Protein AF-D8INR0-F1 (afdb_monomer)

Structure (mmCIF, N/CA/C/O backbone):
data_AF-D8INR0-F1
#
_entry.id   AF-D8INR0-F1
#
loop_
_atom_site.group_PDB
_atom_site.id
_atom_site.type_symbol
_atom_site.label_atom_id
_atom_site.label_alt_id
_atom_site.label_comp_id
_atom_site.label_asym_id
_atom_site.label_entity_id
_atom_site.label_seq_id
_a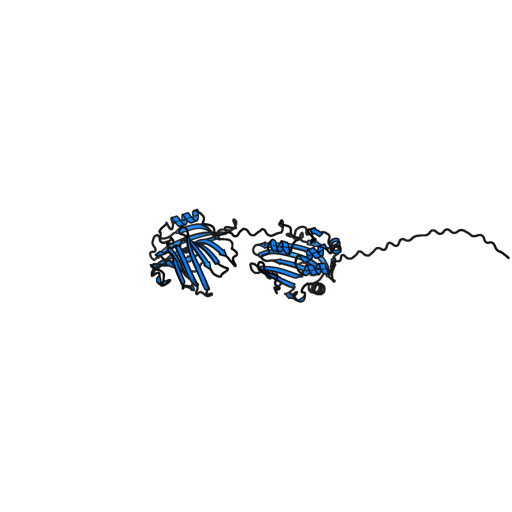tom_site.pdbx_PDB_ins_code
_atom_site.Cartn_x
_atom_site.Cartn_y
_atom_site.Cartn_z
_atom_site.occupancy
_atom_site.B_iso_or_equiv
_atom_site.auth_seq_id
_atom_site.auth_comp_id
_atom_site.auth_asym_id
_atom_site.auth_atom_id
_atom_site.pdbx_PDB_model_num
ATOM 1 N N . MET A 1 1 ? -66.735 1.491 103.241 1.00 38.34 1 MET A N 1
ATOM 2 C CA . MET A 1 1 ? -66.911 0.542 102.119 1.00 38.34 1 MET A CA 1
ATOM 3 C C . MET A 1 1 ? -67.417 1.318 100.907 1.00 38.34 1 MET A C 1
ATOM 5 O O . MET A 1 1 ? -68.399 2.022 101.068 1.00 38.34 1 MET A O 1
ATOM 9 N N . SER A 1 2 ? -66.702 1.207 99.776 1.00 37.31 2 SER A N 1
ATOM 10 C CA . SER A 1 2 ? -67.046 1.550 98.371 1.00 37.31 2 SER A CA 1
ATOM 11 C C . SER A 1 2 ? -67.683 2.926 98.082 1.00 37.31 2 SER A C 1
ATOM 13 O O . SER A 1 2 ? -68.823 3.165 98.444 1.00 37.31 2 SER A O 1
ATOM 15 N N . ALA A 1 3 ? -67.004 3.928 97.510 1.00 37.03 3 ALA A N 1
ATOM 16 C CA . ALA A 1 3 ? -66.439 4.053 96.152 1.00 37.03 3 ALA A CA 1
ATOM 17 C C . ALA A 1 3 ? -67.467 3.918 95.006 1.00 37.03 3 ALA A C 1
ATOM 19 O O . ALA A 1 3 ? -67.956 2.822 94.747 1.00 37.03 3 ALA A O 1
ATOM 20 N N . SER A 1 4 ? -67.701 5.014 94.268 1.00 37.53 4 SER A N 1
ATOM 21 C CA . SER A 1 4 ? -67.820 4.994 92.801 1.00 37.53 4 SER A CA 1
ATOM 22 C C . SER A 1 4 ? -67.552 6.389 92.220 1.00 37.53 4 SER A C 1
ATOM 24 O O . SER A 1 4 ? -68.183 7.376 92.595 1.00 37.53 4 SER A O 1
ATOM 26 N N . SER A 1 5 ? -66.548 6.453 91.346 1.00 37.75 5 SER A N 1
ATOM 27 C CA . SER A 1 5 ? -65.927 7.654 90.788 1.00 37.75 5 SER A CA 1
ATOM 28 C C . SER A 1 5 ? -66.367 7.845 89.333 1.00 37.75 5 SER A C 1
ATOM 30 O O . SER A 1 5 ? -66.367 6.890 88.555 1.00 37.75 5 SER A O 1
ATOM 32 N N . LYS A 1 6 ? -66.750 9.073 88.960 1.00 38.75 6 LYS A N 1
ATOM 33 C CA . LYS A 1 6 ? -67.149 9.454 87.594 1.00 38.75 6 LYS A CA 1
ATOM 34 C C . LYS A 1 6 ? -65.905 9.563 86.702 1.00 38.75 6 LYS A C 1
ATOM 36 O O . LYS A 1 6 ? -64.994 10.325 87.010 1.00 38.75 6 LYS A O 1
ATOM 41 N N . ARG A 1 7 ? -65.872 8.827 85.586 1.00 42.44 7 ARG A N 1
ATOM 42 C CA . ARG A 1 7 ? -64.819 8.933 84.562 1.00 42.44 7 ARG A CA 1
ATOM 43 C C . ARG A 1 7 ? -65.177 10.000 83.523 1.00 42.44 7 ARG A C 1
ATOM 45 O O . ARG A 1 7 ? -66.235 9.930 82.907 1.00 42.44 7 ARG A O 1
ATOM 52 N N . PHE A 1 8 ? -64.261 10.946 83.331 1.00 36.62 8 PHE A N 1
ATOM 53 C CA . PHE A 1 8 ? -64.172 11.823 82.164 1.00 36.62 8 PHE A CA 1
ATOM 54 C C . PHE A 1 8 ? -63.589 11.040 80.977 1.00 36.62 8 PHE A C 1
ATOM 56 O O . PHE A 1 8 ? -62.631 10.285 81.145 1.00 36.62 8 PHE A O 1
ATOM 63 N N . ILE A 1 9 ? -64.157 11.228 79.786 1.00 40.94 9 ILE A N 1
ATOM 64 C CA . ILE A 1 9 ? -63.624 10.721 78.516 1.00 40.94 9 ILE A CA 1
ATOM 65 C C . ILE A 1 9 ? -62.708 11.809 77.944 1.00 40.94 9 ILE A C 1
ATOM 67 O O . ILE A 1 9 ? -63.179 12.899 77.630 1.00 40.94 9 ILE A O 1
ATOM 71 N N . PHE A 1 10 ? -61.411 11.518 77.820 1.00 39.31 10 PHE A N 1
ATOM 72 C CA . PHE A 1 10 ? -60.462 12.313 77.036 1.00 39.31 10 PHE A CA 1
ATOM 73 C C . PHE A 1 10 ? -60.248 11.652 75.671 1.00 39.31 10 PHE A C 1
ATOM 75 O O . PHE A 1 10 ? -60.045 10.442 75.578 1.00 39.31 10 PHE A O 1
ATOM 82 N N . ALA A 1 11 ? -60.310 12.474 74.625 1.00 44.97 11 ALA A N 1
ATOM 83 C CA . ALA A 1 11 ? -60.013 12.130 73.244 1.00 44.97 11 ALA A CA 1
ATOM 84 C C . ALA A 1 11 ? -58.515 11.837 73.050 1.00 44.97 11 ALA A C 1
ATOM 86 O O . ALA A 1 11 ? -57.669 12.547 73.593 1.00 44.97 11 ALA A O 1
ATOM 87 N N . ALA A 1 12 ? -58.193 10.836 72.229 1.00 40.12 12 ALA A N 1
ATOM 88 C CA . ALA A 1 12 ? -56.840 10.581 71.749 1.00 40.12 12 ALA A CA 1
ATOM 89 C C . ALA A 1 12 ? -56.849 10.560 70.214 1.00 40.12 12 ALA A C 1
ATOM 91 O O . ALA A 1 12 ? -57.220 9.566 69.592 1.00 40.12 12 ALA A O 1
ATOM 92 N N . SER A 1 13 ? -56.458 11.683 69.611 1.00 42.78 13 SER A N 1
ATOM 93 C CA . SER A 1 13 ? -56.111 11.764 68.192 1.00 42.78 13 SER A CA 1
ATOM 94 C C . SER A 1 13 ? -54.725 11.152 67.994 1.00 42.78 13 SER A C 1
ATOM 96 O O . SER A 1 13 ? -53.737 11.661 68.522 1.00 42.78 13 SER A O 1
ATOM 98 N N . VAL A 1 14 ? -54.647 10.053 67.246 1.00 46.06 14 VAL A N 1
ATOM 99 C CA . VAL A 1 14 ? -53.385 9.415 66.850 1.00 46.06 14 VAL A CA 1
ATOM 100 C C . VAL A 1 14 ? -52.816 10.167 65.646 1.00 46.06 14 VAL A C 1
ATOM 102 O O . VAL A 1 14 ? -53.385 10.133 64.558 1.00 46.06 14 VAL A O 1
ATOM 105 N N . LEU A 1 15 ? -51.689 10.850 65.847 1.00 44.09 15 LEU A N 1
ATOM 106 C CA . LEU A 1 15 ? -50.890 11.472 64.793 1.00 44.09 15 LEU A CA 1
ATOM 107 C C . LEU A 1 15 ? -49.908 10.413 64.251 1.00 44.09 15 LEU A C 1
ATOM 109 O O . LEU A 1 15 ? -48.913 10.102 64.904 1.00 44.09 15 LEU A O 1
ATOM 113 N N . MET A 1 16 ? -50.187 9.817 63.087 1.00 45.72 16 MET A N 1
ATOM 114 C CA . MET A 1 16 ? -49.204 8.988 62.374 1.00 45.72 16 MET A CA 1
ATOM 115 C C . MET A 1 16 ? -48.213 9.898 61.644 1.00 45.72 16 MET A C 1
ATOM 117 O O . MET A 1 16 ? -48.541 10.488 60.618 1.00 45.72 16 MET A O 1
ATOM 121 N N . ALA A 1 17 ? -46.995 10.005 62.172 1.00 45.00 17 ALA A N 1
ATOM 122 C CA . ALA A 1 17 ? -45.872 10.611 61.469 1.00 45.00 17 ALA A CA 1
ATOM 123 C C . ALA A 1 17 ? -45.272 9.588 60.489 1.00 45.00 17 ALA A C 1
ATOM 125 O O . ALA A 1 17 ? -44.579 8.654 60.891 1.00 45.00 17 ALA A O 1
ATOM 126 N N . THR A 1 18 ? -45.541 9.752 59.196 1.00 48.69 18 THR A N 1
ATOM 127 C CA . THR A 1 18 ? -44.834 9.047 58.121 1.00 48.69 18 THR A CA 1
ATOM 128 C C . THR A 1 18 ? -43.430 9.632 57.974 1.00 48.69 18 THR A C 1
ATOM 130 O O . THR A 1 18 ? -43.255 10.702 57.392 1.00 48.69 18 THR A O 1
ATOM 133 N N . PHE A 1 19 ? -42.420 8.941 58.505 1.00 45.50 19 PHE A N 1
ATOM 134 C CA . PHE A 1 19 ? -41.020 9.197 58.168 1.00 45.50 19 PHE A CA 1
ATOM 135 C C . PHE A 1 19 ? -40.748 8.671 56.753 1.00 45.50 19 PHE A C 1
ATOM 137 O O . PHE A 1 19 ? -40.539 7.477 56.548 1.00 45.50 19 PHE A O 1
ATOM 144 N N . SER A 1 20 ? -40.753 9.566 55.767 1.00 45.94 20 SER A N 1
ATOM 145 C CA . SER A 1 20 ? -40.195 9.287 54.444 1.00 45.94 20 SER A CA 1
ATOM 146 C C . SER A 1 20 ? -38.675 9.170 54.577 1.00 45.94 20 SER A C 1
ATOM 148 O O . SER A 1 20 ? -37.975 10.177 54.674 1.00 45.94 20 SER A O 1
ATOM 150 N N . LEU A 1 21 ? -38.156 7.941 54.614 1.00 48.56 21 LEU A N 1
ATOM 151 C CA . LEU A 1 21 ? -36.731 7.666 54.429 1.00 48.56 21 LEU A CA 1
ATOM 152 C C . LEU A 1 21 ? -36.354 8.074 52.998 1.00 48.56 21 LEU A C 1
ATOM 154 O O . LEU A 1 21 ? -36.548 7.314 52.052 1.00 48.56 21 LEU A O 1
ATOM 158 N N . LEU A 1 22 ? -35.844 9.295 52.833 1.00 42.88 22 LEU A N 1
ATOM 159 C CA . LEU A 1 22 ? -35.125 9.697 51.628 1.00 42.88 22 LEU A CA 1
ATOM 160 C C . LEU A 1 22 ? -33.834 8.873 51.584 1.00 42.88 22 LEU A C 1
ATOM 162 O O . LEU A 1 22 ? -32.869 9.183 52.281 1.00 42.88 22 LEU A O 1
ATOM 166 N N . ALA A 1 23 ? -33.837 7.788 50.808 1.00 45.62 23 ALA A N 1
ATOM 167 C CA . ALA A 1 23 ? -32.606 7.100 50.452 1.00 45.62 23 ALA A CA 1
ATOM 168 C C . ALA A 1 23 ? -31.684 8.115 49.748 1.00 45.62 23 ALA A C 1
ATOM 170 O O . ALA A 1 23 ? -32.160 8.836 48.864 1.00 45.62 23 ALA A O 1
ATOM 171 N N . PRO A 1 24 ? -30.398 8.225 50.134 1.00 49.66 24 PRO A N 1
ATOM 172 C CA . PRO A 1 24 ? -29.462 9.058 49.393 1.00 49.66 24 PRO A CA 1
ATOM 173 C C . PRO A 1 24 ? -29.443 8.604 47.926 1.00 49.66 24 PRO A C 1
ATOM 175 O O . PRO A 1 24 ? -29.612 7.407 47.666 1.00 49.66 24 PRO A O 1
ATOM 178 N N . PRO A 1 25 ? -29.265 9.528 46.964 1.00 56.34 25 PRO A N 1
ATOM 179 C CA . PRO A 1 25 ? -29.154 9.154 45.563 1.00 56.34 25 PRO A CA 1
ATOM 180 C C . PRO A 1 25 ? -28.043 8.112 45.438 1.00 56.34 25 PRO A C 1
ATOM 182 O O . PRO A 1 25 ? -26.914 8.349 45.873 1.00 56.34 25 PRO A O 1
ATOM 185 N N . ALA A 1 26 ? -28.383 6.936 44.909 1.00 61.44 26 ALA A N 1
ATOM 186 C CA . ALA A 1 26 ? -27.391 5.919 44.612 1.00 61.44 26 ALA A CA 1
ATOM 187 C C . ALA A 1 26 ? -26.356 6.551 43.676 1.00 61.44 26 ALA A C 1
ATOM 189 O O . ALA A 1 26 ? -26.718 7.080 42.623 1.00 61.44 26 ALA A O 1
ATOM 190 N N . LEU A 1 27 ? -25.085 6.557 44.089 1.00 67.12 27 LEU A N 1
ATOM 191 C CA . LEU A 1 27 ? -24.006 7.004 43.218 1.00 67.12 27 LEU A CA 1
ATOM 192 C C . LEU A 1 27 ? -24.041 6.144 41.956 1.00 67.12 27 LEU A C 1
ATOM 194 O O . LEU A 1 27 ? -24.136 4.917 42.035 1.00 67.12 27 LEU A O 1
ATOM 198 N N . ALA A 1 28 ? -24.006 6.804 40.802 1.00 81.44 28 ALA A N 1
ATOM 199 C CA . ALA A 1 28 ? -23.927 6.137 39.518 1.00 81.44 28 ALA A CA 1
ATOM 200 C C . ALA A 1 28 ? -22.653 5.280 39.497 1.00 81.44 28 ALA A C 1
ATOM 202 O O . ALA A 1 28 ? -21.547 5.805 39.581 1.00 81.44 28 ALA A O 1
ATOM 203 N N . GLN A 1 29 ? -22.807 3.959 39.442 1.00 89.94 29 GLN A N 1
ATOM 204 C CA . GLN A 1 29 ? -21.713 3.014 39.640 1.00 89.94 29 GLN A CA 1
ATOM 205 C C . GLN A 1 29 ? -21.612 2.084 38.439 1.00 89.94 29 GLN A C 1
ATOM 207 O O . GLN A 1 29 ? -22.616 1.508 38.023 1.00 89.94 29 GLN A O 1
ATOM 212 N N . MET A 1 30 ? -20.389 1.897 37.942 1.00 92.88 30 MET A N 1
ATOM 213 C CA . MET A 1 30 ? -20.080 0.861 36.966 1.00 92.88 30 MET A CA 1
ATOM 214 C C . MET A 1 30 ? -19.553 -0.406 37.636 1.00 92.88 30 MET A C 1
ATOM 216 O O . MET A 1 30 ? -18.795 -0.340 38.612 1.00 92.88 30 MET A O 1
ATOM 220 N N . ALA A 1 31 ? -19.949 -1.573 37.119 1.00 94.81 31 ALA A N 1
ATOM 221 C CA . ALA A 1 31 ? -19.398 -2.836 37.585 1.00 94.81 31 ALA A CA 1
ATOM 222 C C . ALA A 1 31 ? -17.914 -2.945 37.202 1.00 94.81 31 ALA A C 1
ATOM 224 O O . ALA A 1 31 ? -17.526 -2.702 36.059 1.00 94.81 31 ALA A O 1
ATOM 225 N N . GLU A 1 32 ? -17.074 -3.392 38.137 1.00 95.56 32 GLU A N 1
ATOM 226 C CA . GLU A 1 32 ? -15.638 -3.580 37.883 1.00 95.56 32 GLU A CA 1
ATOM 227 C C . GLU A 1 32 ? -15.365 -4.538 36.720 1.00 95.56 32 GLU A C 1
ATOM 229 O O . GLU A 1 32 ? -14.404 -4.350 35.979 1.00 95.56 32 GLU A O 1
ATOM 234 N N . ASN A 1 33 ? -16.227 -5.541 36.522 1.00 96.06 33 ASN A N 1
ATOM 235 C CA . ASN A 1 33 ? -16.111 -6.458 35.393 1.00 96.06 33 ASN A CA 1
ATOM 236 C C . ASN A 1 33 ? -16.281 -5.742 34.043 1.00 96.06 33 ASN A C 1
ATOM 238 O O . ASN A 1 33 ? -15.554 -6.043 33.103 1.00 96.06 33 ASN A O 1
ATOM 242 N N . THR A 1 34 ? -17.187 -4.765 33.949 1.00 96.50 34 THR A N 1
ATOM 243 C CA . THR A 1 34 ? -17.391 -3.965 32.731 1.00 96.50 34 THR A CA 1
ATOM 244 C C . THR A 1 34 ? -16.128 -3.181 32.385 1.00 96.50 34 THR A C 1
ATOM 246 O O . THR A 1 34 ? -15.665 -3.232 31.244 1.00 96.50 34 THR A O 1
ATOM 249 N N . LEU A 1 35 ? -15.506 -2.532 33.378 1.00 96.81 35 LEU A N 1
ATOM 250 C CA . LEU A 1 35 ? -14.239 -1.829 33.167 1.00 96.81 35 LEU A CA 1
ATOM 251 C C . LEU A 1 35 ? -13.085 -2.799 32.864 1.00 96.81 35 LEU A C 1
ATOM 253 O O . LEU A 1 35 ? -12.244 -2.511 32.016 1.00 96.81 35 LEU A O 1
ATOM 257 N N . ARG A 1 36 ? -13.053 -3.974 33.501 1.00 97.31 36 ARG A N 1
ATOM 258 C CA . ARG A 1 36 ? -12.040 -5.002 33.227 1.00 97.31 36 ARG A CA 1
ATOM 259 C C . ARG A 1 36 ? -12.094 -5.484 31.783 1.00 97.31 36 ARG A C 1
ATOM 261 O O . ARG A 1 36 ? -11.053 -5.552 31.130 1.00 97.31 36 ARG A O 1
ATOM 268 N N . GLU A 1 37 ? -13.287 -5.777 31.276 1.00 97.88 37 GLU A N 1
ATOM 269 C CA . GLU A 1 37 ? -13.483 -6.180 29.883 1.00 97.88 37 GLU A CA 1
ATOM 270 C C . GLU A 1 37 ? -13.172 -5.035 28.905 1.00 97.88 37 GLU A C 1
ATOM 272 O O . GLU A 1 37 ? -12.552 -5.280 27.872 1.00 97.88 37 GLU A O 1
ATOM 277 N N . PHE A 1 38 ? -13.451 -3.777 29.271 1.00 97.75 38 PHE A N 1
ATOM 278 C CA . PHE A 1 38 ? -12.975 -2.607 28.522 1.00 97.75 38 PHE A CA 1
ATOM 279 C C . PHE A 1 38 ? -11.450 -2.605 28.327 1.00 97.75 38 PHE A C 1
ATOM 281 O O . PHE A 1 38 ? -10.986 -2.447 27.199 1.00 97.75 38 PHE A O 1
ATOM 288 N N . THR A 1 39 ? -10.654 -2.880 29.368 1.00 97.06 39 THR A N 1
ATOM 289 C CA . THR A 1 39 ? -9.174 -2.836 29.272 1.00 97.06 39 THR A CA 1
ATOM 290 C C . THR A 1 39 ? -8.556 -3.856 28.300 1.00 97.06 39 THR A C 1
ATOM 292 O O . THR A 1 39 ? -7.370 -3.771 27.953 1.00 97.06 39 THR A O 1
ATOM 295 N N . ARG A 1 40 ? -9.342 -4.836 27.830 1.00 96.62 40 ARG A N 1
ATOM 296 C CA . ARG A 1 40 ? -8.913 -5.797 26.804 1.00 96.62 40 ARG A CA 1
ATOM 297 C C . ARG A 1 40 ? -8.888 -5.195 25.399 1.00 96.62 40 ARG A C 1
ATOM 299 O O . ARG A 1 40 ? -8.197 -5.745 24.541 1.00 96.62 40 ARG A O 1
ATOM 306 N N . CYS A 1 41 ? -9.586 -4.080 25.182 1.00 96.56 41 CYS A N 1
ATOM 307 C CA . CYS A 1 41 ? -9.703 -3.375 23.904 1.00 96.56 41 CYS A CA 1
ATOM 308 C C . CYS A 1 41 ? -10.272 -4.212 22.757 1.00 96.56 41 CYS A C 1
ATOM 310 O O . CYS A 1 41 ? -9.877 -4.063 21.604 1.00 96.56 41 CYS A O 1
ATOM 312 N N . ASN A 1 42 ? -11.208 -5.100 23.073 1.00 96.12 42 ASN A N 1
ATOM 313 C CA . ASN A 1 42 ? -11.886 -5.942 22.099 1.00 96.12 42 ASN A CA 1
ATOM 314 C C . ASN A 1 42 ? -13.400 -5.942 22.347 1.00 96.12 42 ASN A C 1
ATOM 316 O O . ASN A 1 42 ? -13.915 -5.201 23.189 1.00 96.12 42 ASN A O 1
ATOM 320 N N . SER A 1 43 ? -14.116 -6.801 21.627 1.00 96.81 43 SER A N 1
ATOM 321 C CA . SER A 1 43 ? -15.574 -6.829 21.660 1.00 96.81 43 SER A CA 1
ATOM 322 C C . SER A 1 43 ? -16.200 -7.295 22.978 1.00 96.81 43 SER A C 1
ATOM 324 O O . SER A 1 43 ? -17.407 -7.117 23.166 1.00 96.81 43 SER A O 1
ATOM 326 N N . SER A 1 44 ? -15.420 -7.845 23.917 1.00 97.38 44 SER A N 1
ATOM 327 C CA . SER A 1 44 ? -15.959 -8.313 25.196 1.00 97.38 44 SER A CA 1
ATOM 328 C C . SER A 1 44 ? -16.551 -7.175 26.027 1.00 97.38 44 SER A C 1
ATOM 330 O O . SER A 1 44 ? -17.565 -7.388 26.695 1.00 97.38 44 SER A O 1
ATOM 332 N N . PHE A 1 45 ? -16.019 -5.953 25.902 1.00 97.56 45 PHE A N 1
ATOM 333 C CA . PHE A 1 45 ? -16.578 -4.751 26.524 1.00 97.56 45 PHE A CA 1
ATOM 334 C C . PHE A 1 45 ? -18.066 -4.569 26.216 1.00 97.56 45 PHE A C 1
ATOM 336 O O . PHE A 1 45 ? -18.861 -4.380 27.132 1.00 97.56 45 PHE A O 1
ATOM 343 N N . PHE A 1 46 ? -18.462 -4.682 24.946 1.00 97.62 46 PHE A N 1
ATOM 344 C CA . PHE A 1 46 ? -19.844 -4.427 24.538 1.00 97.62 46 PHE A CA 1
ATOM 345 C C . PHE A 1 46 ? -20.808 -5.485 25.083 1.00 97.62 46 PHE A C 1
ATOM 347 O O . PHE A 1 46 ? -21.946 -5.175 25.435 1.00 97.62 46 PHE A O 1
ATOM 354 N N . SER A 1 47 ? -20.350 -6.735 25.203 1.00 97.12 47 SER A N 1
ATOM 355 C CA . SER A 1 47 ? -21.129 -7.809 25.833 1.00 97.12 47 SER A CA 1
ATOM 356 C C . SER A 1 47 ? -21.224 -7.654 27.359 1.00 97.12 47 SER A C 1
ATOM 358 O O . SER A 1 47 ? -22.284 -7.882 27.951 1.00 97.12 47 SER A O 1
ATOM 360 N N . ALA A 1 48 ? -20.144 -7.194 28.002 1.00 97.19 48 ALA A N 1
ATOM 361 C CA . ALA A 1 48 ? -20.120 -6.906 29.431 1.00 97.19 48 ALA A CA 1
ATOM 362 C C . ALA A 1 48 ? -21.045 -5.728 29.764 1.00 97.19 48 ALA A C 1
ATOM 364 O O . ALA A 1 48 ? -21.900 -5.851 30.641 1.00 97.19 48 ALA A O 1
ATOM 365 N N . LEU A 1 49 ? -20.965 -4.640 28.990 1.00 96.75 49 LEU A N 1
ATOM 366 C CA . LEU A 1 49 ? -21.850 -3.487 29.125 1.00 96.75 49 LEU A CA 1
ATOM 367 C C . LEU A 1 49 ? -23.314 -3.885 28.923 1.00 96.75 49 LEU A C 1
ATOM 369 O O . LEU A 1 49 ? -24.161 -3.449 29.695 1.00 96.75 49 LEU A O 1
ATOM 373 N N . ALA A 1 50 ? -23.621 -4.759 27.955 1.00 96.06 50 ALA A N 1
ATOM 374 C CA . ALA A 1 50 ? -24.984 -5.243 27.722 1.00 96.06 50 ALA A CA 1
ATOM 375 C C . ALA A 1 50 ? -25.593 -5.971 28.927 1.00 96.06 50 ALA A C 1
ATOM 377 O O . ALA A 1 50 ? -26.820 -5.935 29.096 1.00 96.06 50 ALA A O 1
ATOM 378 N N . SER A 1 51 ? -24.749 -6.609 29.737 1.00 95.50 51 SER A N 1
ATOM 379 C CA . SER A 1 51 ? -25.134 -7.350 30.942 1.00 95.50 51 SER A CA 1
ATOM 380 C C . SER A 1 51 ? -25.192 -6.460 32.191 1.00 95.50 51 SER A C 1
ATOM 382 O O . SER A 1 51 ? -25.856 -6.806 33.164 1.00 95.50 51 SER A O 1
ATOM 384 N N . ASP A 1 52 ? -24.540 -5.297 32.162 1.00 93.62 52 ASP A N 1
ATOM 385 C CA . ASP A 1 52 ? -24.463 -4.351 33.274 1.00 93.62 52 ASP A CA 1
ATOM 386 C C . ASP A 1 52 ? -25.589 -3.307 33.208 1.00 93.62 52 ASP A C 1
ATOM 388 O O . ASP A 1 52 ? -25.414 -2.165 32.775 1.00 93.62 52 ASP A O 1
ATOM 392 N N . THR A 1 53 ? -26.798 -3.718 33.595 1.00 88.75 53 THR A N 1
ATOM 393 C CA . THR A 1 53 ? -27.997 -2.870 33.503 1.00 88.75 53 THR A CA 1
ATOM 394 C C . THR A 1 53 ? -27.921 -1.615 34.371 1.00 88.75 53 THR A C 1
ATOM 396 O O . THR A 1 53 ? -28.503 -0.597 34.003 1.00 88.75 53 THR A O 1
ATOM 399 N N . ALA A 1 54 ? -27.208 -1.670 35.501 1.00 87.25 54 ALA A N 1
ATOM 400 C CA . ALA A 1 54 ? -27.040 -0.528 36.397 1.00 87.25 54 ALA A CA 1
ATOM 401 C C . ALA A 1 54 ? -26.199 0.573 35.733 1.00 87.25 54 ALA A C 1
ATOM 403 O O . ALA A 1 54 ? -26.623 1.727 35.682 1.00 87.25 54 ALA A O 1
ATOM 404 N N . THR A 1 55 ? -25.069 0.200 35.124 1.00 88.56 55 THR A N 1
ATOM 405 C CA . THR A 1 55 ? -24.246 1.123 34.328 1.00 88.56 55 THR A CA 1
ATOM 406 C C . THR A 1 55 ? -25.032 1.747 33.185 1.00 88.56 55 THR A C 1
ATOM 408 O O . THR A 1 55 ? -24.945 2.949 32.944 1.00 88.56 55 THR A O 1
ATOM 411 N N . GLN A 1 56 ? -25.837 0.952 32.478 1.00 89.25 56 GLN A N 1
ATOM 412 C CA . GLN A 1 56 ? -26.611 1.463 31.346 1.00 89.25 56 GLN A CA 1
ATOM 413 C C . GLN A 1 56 ? -27.634 2.522 31.763 1.00 89.25 56 GLN A C 1
ATOM 415 O O . GLN A 1 56 ? -27.805 3.516 31.060 1.00 89.25 56 GLN A O 1
ATOM 420 N N . GLN A 1 57 ? -28.287 2.330 32.912 1.00 86.19 57 GLN A N 1
ATOM 421 C CA . GLN A 1 57 ? -29.219 3.313 33.469 1.00 86.19 57 GLN A CA 1
ATOM 422 C C . GLN A 1 57 ? -28.514 4.616 33.873 1.00 86.19 57 GLN A C 1
ATOM 424 O O . GLN A 1 57 ? -29.131 5.676 33.820 1.00 86.19 57 GLN A O 1
ATOM 429 N N . ALA A 1 58 ? -27.233 4.543 34.239 1.00 85.38 58 ALA A N 1
ATOM 430 C CA . ALA A 1 58 ? -26.435 5.692 34.648 1.00 85.38 58 ALA A CA 1
ATOM 431 C C . ALA A 1 58 ? -25.852 6.518 33.482 1.00 85.38 58 ALA A C 1
ATOM 433 O O . ALA A 1 58 ? -25.671 7.721 33.639 1.00 85.38 58 ALA A O 1
ATOM 434 N N . ILE A 1 59 ? -25.539 5.901 32.334 1.00 84.19 59 ILE A N 1
ATOM 435 C CA . ILE A 1 59 ? -24.753 6.545 31.259 1.00 84.19 59 ILE A CA 1
ATOM 436 C C . ILE A 1 59 ? -25.586 7.422 30.308 1.00 84.19 59 ILE A C 1
ATOM 438 O O . ILE A 1 59 ? -25.088 8.441 29.837 1.00 84.19 59 ILE A O 1
ATOM 442 N N . GLY A 1 60 ? -26.853 7.084 30.049 1.00 69.81 60 GLY A N 1
ATOM 443 C CA . GLY A 1 60 ? -27.814 8.001 29.411 1.00 69.81 60 GLY A CA 1
ATOM 444 C C . GLY A 1 60 ? -28.050 7.851 27.897 1.00 69.81 60 GLY A C 1
ATOM 445 O O . GLY A 1 60 ? -29.212 7.912 27.501 1.00 69.81 60 GLY A O 1
ATOM 446 N N . PRO A 1 61 ? -27.055 7.588 27.030 1.00 87.12 61 PRO A N 1
ATOM 447 C CA . PRO A 1 61 ? -27.339 7.119 25.673 1.00 87.12 61 PRO A CA 1
ATOM 448 C C . PRO A 1 61 ? -26.693 5.753 25.432 1.00 87.12 61 PRO A C 1
ATOM 450 O O . PRO A 1 61 ? -25.576 5.658 24.934 1.00 87.12 61 PRO A O 1
ATOM 453 N N . VAL A 1 62 ? -27.399 4.676 25.778 1.00 93.31 62 VAL A N 1
ATOM 454 C CA . VAL A 1 62 ? -26.967 3.309 25.453 1.00 93.31 62 VAL A CA 1
ATOM 455 C C . VAL A 1 62 ? -27.840 2.739 24.347 1.00 93.31 62 VAL A C 1
ATOM 457 O O . VAL A 1 62 ? -29.064 2.702 24.468 1.00 93.31 62 VAL A O 1
ATOM 460 N N . GLU A 1 63 ? -27.207 2.249 23.287 1.00 94.56 63 GLU A N 1
ATOM 461 C CA . GLU A 1 63 ? -27.862 1.450 22.254 1.00 94.56 63 GLU A CA 1
ATOM 462 C C . GLU A 1 63 ? -27.583 -0.037 22.450 1.00 94.56 63 GLU A C 1
ATOM 464 O O . GLU A 1 63 ? -26.622 -0.432 23.113 1.00 94.56 63 GLU A O 1
ATOM 469 N N . ARG A 1 64 ? -28.469 -0.874 21.900 1.00 93.94 64 ARG A N 1
ATOM 470 C CA . ARG A 1 64 ? -28.418 -2.330 22.037 1.00 93.94 64 ARG A CA 1
ATOM 471 C C . ARG A 1 64 ? -28.753 -3.000 20.719 1.00 93.94 64 ARG A C 1
ATOM 473 O O . ARG A 1 64 ? -29.703 -2.607 20.042 1.00 93.94 64 ARG A O 1
ATOM 480 N N . LYS A 1 65 ? -28.020 -4.063 20.406 1.00 93.44 65 LYS A N 1
ATOM 481 C CA . LYS A 1 65 ? -28.273 -4.926 19.250 1.00 93.44 65 LYS A CA 1
ATOM 482 C C . LYS A 1 65 ? -27.591 -6.273 19.460 1.00 93.44 65 LYS A C 1
ATOM 484 O O . LYS A 1 65 ? -26.505 -6.303 20.013 1.00 93.44 65 LYS A O 1
ATOM 489 N N . ASP A 1 66 ? -28.220 -7.376 19.059 1.00 91.25 66 ASP A N 1
ATOM 490 C CA . ASP A 1 66 ? -27.595 -8.709 18.968 1.00 91.25 66 ASP A CA 1
ATOM 491 C C . ASP A 1 66 ? -26.752 -9.139 20.194 1.00 91.25 66 ASP A C 1
ATOM 493 O O . ASP A 1 66 ? -25.674 -9.712 20.065 1.00 91.25 66 ASP A O 1
ATOM 497 N N . GLY A 1 67 ? -27.237 -8.854 21.410 1.00 92.81 67 GLY A N 1
ATOM 498 C CA . GLY A 1 67 ? -26.560 -9.235 22.659 1.00 92.81 67 GLY A CA 1
ATOM 499 C C . GLY A 1 67 ? -25.404 -8.322 23.092 1.00 92.81 67 GLY A C 1
ATOM 500 O O . GLY A 1 67 ? -24.774 -8.600 24.110 1.00 92.81 67 GLY A O 1
ATOM 501 N N . ILE A 1 68 ? -25.156 -7.224 22.377 1.00 96.62 68 ILE A N 1
ATOM 502 C CA . ILE A 1 68 ? -24.196 -6.181 22.750 1.00 96.62 68 ILE A CA 1
ATOM 503 C C . ILE A 1 68 ? -24.894 -4.862 23.107 1.00 96.62 68 ILE A C 1
ATOM 505 O O . ILE A 1 68 ? -26.051 -4.627 22.742 1.00 96.62 68 ILE A O 1
ATOM 509 N N . ALA A 1 69 ? -24.172 -3.995 23.817 1.00 96.81 69 ALA A N 1
ATOM 510 C CA . ALA A 1 69 ? -24.562 -2.622 24.093 1.00 96.81 69 ALA A CA 1
ATOM 511 C C . ALA A 1 69 ? -23.359 -1.686 23.953 1.00 96.81 69 ALA A C 1
ATOM 513 O O . ALA A 1 69 ? -22.229 -2.091 24.226 1.00 96.81 69 ALA A O 1
ATOM 514 N N . TRP A 1 70 ? -23.600 -0.441 23.551 1.00 97.25 70 TRP A N 1
ATOM 515 C CA . TRP A 1 70 ? -22.565 0.588 23.431 1.00 97.25 70 TRP A CA 1
ATOM 516 C C . TRP A 1 70 ? -23.098 1.954 23.842 1.00 97.25 70 TRP A C 1
ATOM 518 O O . TRP A 1 70 ? -24.299 2.220 23.778 1.00 97.25 70 TRP A O 1
ATOM 528 N N . ILE A 1 71 ? -22.184 2.819 24.270 1.00 96.44 71 ILE A N 1
ATOM 529 C CA . ILE A 1 71 ? -22.480 4.207 24.609 1.00 96.44 71 ILE A CA 1
ATOM 530 C C . ILE A 1 71 ? -22.502 4.990 23.298 1.00 96.44 71 ILE A C 1
ATOM 532 O O . ILE A 1 71 ? -21.495 5.074 22.596 1.00 96.44 71 ILE A O 1
ATOM 536 N N . LYS A 1 72 ? -23.664 5.524 22.933 1.00 95.38 72 LYS A N 1
ATOM 537 C CA . LYS A 1 72 ? -23.858 6.242 21.680 1.00 95.38 72 LYS A CA 1
ATOM 538 C C . LYS A 1 72 ? -23.346 7.673 21.802 1.00 95.38 72 LYS A C 1
ATOM 540 O O . LYS A 1 72 ? -23.865 8.459 22.591 1.00 95.38 72 LYS A O 1
ATOM 545 N N . VAL A 1 73 ? -22.402 8.023 20.935 1.00 95.75 73 VAL A N 1
ATOM 546 C CA . VAL A 1 73 ? -22.008 9.411 20.670 1.00 95.75 73 VAL A CA 1
ATOM 547 C C . VAL A 1 73 ? -22.795 9.955 19.474 1.00 95.75 73 VAL A C 1
ATOM 549 O O . VAL A 1 73 ? -23.317 9.191 18.660 1.00 95.75 73 VAL A O 1
ATOM 552 N N . LYS A 1 74 ? -22.920 11.279 19.363 1.00 94.62 74 LYS A N 1
ATOM 553 C CA . LYS A 1 74 ? -23.706 11.908 18.290 1.00 94.62 74 LYS A CA 1
ATOM 554 C C . LYS A 1 74 ? -23.031 11.754 16.925 1.00 94.62 74 LYS A C 1
ATOM 556 O O . LYS A 1 74 ? -23.728 11.546 15.936 1.00 94.62 74 LYS A O 1
ATOM 561 N N . ASP A 1 75 ? -21.709 11.885 16.882 1.00 93.50 75 ASP A N 1
ATOM 562 C CA . ASP A 1 75 ? -20.897 11.750 15.673 1.00 93.50 75 ASP A CA 1
ATOM 563 C C . ASP A 1 75 ? -19.459 11.382 16.053 1.00 93.50 75 ASP A C 1
ATOM 565 O O . ASP A 1 75 ? -18.780 12.166 16.707 1.00 93.50 75 ASP A O 1
ATOM 569 N N . ARG A 1 76 ? -18.980 10.208 15.628 1.00 95.25 76 ARG A N 1
ATOM 570 C CA . ARG A 1 76 ? -17.627 9.724 15.948 1.00 95.25 76 ARG A CA 1
ATOM 571 C C . ARG A 1 76 ? -16.517 10.470 15.204 1.00 95.25 76 ARG A C 1
ATOM 573 O O . ARG A 1 76 ? -15.361 10.378 15.599 1.00 95.25 76 ARG A O 1
ATOM 580 N N . LYS A 1 77 ? -16.827 11.182 14.117 1.00 90.19 77 LYS A N 1
ATOM 581 C CA . LYS A 1 77 ? -15.820 11.813 13.246 1.00 90.19 77 LYS A CA 1
ATOM 582 C C . LYS A 1 77 ? -15.485 13.245 13.657 1.00 90.19 77 LYS A C 1
ATOM 584 O O . LYS A 1 77 ? -14.469 13.774 13.222 1.00 90.19 77 LYS A O 1
ATOM 589 N N . ASN A 1 78 ? -16.330 13.882 14.472 1.00 87.56 78 ASN A N 1
ATOM 590 C CA . ASN A 1 78 ? -16.207 15.304 14.782 1.00 87.56 78 ASN A CA 1
ATOM 591 C C . ASN A 1 78 ? -16.310 15.574 16.286 1.00 87.56 78 ASN A C 1
ATOM 593 O O . ASN A 1 78 ? -17.343 15.334 16.911 1.00 87.56 78 ASN A O 1
ATOM 597 N N . ALA A 1 79 ? -15.267 16.167 16.865 1.00 85.06 79 ALA A N 1
ATOM 598 C CA . ALA A 1 79 ? -15.351 16.750 18.200 1.00 85.06 79 ALA A CA 1
ATOM 599 C C . ALA A 1 79 ? -16.187 18.051 18.178 1.00 85.06 79 ALA A C 1
ATOM 601 O O . ALA A 1 79 ? -16.125 18.801 17.201 1.00 85.06 79 ALA A O 1
ATOM 602 N N . PRO A 1 80 ? -16.974 18.355 19.229 1.00 91.25 80 PRO A N 1
ATOM 603 C CA . PRO A 1 80 ? -17.158 17.590 20.470 1.00 91.25 80 PRO A CA 1
ATOM 604 C C . PRO A 1 80 ? -18.288 16.541 20.397 1.00 91.25 80 PRO A C 1
ATOM 606 O O . PRO A 1 80 ? -18.680 15.981 21.416 1.00 91.25 80 PRO A O 1
ATOM 609 N N . ALA A 1 81 ? -18.867 16.289 19.219 1.00 95.12 81 ALA A N 1
ATOM 610 C CA . ALA A 1 81 ? -20.009 15.383 19.057 1.00 95.12 81 ALA A CA 1
ATOM 611 C C . ALA A 1 81 ? -19.655 13.892 19.255 1.00 95.12 81 ALA A C 1
ATOM 613 O O . ALA A 1 81 ? -20.558 13.062 19.395 1.00 95.12 81 ALA A O 1
ATOM 614 N N . ASN A 1 82 ? -18.363 13.579 19.329 1.00 94.81 82 ASN A N 1
ATOM 615 C CA . ASN A 1 82 ? -17.796 12.275 19.656 1.00 94.81 82 ASN A CA 1
ATOM 616 C C . ASN A 1 82 ? -17.695 12.007 21.173 1.00 94.81 82 ASN A C 1
ATOM 618 O O . ASN A 1 82 ? -17.058 11.032 21.568 1.00 94.81 82 ASN A O 1
ATOM 622 N N . HIS A 1 83 ? -18.289 12.859 22.019 1.00 94.88 83 HIS A N 1
ATOM 623 C CA . HIS A 1 83 ? -18.214 12.777 23.480 1.00 94.88 83 HIS A CA 1
ATOM 624 C C . HIS A 1 83 ? -19.599 12.729 24.146 1.00 94.88 83 HIS A C 1
ATOM 626 O O . HIS A 1 83 ? -20.568 13.308 23.650 1.00 94.88 83 HIS A O 1
ATOM 632 N N . VAL A 1 84 ? -19.673 12.069 25.304 1.00 95.44 84 VAL A N 1
ATOM 633 C CA . VAL A 1 84 ? -20.811 12.061 26.233 1.00 95.44 84 VAL A CA 1
ATOM 634 C C . VAL A 1 84 ? -20.293 12.371 27.635 1.00 95.44 84 VAL A C 1
ATOM 636 O O . VAL A 1 84 ? -19.489 11.616 28.178 1.00 95.44 84 VAL A O 1
ATOM 639 N N . ASP A 1 85 ? -20.775 13.457 28.236 1.00 94.19 85 ASP A N 1
ATOM 640 C CA . ASP A 1 85 ? -20.477 13.795 29.631 1.00 94.19 85 ASP A CA 1
ATOM 641 C C . ASP A 1 85 ? -21.335 12.961 30.591 1.00 94.19 85 ASP A C 1
ATOM 643 O O . ASP A 1 85 ? -22.530 12.760 30.363 1.00 94.19 85 ASP A O 1
ATOM 647 N N . PHE A 1 86 ? -20.749 12.520 31.704 1.00 93.94 86 PHE A N 1
ATOM 648 C CA . PHE A 1 86 ? -21.473 11.857 32.785 1.00 93.94 86 PHE A CA 1
ATOM 649 C C . PHE A 1 86 ? -21.802 12.861 33.887 1.00 93.94 86 PHE A C 1
ATOM 651 O O . PHE A 1 86 ? -20.913 13.428 34.523 1.00 93.94 86 PHE A O 1
ATOM 658 N N . ASN A 1 87 ? -23.096 13.074 34.133 1.00 89.56 87 ASN A N 1
ATOM 659 C CA . ASN A 1 87 ? -23.572 13.950 35.197 1.00 89.56 87 ASN A CA 1
ATOM 660 C C . ASN A 1 87 ? -24.755 13.304 35.952 1.00 89.56 87 ASN A C 1
ATOM 662 O O . ASN A 1 87 ? -25.873 13.311 35.431 1.00 89.56 87 ASN A O 1
ATOM 666 N N . PRO A 1 88 ? -24.538 12.763 37.170 1.00 89.31 88 PRO A N 1
ATOM 667 C CA . PRO A 1 88 ? -23.277 12.770 37.922 1.00 89.31 88 PRO A CA 1
ATOM 668 C C . PRO A 1 88 ? -22.207 11.842 37.316 1.00 89.31 88 PRO A C 1
ATOM 670 O O . PRO A 1 88 ? -22.520 10.940 36.542 1.00 89.31 88 PRO A O 1
ATOM 673 N N . ALA A 1 89 ? -20.943 12.056 37.696 1.00 93.62 89 ALA A N 1
ATOM 674 C CA . ALA A 1 89 ? -19.833 11.182 37.315 1.00 93.62 89 ALA A CA 1
ATOM 675 C C . ALA A 1 89 ? -20.069 9.735 37.780 1.00 93.62 89 ALA A C 1
ATOM 677 O O . ALA A 1 89 ? -20.645 9.501 38.846 1.00 93.62 89 ALA A O 1
ATOM 678 N N . ILE A 1 90 ? -19.575 8.774 37.000 1.00 94.88 90 ILE A N 1
ATOM 679 C CA . ILE A 1 90 ? -19.728 7.344 37.289 1.00 94.88 90 ILE A CA 1
ATOM 680 C C . ILE A 1 90 ? -18.521 6.842 38.066 1.00 94.88 90 ILE A C 1
ATOM 682 O O . ILE A 1 90 ? -17.387 7.088 37.670 1.00 94.88 90 ILE A O 1
ATOM 686 N N . THR A 1 91 ? -18.733 6.102 39.148 1.00 95.50 91 THR A N 1
ATOM 687 C CA . THR A 1 91 ? -17.644 5.529 39.946 1.00 95.50 91 THR A CA 1
ATOM 688 C C . THR A 1 91 ? -17.381 4.063 39.606 1.00 95.50 91 THR A C 1
ATOM 690 O O . THR A 1 91 ? -18.307 3.320 39.291 1.00 95.50 91 THR A O 1
ATOM 693 N N . VAL A 1 92 ? -16.116 3.623 39.658 1.00 95.75 92 VAL A N 1
ATOM 694 C CA . VAL A 1 92 ? -15.704 2.210 39.505 1.00 95.75 92 VAL A CA 1
ATOM 695 C C . VAL A 1 92 ? -14.311 1.975 40.082 1.00 95.75 92 VAL A C 1
ATOM 697 O O . VAL A 1 92 ? -13.366 2.647 39.690 1.00 95.75 92 VAL A O 1
ATOM 700 N N . GLY A 1 93 ? -14.172 1.047 41.037 1.00 92.81 93 GLY A N 1
ATOM 701 C CA . GLY A 1 93 ? -12.873 0.687 41.627 1.00 92.81 93 GLY A CA 1
ATOM 702 C C . GLY A 1 93 ? -12.031 1.882 42.102 1.00 92.81 93 GLY A C 1
ATOM 703 O O . GLY A 1 93 ? -10.835 1.941 41.839 1.00 92.81 93 GLY A O 1
ATOM 704 N N . GLY A 1 94 ? -12.663 2.881 42.729 1.00 93.69 94 GLY A N 1
ATOM 705 C CA . GLY A 1 94 ? -12.000 4.113 43.183 1.00 93.69 94 GLY A CA 1
ATOM 706 C C . GLY A 1 94 ? -11.767 5.180 42.103 1.00 93.69 94 GLY A C 1
ATOM 707 O O . GLY A 1 94 ? -11.358 6.291 42.432 1.00 93.69 94 GLY A O 1
ATOM 708 N N . LEU A 1 95 ? -12.064 4.889 40.835 1.00 97.31 95 LEU A N 1
ATOM 709 C CA . LEU A 1 95 ? -12.030 5.847 39.729 1.00 97.31 95 LEU A CA 1
ATOM 710 C C . LEU A 1 95 ? -13.355 6.609 39.627 1.00 97.31 95 LEU A C 1
ATOM 712 O O . LEU A 1 95 ? -14.419 6.058 39.919 1.00 97.31 95 LEU A O 1
ATOM 716 N N . LYS A 1 96 ? -13.289 7.852 39.141 1.00 97.19 96 LYS A N 1
ATOM 717 C CA . LYS A 1 96 ? -14.448 8.655 38.734 1.00 97.19 96 LYS A CA 1
ATOM 718 C C . LYS A 1 96 ? -14.364 8.952 37.242 1.00 97.19 96 LYS A C 1
ATOM 720 O O . LYS A 1 96 ? -13.476 9.674 36.795 1.00 97.19 96 LYS A O 1
ATOM 725 N N . LEU A 1 97 ? -15.290 8.387 36.485 1.00 97.12 97 LEU A N 1
ATOM 726 C CA . LEU A 1 97 ? -15.449 8.583 35.053 1.00 97.12 97 LEU A CA 1
ATOM 727 C C . LEU A 1 97 ? -16.294 9.843 34.834 1.00 97.12 97 LEU A C 1
ATOM 729 O O . LEU A 1 97 ? -17.444 9.912 35.269 1.00 97.12 97 LEU A O 1
ATOM 733 N N . LEU A 1 98 ? -15.702 10.838 34.184 1.00 95.94 98 LEU A N 1
ATOM 734 C CA . LEU A 1 98 ? -16.314 12.131 33.875 1.00 95.94 98 LEU A CA 1
ATOM 735 C C . LEU A 1 98 ? -17.099 12.099 32.560 1.00 95.94 98 LEU A C 1
ATOM 737 O O . LEU A 1 98 ? -17.992 12.913 32.355 1.00 95.94 98 LEU A O 1
ATOM 741 N N . GLY A 1 99 ? -16.770 11.164 31.674 1.00 95.75 99 GLY A N 1
ATOM 742 C CA . GLY A 1 99 ? -17.424 11.015 30.383 1.00 95.75 99 GLY A CA 1
ATOM 743 C C . GLY A 1 99 ? -16.836 9.878 29.562 1.00 95.75 99 GLY A C 1
ATOM 744 O O . GLY A 1 99 ? -15.897 9.196 29.989 1.00 95.75 99 GLY A O 1
ATOM 745 N N . TYR A 1 100 ? -17.395 9.693 28.374 1.00 97.50 100 TYR A N 1
ATOM 746 C CA . TYR A 1 100 ? -16.983 8.714 27.377 1.00 97.50 100 TYR A CA 1
ATOM 747 C C . TYR A 1 100 ? -16.763 9.393 26.027 1.00 97.50 100 TYR A C 1
ATOM 749 O O . TYR A 1 100 ? -17.539 10.263 25.636 1.00 97.50 100 TYR A O 1
ATOM 757 N N . PHE A 1 101 ? -15.737 8.967 25.297 1.00 96.62 101 PHE A N 1
ATOM 758 C CA . PHE A 1 101 ? -15.510 9.357 23.909 1.00 96.62 101 PHE A CA 1
ATOM 759 C C . PHE A 1 101 ? -15.463 8.139 23.001 1.00 96.62 101 PHE A C 1
ATOM 761 O O . PHE A 1 101 ? -15.044 7.049 23.401 1.00 96.62 101 PHE A O 1
ATOM 768 N N . ASP A 1 102 ? -15.823 8.366 21.745 1.00 97.12 102 ASP A N 1
ATOM 769 C CA . ASP A 1 102 ? -15.673 7.385 20.689 1.00 97.12 102 ASP A CA 1
ATOM 770 C C . ASP A 1 102 ? -15.412 8.063 19.352 1.00 97.12 102 ASP A C 1
ATOM 772 O O . ASP A 1 102 ? -16.244 8.812 18.847 1.00 97.12 102 ASP A O 1
ATOM 776 N N . GLU A 1 103 ? -14.232 7.826 18.805 1.00 93.50 103 GLU A N 1
ATOM 777 C CA . GLU A 1 103 ? -13.617 8.662 17.791 1.00 93.50 103 GLU A CA 1
ATOM 778 C C . GLU A 1 103 ? -13.110 7.824 16.619 1.00 93.50 103 GLU A C 1
ATOM 780 O O . GLU A 1 103 ? -12.452 6.797 16.800 1.00 93.50 103 GLU A O 1
ATOM 785 N N . ILE A 1 104 ? -13.398 8.297 15.410 1.00 90.94 104 ILE A N 1
ATOM 786 C CA . ILE A 1 104 ? -12.829 7.793 14.164 1.00 90.94 104 ILE A CA 1
ATOM 787 C C . ILE A 1 104 ? -12.052 8.939 13.530 1.00 90.94 104 ILE A C 1
ATOM 789 O O . ILE A 1 104 ? -12.648 9.925 13.097 1.00 90.94 104 ILE A O 1
ATOM 793 N N . SER A 1 105 ? -10.734 8.783 13.451 1.00 78.75 105 SER A N 1
ATOM 794 C CA . SER A 1 105 ? -9.842 9.723 12.777 1.00 78.75 105 SER A CA 1
ATOM 795 C C . SER A 1 105 ? -9.346 9.116 11.466 1.00 78.75 105 SER A C 1
ATOM 797 O O . SER A 1 105 ? -8.954 7.951 11.423 1.00 78.75 105 SER A O 1
ATOM 799 N N . ASP A 1 106 ? -9.403 9.882 10.381 1.00 69.56 106 ASP A N 1
ATOM 800 C CA . ASP A 1 106 ? -8.818 9.519 9.090 1.00 69.56 106 ASP A CA 1
ATOM 801 C C . ASP A 1 106 ? -7.472 10.231 8.951 1.00 69.56 106 ASP A C 1
ATOM 803 O O . ASP A 1 106 ? -7.425 11.457 8.868 1.00 69.56 106 ASP A O 1
ATOM 807 N N . MET A 1 107 ? -6.382 9.463 8.963 1.00 55.34 107 MET A N 1
ATOM 808 C CA . MET A 1 107 ? -5.023 9.982 8.801 1.00 55.34 107 MET A CA 1
ATOM 809 C C . MET A 1 107 ? -4.484 9.757 7.382 1.00 55.34 107 MET A C 1
ATOM 811 O O . MET A 1 107 ? -3.280 9.569 7.192 1.00 55.34 107 MET A O 1
ATOM 815 N N . GLU A 1 108 ? -5.376 9.768 6.387 1.00 57.25 108 GLU A N 1
ATOM 816 C CA . GLU A 1 108 ? -5.072 9.657 4.960 1.00 57.25 108 GLU A CA 1
ATOM 817 C C . GLU A 1 108 ? -4.197 8.425 4.657 1.00 57.25 108 GLU A C 1
ATOM 819 O O . GLU A 1 108 ? -4.651 7.283 4.742 1.00 57.25 108 GLU A O 1
ATOM 824 N N . GLU A 1 109 ? -2.918 8.632 4.326 1.00 48.09 109 GLU A N 1
ATOM 825 C CA . GLU A 1 109 ? -1.969 7.568 3.981 1.00 48.09 109 GLU A CA 1
ATOM 826 C C . GLU A 1 109 ? -1.674 6.607 5.148 1.00 48.09 109 GLU A C 1
ATOM 828 O O . GLU A 1 109 ? -1.256 5.471 4.913 1.00 48.09 109 GLU A O 1
ATOM 833 N N . LEU A 1 110 ? -1.910 7.030 6.398 1.00 47.72 110 LEU A N 1
ATOM 834 C CA . LEU A 1 110 ? -1.759 6.193 7.596 1.00 47.72 110 LEU A CA 1
ATOM 835 C C . LEU A 1 110 ? -3.020 5.371 7.917 1.00 47.72 110 LEU A C 1
ATOM 837 O O . LEU A 1 110 ? -2.975 4.483 8.771 1.00 47.72 110 LEU A O 1
ATOM 841 N N . GLY A 1 111 ? -4.120 5.624 7.204 1.00 61.69 111 GLY A N 1
ATOM 842 C CA . GLY A 1 111 ? -5.395 4.937 7.363 1.00 61.69 111 GLY A CA 1
ATOM 843 C C . GLY A 1 111 ? -6.250 5.468 8.514 1.00 61.69 111 GLY A C 1
ATOM 844 O O . GLY A 1 111 ? -5.986 6.522 9.094 1.00 61.69 111 GLY A O 1
ATOM 845 N N . HIS A 1 112 ? -7.308 4.722 8.833 1.00 72.81 112 HIS A N 1
ATOM 846 C CA . HIS A 1 112 ? -8.251 5.083 9.889 1.00 72.81 112 HIS A CA 1
ATOM 847 C C . HIS A 1 112 ? -7.798 4.594 11.265 1.00 72.81 112 HIS A C 1
ATOM 849 O O . HIS A 1 112 ? -7.349 3.456 11.431 1.00 72.81 112 HIS A O 1
ATOM 855 N N . TYR A 1 113 ? -7.995 5.453 12.257 1.00 81.88 113 TYR A N 1
ATOM 856 C CA . TYR A 1 113 ? -7.707 5.219 13.659 1.00 81.88 113 TYR A CA 1
ATOM 857 C C . TYR A 1 113 ? -9.016 5.251 14.435 1.00 81.88 113 TYR A C 1
ATOM 859 O O . TYR A 1 113 ? -9.801 6.192 14.317 1.00 81.88 113 TYR A O 1
ATOM 867 N N . TYR A 1 114 ? -9.249 4.210 15.226 1.00 93.38 114 TYR A N 1
ATOM 868 C CA . TYR A 1 114 ? -10.471 4.041 16.001 1.00 93.38 114 TYR A CA 1
ATOM 869 C C . TYR A 1 114 ? -10.123 4.102 17.476 1.00 93.38 114 TYR A C 1
ATOM 871 O O . TYR A 1 114 ? -9.402 3.228 17.955 1.00 93.38 114 TYR A O 1
ATOM 879 N N . TYR A 1 115 ? -10.665 5.080 18.194 1.00 94.00 115 TYR A N 1
ATOM 880 C CA . TYR A 1 115 ? -10.474 5.237 19.630 1.00 94.00 115 TYR A CA 1
ATOM 881 C C . TYR A 1 115 ? -11.801 5.169 20.366 1.00 94.00 115 TYR A C 1
ATOM 883 O O . TYR A 1 115 ? -12.811 5.672 19.891 1.00 94.00 115 TYR A O 1
ATOM 891 N N . TRP A 1 116 ? -11.800 4.572 21.549 1.00 98.00 116 TRP A N 1
ATOM 892 C CA . TRP A 1 116 ? -12.942 4.636 22.452 1.00 98.00 116 TRP A CA 1
ATOM 893 C C . TRP A 1 116 ? -12.481 4.520 23.893 1.00 98.00 116 TRP A C 1
ATOM 895 O O . TRP A 1 116 ? -11.493 3.842 24.183 1.00 98.00 116 TRP A O 1
ATOM 905 N N . GLY A 1 117 ? -13.174 5.181 24.810 1.00 97.88 117 GLY A N 1
ATOM 906 C CA . GLY A 1 117 ? -12.790 5.122 26.210 1.00 97.88 117 GLY A CA 1
ATOM 907 C C . GLY A 1 117 ? -13.356 6.235 27.061 1.00 97.88 117 GLY A C 1
ATOM 908 O O . GLY A 1 117 ? -14.335 6.881 26.705 1.00 97.88 117 GLY A O 1
ATOM 909 N N . PHE A 1 118 ? -12.741 6.429 28.221 1.00 98.00 118 PHE A N 1
ATOM 910 C CA . PHE A 1 118 ? -13.269 7.279 29.276 1.00 98.00 118 PHE A CA 1
ATOM 911 C C . PHE A 1 118 ? -12.347 8.453 29.570 1.00 98.00 118 PHE A C 1
ATOM 913 O O . PHE A 1 118 ? -11.118 8.336 29.539 1.00 98.00 118 PHE A O 1
ATOM 920 N N . VAL A 1 119 ? -12.964 9.576 29.921 1.00 97.62 119 VAL A N 1
ATOM 921 C CA . VAL A 1 119 ? -12.292 10.675 30.610 1.00 97.62 119 VAL A CA 1
ATOM 922 C C . VAL A 1 119 ? -12.403 10.409 32.106 1.00 97.62 119 VAL A C 1
ATOM 924 O O . VAL A 1 119 ? -13.504 10.225 32.621 1.00 97.62 119 VAL A O 1
ATOM 927 N N . VAL A 1 120 ? -11.275 10.368 32.809 1.00 98.25 120 VAL A N 1
ATOM 928 C CA . VAL A 1 120 ? -11.202 9.996 34.229 1.00 98.25 120 VAL A CA 1
ATOM 929 C C . VAL A 1 120 ? -10.645 11.156 35.048 1.00 98.25 120 VAL A C 1
ATOM 931 O O . VAL A 1 120 ? -9.666 11.778 34.646 1.00 98.25 120 VAL A O 1
ATOM 934 N N . GLU A 1 121 ? -11.257 11.450 36.196 1.00 97.94 121 GLU A N 1
ATOM 935 C CA . GLU A 1 121 ? -10.769 12.472 37.131 1.00 97.94 121 GLU A CA 1
ATOM 936 C C . GLU A 1 121 ? -9.403 12.076 37.720 1.00 97.94 121 GLU A C 1
ATOM 938 O O . GLU A 1 121 ? -9.233 10.966 38.228 1.00 97.94 121 GLU A O 1
ATOM 943 N N . GLY A 1 122 ? -8.449 13.011 37.708 1.00 96.75 122 GLY A N 1
ATOM 944 C CA . GLY A 1 122 ? -7.124 12.871 38.315 1.00 96.75 122 GLY A CA 1
ATOM 945 C C . GLY A 1 122 ? -5.963 12.872 37.316 1.00 96.75 122 GLY A C 1
ATOM 946 O O . GLY A 1 122 ? -6.155 12.839 36.100 1.00 96.75 122 GLY A O 1
ATOM 947 N N . SER A 1 123 ? -4.740 12.921 37.856 1.00 95.06 123 SER A N 1
ATOM 948 C CA . SER A 1 123 ? -3.503 12.760 37.081 1.00 95.06 123 SER A CA 1
ATOM 949 C C . SER A 1 123 ? -3.284 11.302 36.674 1.00 95.06 123 SER A C 1
ATOM 951 O O . SER A 1 123 ? -3.840 10.389 37.294 1.00 95.06 123 SER A O 1
ATOM 953 N N . VAL A 1 124 ? -2.418 11.081 35.682 1.00 94.44 124 VAL A N 1
A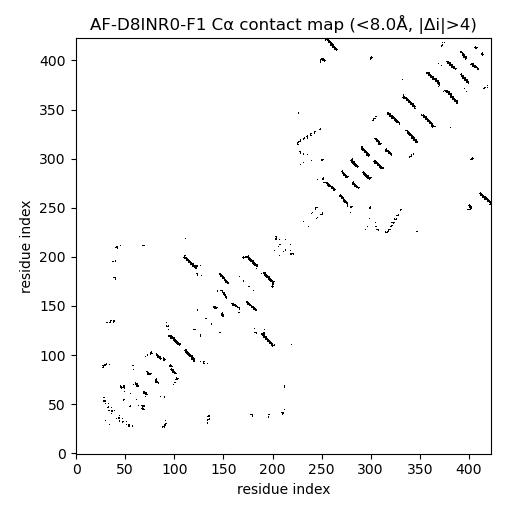TOM 954 C CA . VAL A 1 124 ? -2.067 9.744 35.179 1.00 94.44 124 VAL A CA 1
ATOM 955 C C . VAL A 1 124 ? -1.600 8.827 36.312 1.00 94.44 124 VAL A C 1
ATOM 957 O O . VAL A 1 124 ? -2.030 7.680 36.385 1.00 94.44 124 VAL A O 1
ATOM 960 N N . GLU A 1 125 ? -0.778 9.323 37.239 1.00 92.38 125 GLU A N 1
ATOM 961 C CA . GLU A 1 125 ? -0.255 8.541 38.365 1.00 92.38 125 GLU A CA 1
ATOM 962 C C . GLU A 1 125 ? -1.372 8.062 39.299 1.00 92.38 125 GLU A C 1
ATOM 964 O O . GLU A 1 125 ? -1.421 6.883 39.662 1.00 92.38 125 GLU A O 1
ATOM 969 N N . ASN A 1 126 ? -2.297 8.959 39.652 1.00 94.06 126 ASN A N 1
ATOM 970 C CA . ASN A 1 126 ? -3.428 8.638 40.522 1.00 94.06 126 ASN A CA 1
ATOM 971 C C . ASN A 1 126 ? -4.399 7.667 39.840 1.00 94.06 126 ASN A C 1
ATOM 973 O O . ASN A 1 126 ? -4.897 6.731 40.471 1.00 94.06 126 ASN A O 1
ATOM 977 N N . VAL A 1 127 ? -4.652 7.873 38.546 1.00 97.12 127 VAL A N 1
ATOM 978 C CA . VAL A 1 127 ? -5.526 7.004 37.756 1.00 97.12 127 VAL A CA 1
ATOM 979 C C . VAL A 1 127 ? -4.913 5.614 37.615 1.00 97.12 127 VAL A C 1
ATOM 981 O O . VAL A 1 127 ? -5.593 4.633 37.901 1.00 97.12 127 VAL A O 1
ATOM 984 N N . ILE A 1 128 ? -3.626 5.498 37.276 1.00 95.44 128 ILE A N 1
ATOM 985 C CA . ILE A 1 128 ? -2.932 4.206 37.162 1.00 95.44 128 ILE A CA 1
ATOM 986 C C . ILE A 1 128 ? -2.954 3.422 38.477 1.00 95.44 128 ILE A C 1
ATOM 988 O O . ILE A 1 128 ? -3.171 2.209 38.442 1.00 95.44 128 ILE A O 1
ATOM 992 N N . GLY A 1 129 ? -2.777 4.088 39.623 1.00 94.56 129 GLY A N 1
ATOM 993 C CA . GLY A 1 129 ? -2.811 3.436 40.936 1.00 94.56 129 GLY A CA 1
ATOM 994 C C . GLY A 1 129 ? -4.113 2.669 41.198 1.00 94.56 129 GLY A C 1
ATOM 995 O O . GLY A 1 129 ? -4.072 1.527 41.652 1.00 94.56 129 GLY A O 1
ATOM 996 N N . ASN A 1 130 ? -5.256 3.263 40.842 1.00 96.44 130 ASN A N 1
ATOM 997 C CA . ASN A 1 130 ? -6.579 2.652 41.019 1.00 96.44 130 ASN A CA 1
ATOM 998 C C . ASN A 1 130 ? -6.993 1.749 39.844 1.00 96.44 130 ASN A C 1
ATOM 1000 O O . ASN A 1 130 ? -7.709 0.770 40.030 1.00 96.44 130 ASN A O 1
ATOM 1004 N N . LEU A 1 131 ? -6.538 2.055 38.626 1.00 96.69 131 LEU A N 1
ATOM 1005 C CA . LEU A 1 131 ? -6.904 1.329 37.410 1.00 96.69 131 LEU A CA 1
ATOM 1006 C C . LEU A 1 131 ? -6.170 -0.009 37.284 1.00 96.69 131 LEU A C 1
ATOM 1008 O O . LEU A 1 131 ? -6.748 -0.978 36.800 1.00 96.69 131 LEU A O 1
ATOM 1012 N N . ARG A 1 132 ? -4.907 -0.097 37.717 1.00 95.69 132 ARG A N 1
ATOM 1013 C CA . ARG A 1 132 ? -4.052 -1.275 37.484 1.00 95.69 132 ARG A CA 1
ATOM 1014 C C . ARG A 1 132 ? -4.651 -2.615 37.966 1.00 95.69 132 ARG A C 1
ATOM 1016 O O . ARG A 1 132 ? -4.544 -3.574 37.205 1.00 95.69 132 ARG A O 1
ATOM 1023 N N . PRO A 1 133 ? -5.335 -2.724 39.124 1.00 95.38 133 PRO A N 1
ATOM 1024 C CA . PRO A 1 133 ? -6.032 -3.957 39.536 1.00 95.38 133 PRO A CA 1
ATOM 1025 C C . PRO A 1 133 ? -7.180 -4.396 38.603 1.00 95.38 133 PRO A C 1
ATOM 1027 O O . PRO A 1 133 ? -7.609 -5.558 38.605 1.00 95.38 133 PRO A O 1
ATOM 1030 N N . LEU A 1 134 ? -7.699 -3.467 37.803 1.00 95.62 134 LEU A N 1
ATOM 1031 C CA . LEU A 1 134 ? -8.813 -3.670 36.879 1.00 95.62 134 LEU A CA 1
ATOM 1032 C C . LEU A 1 134 ? -8.326 -3.980 35.456 1.00 95.62 134 LEU A C 1
ATOM 1034 O O . LEU A 1 134 ? -9.122 -4.405 34.627 1.00 95.62 134 LEU A O 1
ATOM 1038 N N . VAL A 1 135 ? -7.028 -3.840 35.173 1.00 95.19 135 VAL A N 1
ATOM 1039 C CA . VAL A 1 135 ? -6.450 -4.080 33.844 1.00 95.19 135 VAL A CA 1
ATOM 1040 C C . VAL A 1 135 ? -6.202 -5.569 33.607 1.00 95.19 135 VAL A C 1
ATOM 1042 O O . VAL A 1 135 ? -5.542 -6.243 34.399 1.00 95.19 135 VAL A O 1
ATOM 1045 N N . SER A 1 136 ? -6.689 -6.086 32.478 1.00 87.25 136 SER A N 1
ATOM 1046 C CA . SER A 1 136 ? -6.296 -7.406 31.976 1.00 87.25 136 SER A CA 1
ATOM 1047 C C . SER A 1 136 ? -4.826 -7.390 31.546 1.00 87.25 136 SER A C 1
ATOM 1049 O O . SER A 1 136 ? -4.408 -6.510 30.795 1.00 87.25 136 SER A O 1
ATOM 1051 N N . ASP A 1 137 ? -4.049 -8.378 31.990 1.00 89.38 137 ASP A N 1
ATOM 1052 C CA . ASP A 1 137 ? -2.590 -8.435 31.819 1.00 89.38 137 ASP A CA 1
ATOM 1053 C C . ASP A 1 137 ? -1.861 -7.175 32.332 1.00 89.38 137 ASP A C 1
ATOM 1055 O O . ASP A 1 137 ? -1.023 -6.597 31.633 1.00 89.38 137 ASP A O 1
ATOM 1059 N N . ALA A 1 138 ? -2.174 -6.732 33.553 1.00 92.38 138 ALA A N 1
ATOM 1060 C CA . ALA A 1 138 ? -1.624 -5.512 34.153 1.00 92.38 138 ALA A CA 1
ATOM 1061 C C . ALA A 1 138 ? -0.082 -5.397 34.094 1.00 92.38 138 ALA A C 1
ATOM 1063 O O . ALA A 1 138 ? 0.437 -4.292 33.938 1.00 92.38 138 ALA A O 1
ATOM 1064 N N . ASP A 1 139 ? 0.655 -6.513 34.133 1.00 91.50 139 ASP A N 1
ATOM 1065 C CA . ASP A 1 139 ? 2.127 -6.548 34.015 1.00 91.50 139 ASP A CA 1
ATOM 1066 C C . ASP A 1 139 ? 2.652 -6.050 32.656 1.00 91.50 139 ASP A C 1
ATOM 1068 O O . ASP A 1 139 ? 3.815 -5.652 32.509 1.00 91.50 139 ASP A O 1
ATOM 1072 N N . ARG A 1 140 ? 1.794 -6.074 31.631 1.00 91.38 140 ARG A N 1
ATOM 1073 C CA . ARG A 1 140 ? 2.095 -5.565 30.290 1.00 91.38 140 ARG A CA 1
ATOM 1074 C C . ARG A 1 140 ? 1.794 -4.075 30.140 1.00 91.38 140 ARG A C 1
ATOM 1076 O O . ARG A 1 140 ? 2.257 -3.492 29.165 1.00 91.38 140 ARG A O 1
ATOM 1083 N N . LEU A 1 141 ? 1.059 -3.463 31.073 1.00 92.31 141 LEU A N 1
ATOM 1084 C CA . LEU A 1 141 ? 0.809 -2.023 31.085 1.00 92.31 141 LEU A CA 1
ATOM 1085 C C . LEU A 1 141 ? 2.047 -1.297 31.616 1.00 92.31 141 LEU A C 1
ATOM 1087 O O . LEU A 1 141 ? 2.305 -1.278 32.825 1.00 92.31 141 LEU A O 1
ATOM 1091 N N . ARG A 1 142 ? 2.827 -0.715 30.705 1.00 88.88 142 ARG A N 1
ATOM 1092 C CA . ARG A 1 142 ? 4.139 -0.124 30.998 1.00 88.88 142 ARG A CA 1
ATOM 1093 C C . ARG A 1 142 ? 4.160 1.357 30.654 1.00 88.88 142 ARG A C 1
ATOM 1095 O O . ARG A 1 142 ? 3.539 1.765 29.678 1.00 88.88 142 ARG A O 1
ATOM 1102 N N . GLY A 1 143 ? 4.890 2.127 31.456 1.00 85.19 143 GLY A N 1
ATOM 1103 C CA . GLY A 1 143 ? 5.101 3.550 31.216 1.00 85.19 143 GLY A CA 1
ATOM 1104 C C . GLY A 1 143 ? 6.038 3.797 30.031 1.00 85.19 143 GLY A C 1
ATOM 1105 O O . GLY A 1 143 ? 7.019 3.074 29.852 1.00 85.19 143 GLY A O 1
ATOM 1106 N N . SER A 1 144 ? 5.737 4.827 29.247 1.00 70.12 144 SER A N 1
ATOM 1107 C CA . SER A 1 144 ? 6.530 5.351 28.137 1.00 70.12 144 SER A CA 1
ATOM 1108 C C . SER A 1 144 ? 6.398 6.876 28.142 1.00 70.12 144 SER A C 1
ATOM 1110 O O . SER A 1 144 ? 5.439 7.421 27.608 1.00 70.12 144 SER A O 1
ATOM 1112 N N . GLY A 1 145 ? 7.341 7.579 28.774 1.00 78.31 145 GLY A N 1
ATOM 1113 C CA . GLY A 1 145 ? 7.221 9.027 28.971 1.00 78.31 145 GLY A CA 1
ATOM 1114 C C . GLY A 1 145 ? 6.113 9.374 29.971 1.00 78.31 145 GLY A C 1
ATOM 1115 O O . GLY A 1 145 ? 6.136 8.876 31.095 1.00 78.31 145 GLY A O 1
ATOM 1116 N N . SER A 1 146 ? 5.171 10.232 29.569 1.00 81.94 146 SER A N 1
ATOM 1117 C CA . SER A 1 146 ? 4.000 10.631 30.370 1.00 81.94 146 SER A CA 1
ATOM 1118 C C . SER A 1 146 ? 2.850 9.622 30.349 1.00 81.94 146 SER A C 1
ATOM 1120 O O . SER A 1 146 ? 1.881 9.797 31.086 1.00 81.94 146 SER A O 1
ATOM 1122 N N . ASP A 1 147 ? 2.952 8.582 29.522 1.00 85.75 147 ASP A N 1
ATOM 1123 C CA . ASP A 1 147 ? 1.823 7.722 29.181 1.00 85.75 147 ASP A CA 1
ATOM 1124 C C . ASP A 1 147 ? 2.086 6.285 29.631 1.00 85.75 147 ASP A C 1
ATOM 1126 O O . ASP A 1 147 ? 3.229 5.873 29.844 1.00 85.75 147 ASP A O 1
ATOM 1130 N N . TYR A 1 148 ? 1.029 5.484 29.730 1.00 91.38 148 TYR A N 1
ATOM 1131 C CA . TYR A 1 148 ? 1.118 4.039 29.917 1.00 91.38 148 TYR A CA 1
ATOM 1132 C C . TYR A 1 148 ? 0.405 3.330 28.779 1.00 91.38 148 TYR A C 1
ATOM 1134 O O . TYR A 1 148 ? -0.703 3.708 28.412 1.00 91.38 148 TYR A O 1
ATOM 1142 N N . ALA A 1 149 ? 1.005 2.259 28.261 1.00 90.81 149 ALA A N 1
ATOM 1143 C CA . ALA A 1 149 ? 0.388 1.476 27.202 1.00 90.81 149 ALA A CA 1
ATOM 1144 C C . ALA A 1 149 ? 0.576 -0.036 27.375 1.00 90.81 149 ALA A C 1
ATOM 1146 O O . ALA A 1 149 ? 1.584 -0.512 27.909 1.00 90.81 149 ALA A O 1
ATOM 1147 N N . ARG A 1 150 ? -0.412 -0.794 26.889 1.00 91.56 150 ARG A N 1
ATOM 1148 C CA . ARG A 1 150 ? -0.339 -2.236 26.616 1.00 91.56 150 ARG A CA 1
ATOM 1149 C C . ARG A 1 150 ? -0.721 -2.454 25.157 1.00 91.56 150 ARG A C 1
ATOM 1151 O O . ARG A 1 150 ? -1.856 -2.163 24.788 1.00 91.56 150 ARG A O 1
ATOM 1158 N N . THR A 1 151 ? 0.185 -3.010 24.356 1.00 88.88 151 THR A N 1
ATOM 1159 C CA . THR A 1 151 ? -0.008 -3.126 22.903 1.00 88.88 151 THR A CA 1
ATOM 1160 C C . THR A 1 151 ? 0.065 -4.558 22.385 1.00 88.88 151 THR A C 1
ATOM 1162 O O . THR A 1 151 ? 0.703 -5.452 22.962 1.00 88.88 151 THR A O 1
ATOM 1165 N N . GLU A 1 152 ? -0.659 -4.794 21.294 1.00 90.88 152 GLU A N 1
ATOM 1166 C CA . GLU A 1 152 ? -0.756 -6.061 20.579 1.00 90.88 152 GLU A CA 1
ATOM 1167 C C . GLU A 1 152 ? -0.720 -5.811 19.077 1.00 90.88 152 GLU A C 1
ATOM 1169 O O . GLU A 1 152 ? -1.381 -4.905 18.581 1.00 90.88 152 GLU A O 1
ATOM 1174 N N . LEU A 1 153 ? 0.010 -6.652 18.347 1.00 86.50 153 LEU A N 1
ATOM 1175 C CA . LEU A 1 153 ? 0.059 -6.614 16.891 1.00 86.50 153 LEU A CA 1
ATOM 1176 C C . LEU A 1 153 ? -0.605 -7.841 16.284 1.00 86.50 153 LEU A C 1
ATOM 1178 O O . LEU A 1 153 ? -0.496 -8.961 16.792 1.00 86.50 153 LEU A O 1
ATOM 1182 N N . ARG A 1 154 ? -1.241 -7.625 15.139 1.00 83.44 154 ARG A N 1
ATOM 1183 C CA . ARG A 1 154 ? -1.762 -8.662 14.258 1.00 83.44 154 ARG A CA 1
ATOM 1184 C C . ARG A 1 154 ? -1.228 -8.441 12.847 1.00 83.44 154 ARG A C 1
ATOM 1186 O O . ARG A 1 154 ? -1.224 -7.316 12.353 1.00 83.44 154 ARG A O 1
ATOM 1193 N N . SER A 1 155 ? -0.796 -9.513 12.187 1.00 76.06 155 SER A N 1
ATOM 1194 C CA . SER A 1 155 ? -0.309 -9.481 10.803 1.00 76.06 155 SER A CA 1
ATOM 1195 C C . SER A 1 155 ? -1.198 -10.365 9.933 1.00 76.06 155 SER A C 1
ATOM 1197 O O . SER A 1 155 ? -1.269 -11.580 10.134 1.00 76.06 155 SER A O 1
ATOM 1199 N N . GLY A 1 156 ? -1.893 -9.765 8.965 1.00 68.62 156 GLY A N 1
ATOM 1200 C CA . GLY A 1 156 ? -2.882 -10.475 8.149 1.00 68.62 156 GLY A CA 1
ATOM 1201 C C . GLY A 1 156 ? -3.913 -11.222 9.008 1.00 68.62 156 GLY A C 1
ATOM 1202 O O . GLY A 1 156 ? -4.535 -10.646 9.898 1.00 68.62 156 GLY A O 1
ATOM 1203 N N . ASN A 1 157 ? -4.063 -12.529 8.776 1.00 70.31 157 ASN A N 1
ATOM 1204 C CA . ASN A 1 157 ? -5.019 -13.378 9.496 1.00 70.31 157 ASN A CA 1
ATOM 1205 C C . ASN A 1 157 ? -4.454 -14.028 10.774 1.00 70.31 157 ASN A C 1
ATOM 1207 O O . ASN A 1 157 ? -5.111 -14.901 11.337 1.00 70.31 157 ASN A O 1
ATOM 1211 N N . SER A 1 158 ? -3.266 -13.629 11.250 1.00 76.31 158 SER A N 1
ATOM 1212 C CA . SER A 1 158 ? -2.684 -14.186 12.480 1.00 76.31 158 SER A CA 1
ATOM 1213 C C . SER A 1 158 ? -3.548 -13.903 13.715 1.00 76.31 158 SER A C 1
ATOM 1215 O O . SER A 1 158 ? -4.423 -13.039 13.692 1.00 76.31 158 SER A O 1
ATOM 1217 N N . GLY A 1 159 ? -3.266 -14.590 14.824 1.00 85.75 159 GLY A N 1
ATOM 1218 C CA . GLY A 1 159 ? -3.738 -14.156 16.141 1.00 85.75 159 GLY A CA 1
ATOM 1219 C C . GLY A 1 159 ? -3.058 -12.859 16.597 1.00 85.75 159 GLY A C 1
ATOM 1220 O O . GLY A 1 159 ? -2.052 -12.438 16.014 1.00 85.75 159 GLY A O 1
ATOM 1221 N N . TRP A 1 160 ? -3.607 -12.252 17.650 1.00 90.38 160 TRP A N 1
ATOM 1222 C CA . TRP A 1 160 ? -3.005 -11.117 18.349 1.00 90.38 160 TRP A CA 1
ATOM 1223 C C . TRP A 1 160 ? -1.737 -11.554 19.087 1.00 90.38 160 TRP A C 1
ATOM 1225 O O . TRP A 1 160 ? -1.735 -12.567 19.787 1.00 90.38 160 TRP A O 1
ATOM 1235 N N . ARG A 1 161 ? -0.656 -10.787 18.941 1.00 89.56 161 ARG A N 1
ATOM 1236 C CA . ARG A 1 161 ? 0.622 -11.022 19.614 1.00 89.56 161 ARG A CA 1
ATOM 1237 C C . ARG A 1 161 ? 0.958 -9.841 20.506 1.00 89.56 161 ARG A C 1
ATOM 1239 O O . ARG A 1 161 ? 1.006 -8.711 20.034 1.00 89.56 161 ARG A O 1
ATOM 1246 N N . ALA A 1 162 ? 1.257 -10.118 21.769 1.00 89.38 162 ALA A N 1
ATOM 1247 C CA . ALA A 1 162 ? 1.782 -9.119 22.686 1.00 89.38 162 ALA A CA 1
ATOM 1248 C C . ALA A 1 162 ? 3.094 -8.522 22.164 1.00 89.38 162 ALA A C 1
ATOM 1250 O O . ALA A 1 162 ? 4.017 -9.262 21.817 1.00 89.38 162 ALA A O 1
ATOM 1251 N N . VAL A 1 163 ? 3.180 -7.195 22.146 1.00 82.06 163 VAL A N 1
ATOM 1252 C CA . VAL A 1 163 ? 4.417 -6.464 21.863 1.00 82.06 163 VAL A CA 1
ATOM 1253 C C . VAL A 1 163 ? 4.604 -5.342 22.878 1.00 82.06 163 VAL A C 1
ATOM 1255 O O . VAL A 1 163 ? 3.760 -5.129 23.749 1.00 82.06 163 VAL A O 1
ATOM 1258 N N . HIS A 1 164 ? 5.746 -4.667 22.799 1.00 75.25 164 HIS A N 1
ATOM 1259 C CA . HIS A 1 164 ? 5.998 -3.453 23.555 1.00 75.25 164 HIS A CA 1
ATOM 1260 C C . HIS A 1 164 ? 6.367 -2.342 22.577 1.00 75.25 164 HIS A C 1
ATOM 1262 O O . HIS A 1 164 ? 7.485 -2.286 22.069 1.00 75.25 164 HIS A O 1
ATOM 1268 N N . THR A 1 165 ? 5.385 -1.503 22.296 1.00 63.78 165 THR A N 1
ATOM 1269 C CA . THR A 1 165 ? 5.489 -0.278 21.505 1.00 63.78 165 THR A CA 1
ATOM 1270 C C . THR A 1 165 ? 5.085 0.873 22.427 1.00 63.78 165 THR A C 1
ATOM 1272 O O . THR A 1 165 ? 4.190 0.711 23.260 1.00 63.78 165 THR A O 1
ATOM 1275 N N . GLY A 1 166 ? 5.801 1.999 22.369 1.00 56.59 166 GLY A N 1
ATOM 1276 C CA . GLY A 1 166 ? 5.409 3.202 23.112 1.00 56.59 166 GLY A CA 1
ATOM 1277 C C . GLY A 1 166 ? 4.132 3.811 22.524 1.00 56.59 166 GLY A C 1
ATOM 1278 O O . GLY A 1 166 ? 3.793 3.515 21.370 1.00 56.59 166 GLY A O 1
ATOM 1279 N N . SER A 1 167 ? 3.439 4.669 23.283 1.00 50.59 167 SER A N 1
ATOM 1280 C CA . SER A 1 167 ? 2.363 5.505 22.729 1.00 50.59 167 SER A CA 1
ATOM 1281 C C . SER A 1 167 ? 2.890 6.278 21.508 1.00 50.59 167 SER A C 1
ATOM 1283 O O . SER A 1 167 ? 4.040 6.718 21.482 1.00 50.59 167 SER A O 1
ATOM 1285 N N . GLY A 1 168 ? 2.092 6.357 20.440 1.00 47.22 168 GLY A N 1
ATOM 1286 C CA . GLY A 1 168 ? 2.478 7.051 19.202 1.00 47.22 168 GLY A CA 1
ATOM 1287 C C . GLY A 1 168 ? 3.358 6.262 18.219 1.00 47.22 168 GLY A C 1
ATOM 1288 O O . GLY A 1 168 ? 3.813 6.830 17.227 1.00 47.22 168 GLY A O 1
ATOM 1289 N N . THR A 1 169 ? 3.592 4.961 18.432 1.00 52.19 169 THR A N 1
ATOM 1290 C CA . THR A 1 169 ? 4.263 4.128 17.415 1.00 52.19 169 THR A CA 1
ATOM 1291 C C . THR A 1 169 ? 3.315 3.874 16.237 1.00 52.19 169 THR A C 1
ATOM 1293 O O . THR A 1 169 ? 2.212 3.373 16.424 1.00 52.19 169 THR A O 1
ATOM 1296 N N . VAL A 1 170 ? 3.734 4.204 15.011 1.00 52.97 170 VAL A N 1
ATOM 1297 C CA . VAL A 1 170 ? 2.938 3.945 13.799 1.00 52.97 170 VAL A CA 1
ATOM 1298 C C . VAL A 1 170 ? 3.087 2.474 13.386 1.00 52.97 170 VAL A C 1
ATOM 1300 O O . VAL A 1 170 ? 4.221 1.995 13.261 1.00 52.97 170 VAL A O 1
ATOM 1303 N N . PRO A 1 171 ? 1.985 1.741 13.143 1.00 55.34 171 PRO A N 1
ATOM 1304 C CA . PRO A 1 171 ? 2.052 0.364 12.670 1.00 55.34 171 PRO A CA 1
ATOM 1305 C C . PRO A 1 171 ? 2.822 0.244 11.354 1.00 55.34 171 PRO A C 1
ATOM 1307 O O . PRO A 1 171 ? 2.651 1.030 10.425 1.00 55.34 171 PRO A O 1
ATOM 1310 N N . THR A 1 172 ? 3.650 -0.792 11.242 1.00 57.34 172 THR A N 1
ATOM 1311 C CA . THR A 1 172 ? 4.291 -1.142 9.967 1.00 57.34 172 THR A CA 1
ATOM 1312 C C . THR A 1 172 ? 3.245 -1.568 8.929 1.00 57.34 172 THR A C 1
ATOM 1314 O O . THR A 1 172 ? 2.183 -2.086 9.286 1.00 57.34 172 THR A O 1
ATOM 1317 N N . ALA A 1 173 ? 3.536 -1.390 7.638 1.00 57.09 173 ALA A N 1
ATOM 1318 C CA . ALA A 1 173 ? 2.620 -1.775 6.563 1.00 57.09 173 ALA A CA 1
ATOM 1319 C C . ALA A 1 173 ? 2.121 -3.231 6.721 1.00 57.09 173 ALA A C 1
ATOM 1321 O O . ALA A 1 173 ? 2.909 -4.135 7.006 1.00 57.09 173 ALA A O 1
ATOM 1322 N N . ASN A 1 174 ? 0.817 -3.459 6.518 1.00 65.25 174 ASN A N 1
ATOM 1323 C CA . ASN A 1 174 ? 0.116 -4.743 6.700 1.00 65.25 174 ASN A CA 1
ATOM 1324 C C . ASN A 1 174 ? 0.045 -5.270 8.144 1.00 65.25 174 ASN A C 1
ATOM 1326 O O . ASN A 1 174 ? -0.229 -6.458 8.360 1.00 65.25 174 ASN A O 1
ATOM 1330 N N . THR A 1 175 ? 0.264 -4.409 9.137 1.00 73.50 175 THR A N 1
ATOM 1331 C CA . THR A 1 175 ? 0.022 -4.737 10.544 1.00 73.50 175 THR A CA 1
ATOM 1332 C C . THR A 1 175 ? -1.114 -3.907 11.115 1.00 73.50 175 THR A C 1
ATOM 1334 O O . THR A 1 175 ? -1.359 -2.776 10.698 1.00 73.50 175 THR A O 1
ATOM 1337 N N . ILE A 1 176 ? -1.835 -4.514 12.050 1.00 85.69 176 ILE A N 1
ATOM 1338 C CA . ILE A 1 176 ? -2.855 -3.858 12.855 1.00 85.69 176 ILE A CA 1
ATOM 1339 C C . ILE A 1 176 ? -2.337 -3.836 14.278 1.00 85.69 176 ILE A C 1
ATOM 1341 O O . ILE A 1 176 ? -1.934 -4.879 14.799 1.00 85.69 176 ILE A O 1
ATOM 1345 N N . GLU A 1 177 ? -2.383 -2.670 14.900 1.00 86.44 177 GLU A N 1
ATOM 1346 C CA . GLU A 1 177 ? -2.114 -2.518 16.317 1.00 86.44 177 GLU A CA 1
ATOM 1347 C C . GLU A 1 177 ? -3.411 -2.319 17.087 1.00 86.44 177 GLU A C 1
ATOM 1349 O O . GLU A 1 177 ? -4.300 -1.577 16.667 1.00 86.44 177 GLU A O 1
ATOM 1354 N N . ARG A 1 178 ? -3.491 -3.000 18.227 1.00 92.06 178 ARG A N 1
ATOM 1355 C CA . ARG A 1 178 ? -4.463 -2.761 19.284 1.00 92.06 178 ARG A CA 1
ATOM 1356 C C . ARG A 1 178 ? -3.714 -2.263 20.508 1.00 92.06 178 ARG A C 1
ATOM 1358 O O . ARG A 1 178 ? -2.778 -2.931 20.951 1.00 92.06 178 ARG A O 1
ATOM 1365 N N . ALA A 1 179 ? -4.144 -1.145 21.081 1.00 90.69 179 ALA A N 1
ATOM 1366 C CA . ALA A 1 179 ? -3.534 -0.597 22.286 1.00 90.69 179 ALA A CA 1
ATOM 1367 C C . ALA A 1 179 ? -4.577 -0.277 23.355 1.00 90.69 179 ALA A C 1
ATOM 1369 O O . ALA A 1 179 ? -5.663 0.201 23.048 1.00 90.69 179 ALA A O 1
ATOM 1370 N N . PHE A 1 180 ? -4.216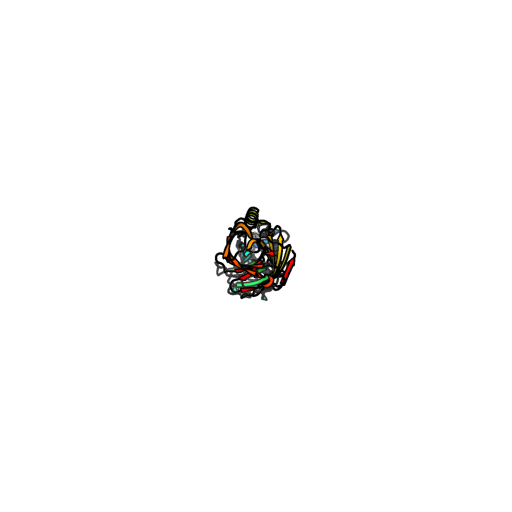 -0.518 24.612 1.00 95.25 180 PHE A N 1
ATOM 1371 C CA . PHE A 1 180 ? -4.825 0.123 25.773 1.00 95.25 180 PHE A CA 1
ATOM 1372 C C . PHE A 1 180 ? -3.879 1.226 26.242 1.00 95.25 180 PHE A C 1
ATOM 1374 O O . PHE A 1 180 ? -2.710 0.923 26.493 1.00 95.25 180 PHE A O 1
ATOM 1381 N N . ILE A 1 181 ? -4.353 2.467 26.329 1.00 93.06 181 ILE A N 1
ATOM 1382 C CA . ILE A 1 181 ? -3.538 3.669 26.542 1.00 93.06 181 ILE A CA 1
ATOM 1383 C C . ILE A 1 181 ? -4.101 4.466 27.724 1.00 93.06 181 ILE A C 1
ATOM 1385 O O . ILE A 1 181 ? -5.313 4.616 27.873 1.00 93.06 181 ILE A O 1
ATOM 1389 N N . VAL A 1 182 ? -3.211 4.985 28.566 1.00 95.62 182 VAL A N 1
ATOM 1390 C CA . VAL A 1 182 ? -3.516 5.931 29.642 1.00 95.62 182 VAL A CA 1
ATOM 1391 C C . VAL A 1 182 ? -2.598 7.132 29.476 1.00 95.62 182 VAL A C 1
ATOM 1393 O O . VAL A 1 182 ? -1.384 6.991 29.606 1.00 95.62 182 VAL A O 1
ATOM 1396 N N . GLU A 1 183 ? -3.171 8.292 29.182 1.00 92.56 183 GLU A N 1
ATOM 1397 C CA . GLU A 1 183 ? -2.429 9.495 28.791 1.00 92.56 183 GLU A CA 1
ATOM 1398 C C . GLU A 1 183 ? -3.064 10.760 29.398 1.00 92.56 183 GLU A C 1
ATOM 1400 O O . GLU A 1 183 ? -4.269 10.777 29.691 1.00 92.56 183 GLU A O 1
ATOM 1405 N N . PRO A 1 184 ? -2.288 11.830 29.635 1.00 90.38 184 PRO A N 1
ATOM 1406 C CA . PRO A 1 184 ? -2.842 13.083 30.131 1.00 90.38 184 PRO A CA 1
ATOM 1407 C C . PRO A 1 184 ? -3.763 13.720 29.083 1.00 90.38 184 PRO A C 1
ATOM 1409 O O . PRO A 1 184 ? -3.492 13.676 27.886 1.00 90.38 184 PRO A O 1
ATOM 1412 N N . MET A 1 185 ? -4.837 14.384 29.518 1.00 85.06 185 MET A N 1
ATOM 1413 C CA . MET A 1 185 ? -5.602 15.225 28.599 1.00 85.06 185 MET A CA 1
ATOM 1414 C C . MET A 1 185 ? -4.835 16.510 28.272 1.00 85.06 185 MET A C 1
ATOM 1416 O O . MET A 1 185 ? -4.526 17.287 29.176 1.00 85.06 185 MET A O 1
ATOM 1420 N N . GLU A 1 186 ? -4.623 16.795 26.982 1.00 75.94 186 GLU A N 1
ATOM 1421 C CA . GLU A 1 186 ? -3.896 17.992 26.520 1.00 75.94 186 GLU A CA 1
ATOM 1422 C C . GLU A 1 186 ? -4.444 19.297 27.124 1.00 75.94 186 GLU A C 1
ATOM 1424 O O . GLU A 1 186 ? -3.687 20.163 27.562 1.00 75.94 186 GLU A O 1
ATOM 1429 N N . ASN A 1 187 ? -5.773 19.406 27.216 1.00 80.69 187 ASN A N 1
ATOM 1430 C CA . ASN A 1 187 ? -6.466 20.620 27.654 1.00 80.69 187 ASN A CA 1
ATOM 1431 C C . ASN A 1 187 ? -7.002 20.551 29.097 1.00 80.69 187 ASN A C 1
ATOM 1433 O O . ASN A 1 187 ? -7.703 21.466 29.528 1.00 80.69 187 ASN A O 1
ATOM 1437 N N . ASN A 1 188 ? -6.704 19.491 29.861 1.00 86.12 188 ASN A N 1
ATOM 1438 C CA . ASN A 1 188 ? -7.167 19.359 31.245 1.00 86.12 188 ASN A CA 1
ATOM 1439 C C . ASN A 1 188 ? -6.194 18.542 32.108 1.00 86.12 188 ASN A C 1
ATOM 1441 O O . ASN A 1 188 ? -6.262 17.320 32.164 1.00 86.12 188 ASN A O 1
ATOM 1445 N N . LYS A 1 189 ? -5.343 19.229 32.876 1.00 83.44 189 LYS A N 1
ATOM 1446 C CA . LYS A 1 189 ? -4.346 18.592 33.759 1.00 83.44 189 LYS A CA 1
ATOM 1447 C C . LYS A 1 189 ? -4.942 17.796 34.928 1.00 83.44 189 LYS A C 1
ATOM 1449 O O . LYS A 1 189 ? -4.221 17.036 35.564 1.00 83.44 189 LYS A O 1
ATOM 1454 N N . ASN A 1 190 ? -6.230 17.982 35.221 1.00 92.06 190 ASN A N 1
ATOM 1455 C CA . ASN A 1 190 ? -6.949 17.252 36.265 1.00 92.06 190 ASN A CA 1
ATOM 1456 C C . ASN A 1 190 ? -7.767 16.084 35.696 1.00 92.06 190 ASN A C 1
ATOM 1458 O O . ASN A 1 190 ? -8.598 15.525 36.412 1.00 92.06 190 ASN A O 1
ATOM 1462 N N . ALA A 1 191 ? -7.567 15.738 34.423 1.00 95.81 191 ALA A N 1
ATOM 1463 C CA . ALA A 1 191 ? -8.206 14.603 33.789 1.00 95.81 191 ALA A CA 1
ATOM 1464 C C . ALA A 1 191 ? -7.199 13.765 32.996 1.00 95.81 191 ALA A C 1
ATOM 1466 O O . ALA A 1 191 ? -6.240 14.264 32.406 1.00 95.81 191 ALA A O 1
ATOM 1467 N N . THR A 1 192 ? -7.467 12.469 32.961 1.00 97.44 192 THR A N 1
ATOM 1468 C CA . THR A 1 192 ? -6.685 11.465 32.247 1.00 97.44 192 THR A CA 1
ATOM 1469 C C . THR A 1 192 ? -7.579 10.795 31.216 1.00 97.44 192 THR A C 1
ATOM 1471 O O . THR A 1 192 ? -8.722 10.436 31.511 1.00 97.44 192 THR A O 1
ATOM 1474 N N . ARG A 1 193 ? -7.063 10.610 30.003 1.00 96.31 193 ARG A N 1
ATOM 1475 C CA . ARG A 1 193 ? -7.719 9.844 28.948 1.00 96.31 193 ARG A CA 1
ATOM 1476 C C . ARG A 1 193 ? -7.311 8.381 29.091 1.00 96.31 193 ARG A C 1
ATOM 1478 O O . ARG A 1 193 ? -6.129 8.052 29.065 1.00 96.31 193 ARG A O 1
ATOM 1485 N N . VAL A 1 194 ? -8.297 7.505 29.269 1.00 97.69 194 VAL A N 1
ATOM 1486 C CA . VAL A 1 194 ? -8.108 6.049 29.331 1.00 97.69 194 VAL A CA 1
ATOM 1487 C C . VAL A 1 194 ? -8.798 5.453 28.117 1.00 97.69 194 VAL A C 1
ATOM 1489 O O . VAL A 1 194 ? -10.027 5.465 28.038 1.00 97.69 194 VAL A O 1
ATOM 1492 N N . SER A 1 195 ? -8.020 4.969 27.155 1.00 96.56 195 SER A N 1
ATOM 1493 C CA . SER A 1 195 ? -8.505 4.647 25.818 1.00 96.56 195 SER A CA 1
ATOM 1494 C C . SER A 1 195 ? -8.111 3.251 25.356 1.00 96.56 195 SER A C 1
ATOM 1496 O O . SER A 1 195 ? -7.103 2.674 25.765 1.00 96.56 195 SER A O 1
ATOM 1498 N N . CYS A 1 196 ? -8.932 2.719 24.466 1.00 96.62 196 CYS A N 1
ATOM 1499 C CA . CYS A 1 196 ? -8.579 1.646 23.567 1.00 96.62 196 CYS A CA 1
ATOM 1500 C C . CYS A 1 196 ? -8.405 2.206 22.160 1.00 96.62 196 CYS A C 1
ATOM 1502 O O . CYS A 1 196 ? -9.149 3.107 21.766 1.00 96.62 196 CYS A O 1
ATOM 1504 N N . SER A 1 197 ? -7.454 1.656 21.405 1.00 92.69 197 SER A N 1
ATOM 1505 C CA . SER A 1 197 ? -7.228 2.010 20.007 1.00 92.69 197 SER A CA 1
ATOM 1506 C C . SER A 1 197 ? -7.125 0.792 19.090 1.00 92.69 197 SER A C 1
ATOM 1508 O O . SER A 1 197 ? -6.645 -0.273 19.492 1.00 92.69 197 SER A O 1
ATOM 1510 N N . LEU A 1 198 ? -7.563 0.968 17.841 1.00 91.88 198 LEU A N 1
ATOM 1511 C CA . LEU A 1 198 ? -7.244 0.107 16.701 1.00 91.88 198 LEU A CA 1
ATOM 1512 C C . LEU A 1 198 ? -6.701 0.974 15.565 1.00 91.88 198 LEU A C 1
ATOM 1514 O O . LEU A 1 198 ? -7.378 1.905 15.127 1.00 91.88 198 LEU A O 1
ATOM 1518 N N . GLN A 1 199 ? -5.499 0.655 15.086 1.00 83.94 199 GLN A N 1
ATOM 1519 C CA . GLN A 1 199 ? -4.789 1.465 14.093 1.00 83.94 199 GLN A CA 1
ATOM 1520 C C . GLN A 1 199 ? -3.942 0.630 13.124 1.00 83.94 199 GLN A C 1
ATOM 1522 O O . GLN A 1 199 ? -3.628 -0.536 13.386 1.00 83.94 199 GLN A O 1
ATOM 1527 N N . GLY A 1 200 ? -3.569 1.228 11.989 1.00 76.12 200 GLY A N 1
ATOM 1528 C CA . GLY A 1 200 ? -2.813 0.580 10.913 1.00 76.12 200 GLY A CA 1
ATOM 1529 C C . GLY A 1 200 ? -3.724 0.016 9.822 1.00 76.12 200 GLY A C 1
ATOM 1530 O O . GLY A 1 200 ? -4.696 0.647 9.420 1.00 76.12 200 GLY A O 1
ATOM 1531 N N . SER A 1 201 ? -3.440 -1.193 9.331 1.00 75.75 201 SER A N 1
ATOM 1532 C CA . SER A 1 201 ? -4.197 -1.828 8.234 1.00 75.75 201 SER A CA 1
ATOM 1533 C C . SER A 1 201 ? -5.544 -2.429 8.682 1.00 75.75 201 SER A C 1
ATOM 1535 O O . SER A 1 201 ? -5.838 -3.599 8.418 1.00 75.75 201 SER A O 1
ATOM 1537 N N . VAL A 1 202 ? -6.356 -1.655 9.408 1.00 82.19 202 VAL A N 1
ATOM 1538 C CA . VAL A 1 202 ? -7.637 -2.089 9.983 1.00 82.19 202 VAL A CA 1
ATOM 1539 C C . VAL A 1 202 ? -8.663 -2.320 8.870 1.00 82.19 202 VAL A C 1
ATOM 1541 O O . VAL A 1 202 ? -9.039 -1.406 8.144 1.00 82.19 202 VAL A O 1
ATOM 1544 N N . SER A 1 203 ? -9.146 -3.558 8.735 1.00 79.75 203 SER A N 1
ATOM 1545 C CA . SER A 1 203 ? -10.163 -3.914 7.737 1.00 79.75 203 SER A CA 1
ATOM 1546 C C . SER A 1 203 ? -11.576 -3.918 8.322 1.00 79.75 203 SER A C 1
ATOM 1548 O O . SER A 1 203 ? -11.770 -4.136 9.519 1.00 79.75 203 SER A O 1
ATOM 1550 N N . ALA A 1 204 ? -12.587 -3.804 7.454 1.00 85.81 204 ALA A N 1
ATOM 1551 C CA . ALA A 1 204 ? -13.992 -3.947 7.839 1.00 85.81 204 ALA A CA 1
ATOM 1552 C C . ALA A 1 204 ? -14.285 -5.278 8.564 1.00 85.81 204 ALA A C 1
ATOM 1554 O O . ALA A 1 204 ? -15.117 -5.321 9.465 1.00 85.81 204 ALA A O 1
ATOM 1555 N N . GLN A 1 205 ? -13.589 -6.366 8.214 1.00 85.62 205 GLN A N 1
ATOM 1556 C CA . GLN A 1 205 ? -13.755 -7.659 8.887 1.00 85.62 205 GLN A CA 1
ATOM 1557 C C . GLN A 1 205 ? -13.223 -7.640 10.326 1.00 85.62 205 GLN A C 1
ATOM 1559 O O . GLN A 1 205 ? -13.822 -8.238 11.222 1.00 85.62 205 GLN A O 1
ATOM 1564 N N . VAL A 1 206 ? -12.101 -6.952 10.551 1.00 89.56 206 VAL A N 1
ATOM 1565 C CA . VAL A 1 206 ? -11.534 -6.776 11.892 1.00 89.56 206 VAL A CA 1
ATOM 1566 C C . VAL A 1 206 ? -12.464 -5.916 12.735 1.00 89.56 206 VAL A C 1
ATOM 1568 O O . VAL A 1 206 ? -12.7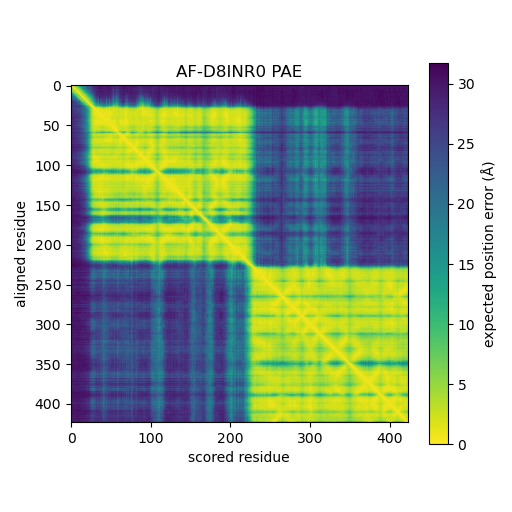99 -6.321 13.842 1.00 89.56 206 VAL A O 1
ATOM 1571 N N . LEU A 1 207 ? -12.974 -4.808 12.192 1.00 93.12 207 LEU A N 1
ATOM 1572 C CA . LEU A 1 207 ? -13.923 -3.948 12.904 1.00 93.12 207 LEU A CA 1
ATOM 1573 C C . LEU A 1 207 ? -15.220 -4.671 13.253 1.00 93.12 207 LEU A C 1
ATOM 1575 O O . LEU A 1 207 ? -15.652 -4.594 14.390 1.00 93.12 207 LEU A O 1
ATOM 1579 N N . LYS A 1 208 ? -15.784 -5.483 12.355 1.00 92.06 208 LYS A N 1
ATOM 1580 C CA . LYS A 1 208 ? -16.956 -6.314 12.690 1.00 92.06 208 LYS A CA 1
ATOM 1581 C C . LYS A 1 208 ? -16.720 -7.255 13.878 1.00 92.06 208 LYS A C 1
ATOM 1583 O O . LYS A 1 208 ? -17.675 -7.641 14.541 1.00 92.06 208 LYS A O 1
ATOM 1588 N N . THR A 1 209 ? -15.469 -7.649 14.122 1.00 93.00 209 THR A N 1
ATOM 1589 C CA . THR A 1 209 ? -15.100 -8.563 15.213 1.00 93.00 209 THR A CA 1
ATOM 1590 C C . THR A 1 209 ? -14.760 -7.816 16.503 1.00 93.00 209 THR A C 1
ATOM 1592 O O . THR A 1 209 ? -15.174 -8.235 17.580 1.00 93.00 209 THR A O 1
ATOM 1595 N N . GLU A 1 210 ? -13.985 -6.736 16.407 1.00 94.81 210 GLU A N 1
ATOM 1596 C CA . GLU A 1 210 ? -13.418 -6.015 17.556 1.00 94.81 210 GLU A CA 1
ATOM 1597 C C . GLU A 1 210 ? -14.275 -4.807 17.979 1.00 94.81 210 GLU A C 1
ATOM 1599 O O . GLU A 1 210 ? -14.285 -4.444 19.152 1.00 94.81 210 GLU A O 1
ATOM 1604 N N . ARG A 1 211 ? -15.017 -4.215 17.036 1.00 96.44 211 ARG A N 1
ATOM 1605 C CA . ARG A 1 211 ? -15.892 -3.036 17.165 1.00 96.44 211 ARG A CA 1
ATOM 1606 C C . ARG A 1 211 ? -17.288 -3.309 16.570 1.00 96.44 211 ARG A C 1
ATOM 1608 O O . ARG A 1 211 ? -17.699 -2.665 15.601 1.00 96.44 211 ARG A O 1
ATOM 1615 N N . PRO A 1 212 ? -18.026 -4.298 17.110 1.00 96.00 212 PRO A N 1
ATOM 1616 C CA . PRO A 1 212 ? -19.351 -4.671 16.608 1.00 96.00 212 PRO A CA 1
ATOM 1617 C C . PRO A 1 212 ? -20.418 -3.576 16.802 1.00 96.00 212 PRO A C 1
ATOM 1619 O O . PRO A 1 212 ? -21.540 -3.729 16.326 1.00 96.00 212 PRO A O 1
ATOM 1622 N N . ASP A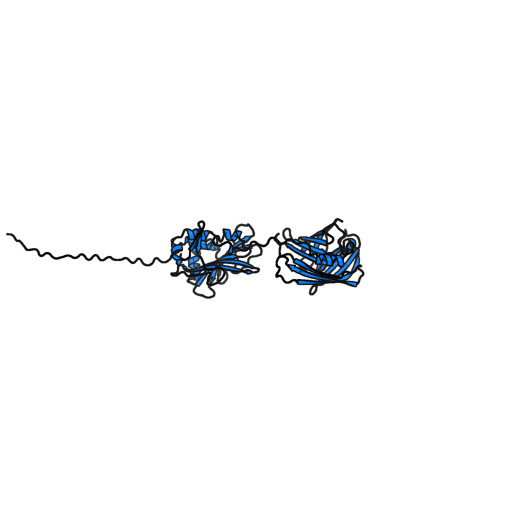 1 213 ? -20.076 -2.486 17.491 1.00 95.88 213 ASP A N 1
ATOM 1623 C CA . ASP A 1 213 ? -20.889 -1.283 17.660 1.00 95.88 213 ASP A CA 1
ATOM 1624 C C . ASP A 1 213 ? -20.882 -0.344 16.438 1.00 95.88 213 ASP A C 1
ATOM 1626 O O . ASP A 1 213 ? -21.696 0.577 16.380 1.00 95.88 213 ASP A O 1
ATOM 1630 N N . LEU A 1 214 ? -19.977 -0.546 15.472 1.00 94.81 214 LEU A N 1
ATOM 1631 C CA . LEU A 1 214 ? -19.894 0.286 14.270 1.00 94.81 214 LEU A CA 1
ATOM 1632 C C . LEU A 1 214 ? -20.931 -0.120 13.216 1.00 94.81 214 LEU A C 1
ATOM 1634 O O . LEU A 1 214 ? -21.079 -1.294 12.858 1.00 94.81 214 LEU A O 1
ATOM 1638 N N . GLY A 1 215 ? -21.624 0.879 12.674 1.00 90.75 215 GLY A N 1
ATOM 1639 C CA . GLY A 1 215 ? -22.531 0.731 11.544 1.00 90.75 215 GLY A CA 1
ATOM 1640 C C . GLY A 1 215 ? -21.794 0.570 10.204 1.00 90.75 215 GLY A C 1
ATOM 1641 O O . GLY A 1 215 ? -20.614 0.901 10.095 1.00 90.75 215 GLY A O 1
ATOM 1642 N N . PRO A 1 216 ? -22.476 0.096 9.141 1.00 86.38 216 PRO A N 1
ATOM 1643 C CA . PRO A 1 216 ? -21.871 -0.075 7.816 1.00 86.38 216 PRO A CA 1
ATOM 1644 C C . PRO A 1 216 ? -21.200 1.186 7.252 1.00 86.38 216 PRO A C 1
ATOM 1646 O O . PRO A 1 216 ? -20.141 1.073 6.643 1.00 86.38 216 PRO A O 1
ATOM 1649 N N . ASP A 1 217 ? -21.772 2.367 7.505 1.00 87.12 217 ASP A N 1
ATOM 1650 C CA . ASP A 1 217 ? -21.265 3.663 7.021 1.00 87.12 217 ASP A CA 1
ATOM 1651 C C . ASP A 1 217 ? -20.028 4.168 7.798 1.00 87.12 217 ASP A C 1
ATOM 1653 O O . ASP A 1 217 ? -19.408 5.175 7.440 1.00 87.12 217 ASP A O 1
ATOM 1657 N N . GLU A 1 218 ? -19.667 3.474 8.880 1.00 87.62 218 GLU A N 1
ATOM 1658 C CA . GLU A 1 218 ? -18.500 3.750 9.727 1.00 87.62 218 GLU A CA 1
ATOM 1659 C C . GLU A 1 218 ? -17.343 2.773 9.455 1.00 87.62 218 GLU A C 1
ATOM 1661 O O . GLU A 1 218 ? -16.234 2.947 9.969 1.00 87.62 218 GLU A O 1
ATOM 1666 N N . LEU A 1 219 ? -17.584 1.744 8.635 1.00 84.69 219 LEU A N 1
ATOM 1667 C CA . LEU A 1 219 ? -16.556 0.812 8.188 1.00 84.69 219 LEU A CA 1
ATOM 1668 C C . LEU A 1 219 ? -15.743 1.431 7.040 1.00 84.69 219 LEU A C 1
ATOM 1670 O O . LEU A 1 219 ? -16.299 2.154 6.211 1.00 84.69 219 LEU A O 1
ATOM 1674 N N . PRO A 1 220 ? -14.439 1.116 6.938 1.00 73.62 220 PRO A N 1
ATOM 1675 C CA . PRO A 1 220 ? -13.642 1.544 5.804 1.00 73.62 220 PRO A CA 1
ATOM 1676 C C . PRO A 1 220 ? -14.233 0.931 4.537 1.00 73.62 220 PRO A C 1
ATOM 1678 O O . PRO A 1 220 ? -14.642 -0.240 4.531 1.00 73.62 220 PRO A O 1
ATOM 1681 N N . ALA A 1 221 ? -14.263 1.716 3.458 1.00 63.69 221 ALA A N 1
ATOM 1682 C CA . ALA A 1 221 ? -14.653 1.202 2.155 1.00 63.69 221 ALA A CA 1
ATOM 1683 C C . ALA A 1 221 ? -13.790 -0.029 1.822 1.00 63.69 221 ALA A C 1
ATOM 1685 O O . ALA A 1 221 ? -12.597 -0.049 2.153 1.00 63.69 221 ALA A O 1
ATOM 1686 N N . PRO A 1 222 ? -14.361 -1.075 1.194 1.00 52.53 222 PRO A N 1
ATOM 1687 C CA . PRO A 1 222 ? -13.545 -2.173 0.706 1.00 52.53 222 PRO A CA 1
ATOM 1688 C C . PRO A 1 222 ? -12.441 -1.582 -0.177 1.00 52.53 222 PRO A C 1
ATOM 1690 O O . PRO A 1 222 ? -12.738 -0.696 -0.988 1.00 52.53 222 PRO A O 1
ATOM 1693 N N . PRO A 1 223 ? -11.179 -2.022 -0.011 1.00 47.62 223 PRO A N 1
ATOM 1694 C CA . PRO A 1 223 ? -10.113 -1.535 -0.865 1.00 47.62 223 PRO A CA 1
ATOM 1695 C C . PRO A 1 223 ? -10.545 -1.749 -2.319 1.00 47.62 223 PRO A C 1
ATOM 1697 O O . PRO A 1 223 ? -11.138 -2.797 -2.619 1.00 47.62 223 PRO A O 1
ATOM 1700 N N . PRO A 1 224 ? -10.309 -0.771 -3.215 1.00 42.03 224 PRO A N 1
ATOM 1701 C CA . PRO A 1 224 ? -10.599 -0.970 -4.623 1.00 42.03 224 PRO A CA 1
ATOM 1702 C C . PRO A 1 224 ? -9.929 -2.273 -5.072 1.00 42.03 224 PRO A C 1
ATOM 1704 O O . PRO A 1 224 ? -8.848 -2.606 -4.566 1.00 42.03 224 PRO A O 1
ATOM 1707 N N . PRO A 1 225 ? -10.567 -3.042 -5.973 1.00 41.69 225 PRO A N 1
ATOM 1708 C CA . PRO A 1 225 ? -9.962 -4.262 -6.470 1.00 41.69 225 PRO A CA 1
ATOM 1709 C C . PRO A 1 225 ? -8.550 -3.941 -6.964 1.00 41.69 225 PRO A C 1
ATOM 1711 O O . PRO A 1 225 ? -8.339 -2.859 -7.525 1.00 41.69 225 PRO A O 1
ATOM 1714 N N . PRO A 1 226 ? -7.584 -4.840 -6.724 1.00 47.72 226 PRO A N 1
ATOM 1715 C CA . PRO A 1 226 ? -6.209 -4.613 -7.121 1.00 47.72 226 PRO A CA 1
ATOM 1716 C C . PRO A 1 226 ? -6.177 -4.239 -8.599 1.00 47.72 226 PRO A C 1
ATOM 1718 O O . PRO A 1 226 ? -6.582 -5.029 -9.454 1.00 47.72 226 PRO A O 1
ATOM 1721 N N . ALA A 1 227 ? -5.762 -3.008 -8.888 1.00 53.16 227 ALA A N 1
ATOM 1722 C CA . ALA A 1 227 ? -5.619 -2.565 -10.257 1.00 53.16 227 ALA A CA 1
ATOM 1723 C C . ALA A 1 227 ? -4.490 -3.401 -10.868 1.00 53.16 227 ALA A C 1
ATOM 1725 O O . ALA A 1 227 ? -3.359 -3.399 -10.391 1.00 53.16 227 ALA A O 1
ATOM 1726 N N . VAL A 1 228 ? -4.838 -4.210 -11.862 1.00 63.53 228 VAL A N 1
ATOM 1727 C CA . VAL A 1 228 ? -3.874 -5.001 -12.624 1.00 63.53 228 VAL A CA 1
ATOM 1728 C C . VAL A 1 228 ? -3.228 -4.066 -13.637 1.00 63.53 228 VAL A C 1
ATOM 1730 O O . VAL A 1 228 ? -3.902 -3.182 -14.175 1.00 63.53 228 VAL A O 1
ATOM 1733 N N . LEU A 1 229 ? -1.936 -4.251 -13.910 1.00 78.75 229 LEU A N 1
ATOM 1734 C CA . LEU A 1 229 ? -1.262 -3.523 -14.980 1.00 78.75 229 LEU A CA 1
ATOM 1735 C C . LEU A 1 229 ? -2.001 -3.767 -16.305 1.00 78.75 229 LEU A C 1
ATOM 1737 O O . LEU A 1 229 ? -1.984 -4.871 -16.849 1.00 78.75 229 LEU A O 1
ATOM 1741 N N . GLY A 1 230 ? -2.705 -2.743 -16.783 1.00 80.94 230 GLY A N 1
ATOM 1742 C CA . GLY A 1 230 ? -3.477 -2.803 -18.019 1.00 80.94 230 GLY A CA 1
ATOM 1743 C C . GLY A 1 230 ? -2.596 -2.688 -19.262 1.00 80.94 230 GLY A C 1
ATOM 1744 O O . GLY A 1 230 ? -1.423 -2.318 -19.186 1.00 80.94 230 GLY A O 1
ATOM 1745 N N . LYS A 1 231 ? -3.183 -2.963 -20.434 1.00 88.50 231 LYS A N 1
ATOM 1746 C CA . LYS A 1 231 ? -2.541 -2.638 -21.716 1.00 88.50 231 LYS A CA 1
ATOM 1747 C C . LYS A 1 231 ? -2.279 -1.122 -21.797 1.00 88.50 231 LYS A C 1
ATOM 1749 O O . LYS A 1 231 ? -3.145 -0.356 -21.360 1.00 88.50 231 LYS A O 1
ATOM 1754 N N . PRO A 1 232 ? -1.143 -0.672 -22.367 1.00 91.94 232 PRO A N 1
ATOM 1755 C CA . PRO A 1 232 ? -0.905 0.752 -22.567 1.00 91.94 232 PRO A CA 1
ATOM 1756 C C . PRO A 1 232 ? -2.013 1.397 -23.421 1.00 91.94 232 PRO A C 1
ATOM 1758 O O . PRO A 1 232 ? -2.559 0.733 -24.309 1.00 91.94 232 PRO A O 1
ATOM 1761 N N . PRO A 1 233 ? -2.345 2.681 -23.195 1.00 92.44 233 PRO A N 1
ATOM 1762 C CA . PRO A 1 233 ? -3.351 3.389 -23.983 1.00 92.44 233 PRO A CA 1
ATOM 1763 C C . PRO A 1 233 ? -3.041 3.403 -25.487 1.00 92.44 233 PRO A C 1
ATOM 1765 O O . PRO A 1 233 ? -1.882 3.441 -25.900 1.00 92.44 233 PRO A O 1
ATOM 1768 N N . ALA A 1 234 ? -4.080 3.438 -26.325 1.00 94.94 234 ALA A N 1
ATOM 1769 C CA . ALA A 1 234 ? -3.931 3.357 -27.782 1.00 94.94 234 ALA A CA 1
ATOM 1770 C C . ALA A 1 234 ? -3.041 4.469 -28.372 1.00 94.94 234 ALA A C 1
ATOM 1772 O O . ALA A 1 234 ? -2.265 4.215 -29.290 1.00 94.94 234 ALA A O 1
ATOM 1773 N N . ASN A 1 235 ? -3.103 5.688 -27.827 1.00 95.62 235 ASN A N 1
ATOM 1774 C CA . ASN A 1 235 ? -2.242 6.796 -28.249 1.00 95.62 235 ASN A CA 1
ATOM 1775 C C . ASN A 1 235 ? -0.763 6.553 -27.901 1.00 95.62 235 ASN A C 1
ATOM 1777 O O . ASN A 1 235 ? 0.116 6.934 -28.669 1.00 95.62 235 ASN A O 1
ATOM 1781 N N . VAL A 1 236 ? -0.485 5.892 -26.773 1.00 96.75 236 VAL A N 1
ATOM 1782 C CA . VAL A 1 236 ? 0.874 5.497 -26.383 1.00 96.75 236 VAL A CA 1
ATOM 1783 C C . VAL A 1 236 ? 1.398 4.429 -27.337 1.00 96.75 236 VAL A C 1
ATOM 1785 O O . VAL A 1 236 ? 2.511 4.561 -27.835 1.00 96.75 236 VAL A O 1
ATOM 1788 N N . ILE A 1 237 ? 0.584 3.419 -27.661 1.00 96.56 237 ILE A N 1
ATOM 1789 C CA . ILE A 1 237 ? 0.947 2.388 -28.645 1.00 96.56 237 ILE A CA 1
ATOM 1790 C C . ILE A 1 237 ? 1.226 3.006 -30.020 1.00 96.56 237 ILE A C 1
ATOM 1792 O O . ILE A 1 237 ? 2.256 2.708 -30.618 1.00 96.56 237 ILE A O 1
ATOM 1796 N N . ALA A 1 238 ? 0.389 3.937 -30.483 1.00 96.88 238 ALA A N 1
ATOM 1797 C CA . ALA A 1 238 ? 0.607 4.629 -31.752 1.00 96.88 238 ALA A CA 1
ATOM 1798 C C . ALA A 1 238 ? 1.941 5.401 -31.787 1.00 96.88 238 ALA A C 1
ATOM 1800 O O . ALA A 1 238 ? 2.637 5.384 -32.802 1.00 96.88 238 ALA A O 1
ATOM 1801 N N . ALA A 1 239 ? 2.335 6.040 -30.678 1.00 97.31 239 ALA A N 1
ATOM 1802 C CA . ALA A 1 239 ? 3.633 6.708 -30.570 1.00 97.31 239 ALA A CA 1
ATOM 1803 C C . ALA A 1 239 ? 4.810 5.715 -30.627 1.00 97.31 239 ALA A C 1
ATOM 1805 O O . ALA A 1 239 ? 5.831 6.004 -31.254 1.00 97.31 239 ALA A O 1
ATOM 1806 N N . VAL A 1 240 ? 4.662 4.529 -30.020 1.00 97.31 240 VAL A N 1
ATOM 1807 C CA . VAL A 1 240 ? 5.642 3.437 -30.139 1.00 97.31 240 VAL A CA 1
ATOM 1808 C C . VAL A 1 240 ? 5.739 2.960 -31.588 1.00 97.31 240 VAL A C 1
ATOM 1810 O O . VAL A 1 240 ? 6.843 2.861 -32.112 1.00 97.31 240 VAL A O 1
ATOM 1813 N N . ASP A 1 241 ? 4.617 2.682 -32.251 1.00 96.19 241 ASP A N 1
ATOM 1814 C CA . ASP A 1 241 ? 4.596 2.185 -33.632 1.00 96.19 241 ASP A CA 1
ATOM 1815 C C . ASP A 1 241 ? 5.201 3.187 -34.624 1.00 96.19 241 ASP A C 1
ATOM 1817 O O . ASP A 1 241 ? 5.914 2.782 -35.544 1.00 96.19 241 ASP A O 1
ATOM 1821 N N . ALA A 1 242 ? 4.980 4.486 -34.409 1.00 96.31 242 ALA A N 1
ATOM 1822 C CA . ALA A 1 242 ? 5.559 5.545 -35.228 1.00 96.31 242 ALA A CA 1
ATOM 1823 C C . ALA A 1 242 ? 7.087 5.660 -35.065 1.00 96.31 242 ALA A C 1
ATOM 1825 O O . ALA A 1 242 ? 7.797 5.820 -36.056 1.00 96.31 242 ALA A O 1
ATOM 1826 N N . ALA A 1 243 ? 7.601 5.577 -33.833 1.00 96.12 243 ALA A N 1
ATOM 1827 C CA . ALA A 1 243 ? 9.033 5.730 -33.553 1.00 96.12 243 ALA A CA 1
ATOM 1828 C C . ALA A 1 243 ? 9.842 4.434 -33.730 1.00 96.12 243 ALA A C 1
ATOM 1830 O O . ALA A 1 243 ? 11.028 4.473 -34.051 1.00 96.12 243 ALA A O 1
ATOM 1831 N N . ALA A 1 244 ? 9.209 3.282 -33.518 1.00 96.25 244 ALA A N 1
ATOM 1832 C CA . ALA A 1 244 ? 9.791 1.953 -33.645 1.00 96.25 244 ALA A CA 1
ATOM 1833 C C . ALA A 1 244 ? 8.847 1.049 -34.455 1.00 96.25 244 ALA A C 1
ATOM 1835 O O . ALA A 1 244 ? 8.135 0.215 -33.875 1.00 96.25 244 ALA A O 1
ATOM 1836 N N . PRO A 1 245 ? 8.842 1.172 -35.795 1.00 93.50 245 PRO A N 1
ATOM 1837 C CA . PRO A 1 245 ? 8.048 0.309 -36.660 1.00 93.50 245 PRO A CA 1
ATOM 1838 C C . PRO A 1 245 ? 8.359 -1.175 -36.441 1.00 93.50 245 PRO A C 1
ATOM 1840 O O . PRO A 1 245 ? 9.445 -1.545 -35.972 1.00 93.50 245 PRO A O 1
ATOM 1843 N N . GLN A 1 246 ? 7.414 -2.041 -36.804 1.00 88.94 246 GLN A N 1
ATOM 1844 C CA . GLN A 1 246 ? 7.609 -3.490 -36.736 1.00 88.94 246 GLN A CA 1
ATOM 1845 C C . GLN A 1 246 ? 8.850 -3.911 -37.539 1.00 88.94 246 GLN A C 1
ATOM 1847 O O . GLN A 1 246 ? 9.076 -3.441 -38.652 1.00 88.94 246 GLN A O 1
ATOM 1852 N N . GLY A 1 247 ? 9.682 -4.772 -36.947 1.00 86.69 247 GLY A N 1
ATOM 1853 C CA . GLY A 1 247 ? 10.955 -5.210 -37.531 1.00 86.69 247 GLY A CA 1
ATOM 1854 C C . GLY A 1 247 ? 12.140 -4.249 -37.350 1.00 86.69 247 GLY A C 1
ATOM 1855 O O . GLY A 1 247 ? 13.262 -4.622 -37.696 1.00 86.69 247 GLY A O 1
ATOM 1856 N N . SER A 1 248 ? 11.935 -3.052 -36.785 1.00 94.44 248 SER A N 1
ATOM 1857 C CA . SER A 1 248 ? 13.042 -2.160 -36.404 1.00 94.44 248 SER A CA 1
ATOM 1858 C C . SER A 1 248 ? 13.928 -2.777 -35.315 1.00 94.44 248 SER A C 1
ATOM 1860 O O . SER A 1 248 ? 13.513 -3.677 -34.583 1.00 94.44 248 SER A O 1
ATOM 1862 N N . VAL A 1 249 ? 15.154 -2.260 -35.172 1.00 94.81 249 VAL A N 1
ATOM 1863 C CA . VAL A 1 249 ? 16.110 -2.734 -34.155 1.00 94.81 249 VAL A CA 1
ATOM 1864 C C . VAL A 1 249 ? 15.588 -2.549 -32.721 1.00 94.81 249 VAL A C 1
ATOM 1866 O O . VAL A 1 249 ? 16.000 -3.274 -31.826 1.00 94.81 249 VAL A O 1
ATOM 1869 N N . TRP A 1 250 ? 14.649 -1.621 -32.514 1.00 96.81 250 TRP A N 1
ATOM 1870 C CA . TRP A 1 250 ? 14.038 -1.279 -31.225 1.00 96.81 250 TRP A CA 1
ATOM 1871 C C . TRP A 1 250 ? 12.927 -2.235 -30.780 1.00 96.81 250 TRP A C 1
ATOM 1873 O O . TRP A 1 250 ? 12.409 -2.104 -29.667 1.00 96.81 250 TRP A O 1
ATOM 1883 N N . ARG A 1 251 ? 12.516 -3.176 -31.636 1.00 96.25 251 ARG A N 1
ATOM 1884 C CA . ARG A 1 251 ? 11.487 -4.162 -31.298 1.00 96.25 251 ARG A CA 1
ATOM 1885 C C . ARG A 1 251 ? 12.119 -5.465 -30.817 1.00 96.25 251 ARG A C 1
ATOM 1887 O O . ARG A 1 251 ? 13.093 -5.914 -31.421 1.00 96.25 251 ARG A O 1
ATOM 1894 N N . PRO A 1 252 ? 11.556 -6.097 -29.775 1.00 96.31 252 PRO A N 1
ATOM 1895 C CA . PRO A 1 252 ? 12.044 -7.381 -29.301 1.00 96.31 252 PRO A CA 1
ATOM 1896 C C . PRO A 1 252 ? 11.928 -8.468 -30.376 1.00 96.31 252 PRO A C 1
ATOM 1898 O O . PRO A 1 252 ? 10.902 -8.591 -31.046 1.00 96.31 252 PRO A O 1
ATOM 1901 N N . ARG A 1 253 ? 12.984 -9.276 -30.516 1.00 95.62 253 ARG A N 1
ATOM 1902 C CA . ARG A 1 253 ? 13.103 -10.377 -31.498 1.00 95.62 253 ARG A CA 1
ATOM 1903 C C . ARG A 1 253 ? 13.383 -11.731 -30.843 1.00 95.62 253 ARG A C 1
ATOM 1905 O O . ARG A 1 253 ? 14.134 -12.558 -31.354 1.00 95.62 253 ARG A O 1
ATOM 1912 N N . PHE A 1 254 ? 12.796 -11.922 -29.674 1.00 94.38 254 PHE A N 1
ATOM 1913 C CA . PHE A 1 254 ? 12.828 -13.150 -28.894 1.00 94.38 254 PHE A CA 1
ATOM 1914 C C . PHE A 1 254 ? 11.429 -13.420 -28.340 1.00 94.38 254 PHE A C 1
ATOM 1916 O O . PHE A 1 254 ? 10.594 -12.514 -28.344 1.00 94.38 254 PHE A O 1
ATOM 1923 N N . SER A 1 255 ? 11.181 -14.630 -27.848 1.00 90.31 255 SER A N 1
ATOM 1924 C CA . SER A 1 255 ? 9.930 -14.985 -27.179 1.00 90.31 255 SER A CA 1
ATOM 1925 C C . SER A 1 255 ? 10.025 -14.757 -25.672 1.00 90.31 255 SER A C 1
ATOM 1927 O O . SER A 1 255 ? 9.193 -14.046 -25.108 1.00 90.31 255 SER A O 1
ATOM 1929 N N . LYS A 1 256 ? 11.069 -15.296 -25.028 1.00 89.00 256 LYS A N 1
ATOM 1930 C CA . LYS A 1 256 ? 11.277 -15.182 -23.578 1.00 89.00 256 LYS A CA 1
ATOM 1931 C C . LYS A 1 256 ? 12.750 -15.121 -23.184 1.00 89.00 256 LYS A C 1
ATOM 1933 O O . LYS A 1 256 ? 13.574 -15.861 -23.720 1.00 89.00 256 LYS A O 1
ATOM 1938 N N . ILE A 1 257 ? 13.071 -14.303 -22.188 1.00 89.69 257 ILE A N 1
ATOM 1939 C CA . ILE A 1 257 ? 14.365 -14.274 -21.502 1.00 89.69 257 ILE A CA 1
ATOM 1940 C C . ILE A 1 257 ? 14.141 -14.472 -20.005 1.00 89.69 257 ILE A C 1
ATOM 1942 O O . ILE A 1 257 ? 13.213 -13.914 -19.427 1.00 89.69 257 ILE A O 1
ATOM 1946 N N . VAL A 1 258 ? 15.013 -15.253 -19.372 1.00 84.06 258 VAL A N 1
ATOM 1947 C CA . VAL A 1 258 ? 15.134 -15.316 -17.911 1.00 84.06 258 VAL A CA 1
ATOM 1948 C C . VAL A 1 258 ? 16.592 -15.061 -17.564 1.00 84.06 258 VAL A C 1
ATOM 1950 O O . VAL A 1 258 ? 17.483 -15.747 -18.065 1.00 84.06 258 VAL A O 1
ATOM 1953 N N . THR A 1 259 ? 16.855 -14.057 -16.738 1.00 86.81 259 THR A N 1
ATOM 1954 C CA . THR A 1 259 ? 18.217 -13.672 -16.363 1.00 86.81 259 THR A CA 1
ATOM 1955 C C . THR A 1 259 ? 18.302 -13.310 -14.890 1.00 86.81 259 THR A C 1
ATOM 1957 O O . THR A 1 259 ? 17.328 -12.862 -14.294 1.00 86.81 259 THR A O 1
ATOM 1960 N N . MET A 1 260 ? 19.471 -13.504 -14.288 1.00 83.44 260 MET A N 1
ATOM 1961 C CA . MET A 1 260 ? 19.763 -12.983 -12.958 1.00 83.44 260 MET A CA 1
ATOM 1962 C C . MET A 1 260 ? 20.579 -11.705 -13.100 1.00 83.44 260 MET A C 1
ATOM 1964 O O . MET A 1 260 ? 21.698 -11.755 -13.599 1.00 83.44 260 MET A O 1
ATOM 1968 N N . LEU A 1 261 ? 20.049 -10.583 -12.619 1.00 90.56 261 LEU A N 1
ATOM 1969 C CA . LEU A 1 261 ? 20.792 -9.336 -12.471 1.00 90.56 261 LEU A CA 1
ATOM 1970 C C . LEU A 1 261 ? 21.548 -9.357 -11.141 1.00 90.56 261 LEU A C 1
ATOM 1972 O O . LEU A 1 261 ? 20.987 -9.707 -10.103 1.00 90.56 261 LEU A O 1
ATOM 1976 N N . SER A 1 262 ? 22.812 -8.939 -11.164 1.00 87.56 262 SER A N 1
ATOM 1977 C CA . SER A 1 262 ? 23.643 -8.718 -9.981 1.00 87.56 262 SER A CA 1
ATOM 1978 C C . SER A 1 262 ? 24.100 -7.263 -9.939 1.00 87.56 262 SER A C 1
ATOM 1980 O O . SER A 1 262 ? 24.867 -6.830 -10.798 1.00 87.56 262 SER A O 1
ATOM 1982 N N . TYR A 1 263 ? 23.647 -6.526 -8.925 1.00 86.94 263 TYR A N 1
ATOM 1983 C CA . TYR A 1 263 ? 23.977 -5.122 -8.689 1.00 86.94 263 TYR A CA 1
ATOM 1984 C C . TYR A 1 263 ? 25.135 -4.997 -7.692 1.00 86.94 263 TYR A C 1
ATOM 1986 O O . TYR A 1 263 ? 25.070 -5.549 -6.593 1.00 86.94 263 TYR A O 1
ATOM 1994 N N . GLY A 1 264 ? 26.187 -4.267 -8.069 1.00 88.50 264 GLY A N 1
ATOM 1995 C CA . GLY A 1 264 ? 27.432 -4.126 -7.305 1.00 88.50 264 GLY A CA 1
ATOM 1996 C C . GLY A 1 264 ? 27.612 -2.797 -6.564 1.00 88.50 264 GLY A C 1
ATOM 1997 O O . GLY A 1 264 ? 28.741 -2.461 -6.222 1.00 88.50 264 GLY A O 1
ATOM 1998 N N . GLY A 1 265 ? 26.553 -2.007 -6.361 1.00 85.81 265 GLY A N 1
ATOM 1999 C CA . GLY A 1 265 ? 26.645 -0.731 -5.637 1.00 85.81 265 GLY A CA 1
ATOM 2000 C C . GLY A 1 265 ? 26.781 -0.885 -4.115 1.00 85.81 265 GLY A C 1
ATOM 2001 O O . GLY A 1 265 ? 26.987 -1.978 -3.594 1.00 85.81 265 GLY A O 1
ATOM 2002 N N . SER A 1 266 ? 26.606 0.219 -3.379 1.00 79.31 266 SER A N 1
ATOM 2003 C CA . SER A 1 266 ? 26.778 0.275 -1.911 1.00 79.31 266 SER A CA 1
ATOM 2004 C C . SER A 1 266 ? 25.893 -0.700 -1.122 1.00 79.31 266 SER A C 1
ATOM 2006 O O . SER A 1 266 ? 26.240 -1.094 -0.010 1.00 79.31 266 SER A O 1
ATOM 2008 N N . LYS A 1 267 ? 24.757 -1.101 -1.698 1.00 78.62 267 LYS A N 1
ATOM 2009 C CA . LYS A 1 267 ? 23.877 -2.161 -1.199 1.00 78.62 267 LYS A CA 1
ATOM 2010 C C . LYS A 1 267 ? 23.735 -3.219 -2.296 1.00 78.62 267 LYS A C 1
ATOM 2012 O O . LYS A 1 267 ? 22.828 -3.097 -3.120 1.00 78.62 267 LYS A O 1
ATOM 2017 N N . PRO A 1 268 ? 24.644 -4.205 -2.368 1.00 77.81 268 PRO A N 1
ATOM 2018 C CA . PRO A 1 268 ? 24.614 -5.192 -3.433 1.00 77.81 268 PRO A CA 1
ATOM 2019 C C . PRO A 1 268 ? 23.391 -6.097 -3.290 1.00 77.81 268 PRO A C 1
ATOM 2021 O O . PRO A 1 268 ? 23.010 -6.482 -2.184 1.00 77.81 268 PRO A O 1
ATOM 2024 N N . PHE A 1 269 ? 22.786 -6.458 -4.416 1.00 77.00 269 PHE A N 1
ATOM 2025 C CA . PHE A 1 269 ? 21.663 -7.389 -4.449 1.00 77.00 269 PHE A CA 1
ATOM 2026 C C . PHE A 1 269 ? 21.657 -8.185 -5.750 1.00 77.00 269 PHE A C 1
ATOM 2028 O O . PHE A 1 269 ? 22.302 -7.819 -6.735 1.00 77.00 269 PHE A O 1
ATOM 2035 N N . LYS A 1 270 ? 20.904 -9.284 -5.742 1.00 78.12 270 LYS A N 1
ATOM 2036 C CA . LYS A 1 270 ? 20.599 -10.071 -6.933 1.00 78.12 270 LYS A CA 1
ATOM 2037 C C . LYS A 1 270 ? 19.092 -10.161 -7.097 1.00 78.12 270 LYS A C 1
ATOM 2039 O O . LYS A 1 270 ? 18.379 -10.238 -6.101 1.00 78.12 270 LYS A O 1
ATOM 2044 N N . THR A 1 271 ? 18.625 -10.136 -8.335 1.00 79.06 271 THR A N 1
ATOM 2045 C CA . THR A 1 271 ? 17.201 -10.250 -8.668 1.00 79.06 271 THR A CA 1
ATOM 2046 C C . THR A 1 271 ? 17.043 -11.088 -9.927 1.00 79.06 271 THR A C 1
ATOM 2048 O O . THR A 1 271 ? 17.873 -11.008 -10.836 1.00 79.06 271 THR A O 1
ATOM 2051 N N . ILE A 1 272 ? 16.006 -11.921 -9.962 1.00 79.81 272 ILE A N 1
ATOM 2052 C CA . ILE A 1 272 ? 15.641 -12.674 -11.166 1.00 79.81 272 ILE A CA 1
ATOM 2053 C C . ILE A 1 272 ? 14.738 -11.780 -12.004 1.00 79.81 272 ILE A C 1
ATOM 2055 O O . ILE A 1 272 ? 13.797 -11.184 -11.484 1.00 79.81 272 ILE A O 1
ATOM 2059 N N . ILE A 1 273 ? 15.020 -11.697 -13.296 1.00 87.38 273 ILE A N 1
ATOM 2060 C CA . ILE A 1 273 ? 14.249 -10.929 -14.261 1.00 87.38 273 ILE A CA 1
ATOM 2061 C C . ILE A 1 273 ? 13.717 -11.893 -15.316 1.00 87.38 273 ILE A C 1
ATOM 2063 O O . ILE A 1 273 ? 14.488 -12.553 -16.015 1.00 87.38 273 ILE A O 1
ATOM 2067 N N . GLU A 1 274 ? 12.397 -11.959 -15.433 1.00 87.00 274 GLU A N 1
ATOM 2068 C CA . GLU A 1 274 ? 11.702 -12.611 -16.539 1.00 87.00 274 GLU A CA 1
ATOM 2069 C C . GLU A 1 274 ? 11.274 -11.540 -17.542 1.00 87.00 274 GLU A C 1
ATOM 2071 O O . GLU A 1 274 ? 10.781 -10.485 -17.149 1.00 87.00 274 GLU A O 1
ATOM 2076 N N . ILE A 1 275 ? 11.484 -11.785 -18.832 1.00 94.44 275 ILE A N 1
ATOM 2077 C CA . ILE A 1 275 ? 11.125 -10.856 -19.901 1.00 94.44 275 ILE A CA 1
ATOM 2078 C C . ILE A 1 275 ? 10.405 -11.639 -20.988 1.00 94.44 275 ILE A C 1
ATOM 2080 O O . ILE A 1 275 ? 11.011 -12.485 -21.644 1.00 94.44 275 ILE A O 1
ATOM 2084 N N . ASP A 1 276 ? 9.137 -11.328 -21.207 1.00 92.19 276 ASP A N 1
ATOM 2085 C CA . ASP A 1 276 ? 8.335 -11.876 -22.294 1.00 92.19 276 ASP A CA 1
ATOM 2086 C C . ASP A 1 276 ? 8.149 -10.813 -23.389 1.00 92.19 276 ASP A C 1
ATOM 2088 O O . ASP A 1 276 ? 7.989 -9.622 -23.106 1.00 92.19 276 ASP A O 1
ATOM 2092 N N . ASN A 1 277 ? 8.168 -11.237 -24.652 1.00 94.00 277 ASN A N 1
ATOM 2093 C CA . ASN A 1 277 ? 7.766 -10.392 -25.773 1.00 94.00 277 ASN A CA 1
ATOM 2094 C C . ASN A 1 277 ? 6.265 -10.548 -26.019 1.00 94.00 277 ASN A C 1
ATOM 2096 O O . ASN A 1 277 ? 5.802 -11.609 -26.439 1.00 94.00 277 ASN A O 1
ATOM 2100 N N . VAL A 1 278 ? 5.511 -9.480 -25.789 1.00 92.56 278 VAL A N 1
ATOM 2101 C CA . VAL A 1 278 ? 4.065 -9.447 -26.011 1.00 92.56 278 VAL A CA 1
ATOM 2102 C C . VAL A 1 278 ? 3.764 -8.306 -26.966 1.00 92.56 278 VAL A C 1
ATOM 2104 O O . VAL A 1 278 ? 4.015 -7.146 -26.652 1.00 92.56 278 VAL A O 1
ATOM 2107 N N . GLU A 1 279 ? 3.250 -8.637 -28.152 1.00 90.69 279 GLU A N 1
ATOM 2108 C CA . GLU A 1 279 ? 2.835 -7.649 -29.163 1.00 90.69 279 GLU A CA 1
ATOM 2109 C C . GLU A 1 279 ? 3.959 -6.638 -29.525 1.00 90.69 279 GLU A C 1
ATOM 2111 O O . GLU A 1 279 ? 3.704 -5.481 -29.856 1.00 90.69 279 GLU A O 1
ATOM 2116 N N . GLY A 1 280 ? 5.232 -7.063 -29.479 1.00 92.62 280 GLY A N 1
ATOM 2117 C CA . GLY A 1 280 ? 6.380 -6.206 -29.794 1.00 92.62 280 GLY A CA 1
ATOM 2118 C C . GLY A 1 280 ? 6.773 -5.240 -28.670 1.00 92.62 280 GLY A C 1
ATOM 2119 O O . GLY A 1 280 ? 7.423 -4.226 -28.943 1.00 92.62 280 GLY A O 1
ATOM 2120 N N . LEU A 1 281 ? 6.374 -5.532 -27.431 1.00 96.69 281 LEU A N 1
ATOM 2121 C CA . LEU A 1 281 ? 6.768 -4.846 -26.202 1.00 96.69 281 LEU A CA 1
ATOM 2122 C C . LEU A 1 281 ? 7.359 -5.844 -25.204 1.00 96.69 281 LEU A C 1
ATOM 2124 O O . LEU A 1 281 ? 7.066 -7.038 -25.241 1.00 96.69 281 LEU A O 1
ATOM 2128 N N . LEU A 1 282 ? 8.183 -5.339 -24.289 1.00 97.31 282 LEU A N 1
ATOM 2129 C CA . LEU A 1 282 ? 8.729 -6.124 -23.191 1.00 97.31 282 LEU A CA 1
ATOM 2130 C C . LEU A 1 282 ? 7.764 -6.114 -22.015 1.00 97.31 282 LEU A C 1
ATOM 2132 O O . LEU A 1 282 ? 7.482 -5.049 -21.464 1.00 97.31 282 LEU A O 1
ATOM 2136 N N . HIS A 1 283 ? 7.329 -7.296 -21.601 1.00 95.75 283 HIS A N 1
ATOM 2137 C CA . HIS A 1 283 ? 6.671 -7.527 -20.325 1.00 95.75 283 HIS A CA 1
ATOM 2138 C C . HIS A 1 283 ? 7.714 -8.087 -19.363 1.00 95.75 283 HIS A C 1
ATOM 2140 O O . HIS A 1 283 ? 8.175 -9.213 -19.522 1.00 95.75 283 HIS A O 1
ATOM 2146 N N . VAL A 1 284 ? 8.135 -7.266 -18.406 1.00 94.62 284 VAL A N 1
ATOM 2147 C CA . VAL A 1 284 ? 9.241 -7.565 -17.495 1.00 94.62 284 VAL A CA 1
ATOM 2148 C C . VAL A 1 284 ? 8.686 -7.872 -16.112 1.00 94.62 284 VAL A C 1
ATOM 2150 O O . VAL A 1 284 ? 7.872 -7.102 -15.605 1.00 94.62 284 VAL A O 1
ATOM 2153 N N . ARG A 1 285 ? 9.158 -8.945 -15.477 1.00 88.50 285 ARG A N 1
ATOM 2154 C CA . ARG A 1 285 ? 8.929 -9.238 -14.061 1.00 88.50 285 ARG A CA 1
ATOM 2155 C C . ARG A 1 285 ? 10.256 -9.325 -13.310 1.00 88.50 285 ARG A C 1
ATOM 2157 O O . ARG A 1 285 ? 11.069 -10.199 -13.584 1.00 88.50 285 ARG A O 1
ATOM 2164 N N . GLU A 1 286 ? 10.456 -8.435 -12.343 1.00 85.75 286 GLU A N 1
ATOM 2165 C CA . GLU A 1 286 ? 11.655 -8.335 -11.499 1.00 85.75 286 GLU A CA 1
ATOM 2166 C C . GLU A 1 286 ? 11.360 -8.899 -10.100 1.00 85.75 286 GLU A C 1
ATOM 2168 O O . GLU A 1 286 ? 10.537 -8.349 -9.369 1.00 85.75 286 GLU A O 1
ATOM 2173 N N . HIS A 1 287 ? 12.033 -9.976 -9.698 1.00 76.88 287 HIS A N 1
ATOM 2174 C CA . HIS A 1 287 ? 11.819 -10.676 -8.429 1.00 76.88 287 HIS A CA 1
ATOM 2175 C C . HIS A 1 287 ? 12.851 -10.281 -7.368 1.00 76.88 287 HIS A C 1
ATOM 2177 O O . HIS A 1 287 ? 13.943 -10.849 -7.298 1.00 76.88 287 HIS A O 1
ATOM 2183 N N . TYR A 1 288 ? 12.474 -9.362 -6.480 1.00 71.94 288 TYR A N 1
ATOM 2184 C CA . TYR A 1 288 ? 13.324 -8.955 -5.357 1.00 71.94 288 TYR A CA 1
ATOM 2185 C C . TYR A 1 288 ? 13.253 -9.941 -4.186 1.00 71.94 288 TYR A C 1
ATOM 2187 O O . TYR A 1 288 ? 14.247 -10.167 -3.499 1.00 71.94 288 TYR A O 1
ATOM 2195 N N . THR A 1 289 ? 12.085 -10.547 -3.958 1.00 65.81 289 THR A N 1
ATOM 2196 C CA . THR A 1 289 ? 11.887 -11.658 -3.015 1.00 65.81 289 THR A CA 1
ATOM 2197 C C . THR A 1 289 ? 10.832 -12.630 -3.559 1.00 65.81 289 THR A C 1
ATOM 2199 O O . THR A 1 289 ? 10.229 -12.400 -4.606 1.00 65.81 289 THR A O 1
ATOM 2202 N N . THR A 1 290 ? 10.544 -13.712 -2.830 1.00 53.75 290 THR A N 1
ATOM 2203 C CA . THR A 1 290 ? 9.442 -14.637 -3.163 1.00 53.75 290 THR A CA 1
ATOM 2204 C C . THR A 1 290 ? 8.050 -14.005 -3.043 1.00 53.75 290 THR A C 1
ATOM 2206 O O . THR A 1 290 ? 7.070 -14.568 -3.532 1.00 53.75 290 THR A O 1
ATOM 2209 N N . SER A 1 291 ? 7.940 -12.858 -2.372 1.00 55.12 291 SER A N 1
ATOM 2210 C CA . SER A 1 291 ? 6.681 -12.162 -2.112 1.00 55.12 291 SER A CA 1
ATOM 2211 C C . SER A 1 291 ? 6.656 -10.728 -2.641 1.00 55.12 291 SER A C 1
ATOM 2213 O O . SER A 1 291 ? 5.589 -10.121 -2.630 1.00 55.12 291 SER A O 1
ATOM 2215 N N . SER A 1 292 ? 7.778 -10.192 -3.123 1.00 68.19 292 SER A N 1
ATOM 2216 C CA . SER A 1 292 ? 7.881 -8.829 -3.637 1.00 68.19 292 SER A CA 1
ATOM 2217 C C . SER A 1 292 ? 8.516 -8.821 -5.019 1.00 68.19 292 SER A C 1
ATOM 2219 O O . SER A 1 292 ? 9.650 -9.272 -5.200 1.00 68.19 292 SER A O 1
ATOM 2221 N N . TYR A 1 293 ? 7.776 -8.298 -5.989 1.00 75.56 293 TYR A N 1
ATOM 2222 C CA . TYR A 1 293 ? 8.194 -8.235 -7.381 1.00 75.56 293 TYR A CA 1
ATOM 2223 C C . TYR A 1 293 ? 7.596 -7.013 -8.076 1.00 75.56 293 TYR A C 1
ATOM 2225 O O . TYR A 1 293 ? 6.630 -6.420 -7.596 1.00 75.56 293 TYR A O 1
ATOM 2233 N N . VAL A 1 294 ? 8.184 -6.628 -9.202 1.00 85.12 294 VAL A N 1
ATOM 2234 C CA . VAL A 1 294 ? 7.699 -5.526 -10.037 1.00 85.12 294 VAL A CA 1
ATOM 2235 C C . VAL A 1 294 ? 7.378 -6.065 -11.416 1.00 85.12 294 VAL A C 1
ATOM 2237 O O . VAL A 1 294 ? 8.175 -6.800 -11.986 1.00 85.12 294 VAL A O 1
ATOM 2240 N N . GLU A 1 295 ? 6.218 -5.701 -11.947 1.00 91.75 295 GLU A N 1
ATOM 2241 C CA . GLU A 1 295 ? 5.857 -5.918 -13.345 1.00 91.75 295 GLU A CA 1
ATOM 2242 C C . GLU A 1 295 ? 5.995 -4.602 -14.109 1.00 91.75 295 GLU A C 1
ATOM 2244 O O . GLU A 1 295 ? 5.597 -3.552 -13.603 1.00 91.75 295 GLU A O 1
ATOM 2249 N N . ARG A 1 296 ? 6.559 -4.640 -15.318 1.00 94.25 296 ARG A N 1
ATOM 2250 C CA . ARG A 1 296 ? 6.705 -3.475 -16.198 1.00 94.25 296 ARG A CA 1
ATOM 2251 C C . ARG A 1 296 ? 6.322 -3.819 -17.626 1.00 94.25 296 ARG A C 1
ATOM 2253 O O . ARG A 1 296 ? 6.585 -4.922 -18.094 1.00 94.25 296 ARG A O 1
ATOM 2260 N N . ILE A 1 297 ? 5.787 -2.834 -18.335 1.00 96.12 297 ILE A N 1
ATOM 2261 C CA . ILE A 1 297 ? 5.663 -2.850 -19.791 1.00 96.12 297 ILE A CA 1
ATOM 2262 C C . ILE A 1 297 ? 6.613 -1.790 -20.335 1.00 96.12 297 ILE A C 1
ATOM 2264 O O . ILE A 1 297 ? 6.584 -0.644 -19.882 1.00 96.12 297 ILE A O 1
ATOM 2268 N N . SER A 1 298 ? 7.470 -2.145 -21.291 1.00 96.25 298 SER A N 1
ATOM 2269 C CA . SER A 1 298 ? 8.412 -1.190 -21.882 1.00 96.25 298 SER A CA 1
ATOM 2270 C C . SER A 1 298 ? 8.723 -1.460 -23.351 1.00 96.25 298 SER A C 1
ATOM 2272 O O . SER A 1 298 ? 8.617 -2.587 -23.832 1.00 96.25 298 SER A O 1
ATOM 2274 N N . LEU A 1 299 ? 9.169 -0.426 -24.066 1.00 97.12 299 LEU A N 1
ATOM 2275 C CA . LEU A 1 299 ? 9.858 -0.582 -25.347 1.00 97.12 299 LEU A CA 1
ATOM 2276 C C . LEU A 1 299 ? 11.359 -0.735 -25.087 1.00 97.12 299 LEU A C 1
ATOM 2278 O O . LEU A 1 299 ? 11.985 0.170 -24.523 1.00 97.12 299 LEU A O 1
ATOM 2282 N N . SER A 1 300 ? 11.941 -1.855 -25.529 1.00 95.56 300 SER A N 1
ATOM 2283 C CA . SER A 1 300 ? 13.392 -2.108 -25.500 1.00 95.56 300 SER A CA 1
ATOM 2284 C C . SER A 1 300 ? 14.065 -2.023 -24.116 1.00 95.56 300 SER A C 1
ATOM 2286 O O . SER A 1 300 ? 15.287 -2.009 -24.041 1.00 95.56 300 SER A O 1
ATOM 2288 N N . GLY A 1 301 ? 13.318 -1.926 -23.010 1.00 94.06 301 GLY A N 1
ATOM 2289 C CA . GLY A 1 301 ? 13.878 -1.653 -21.678 1.00 94.06 301 GLY A CA 1
ATOM 2290 C C . GLY A 1 301 ? 14.299 -0.190 -21.481 1.00 94.06 301 GLY A C 1
ATOM 2291 O O . GLY A 1 301 ? 14.930 0.153 -20.484 1.00 94.06 301 GLY A O 1
ATOM 2292 N N . LEU A 1 302 ? 13.957 0.695 -22.426 1.00 94.19 302 LEU A N 1
ATOM 2293 C CA . LEU A 1 302 ? 14.345 2.106 -22.417 1.00 94.19 302 LEU A CA 1
ATOM 2294 C C . LEU A 1 302 ? 13.158 3.050 -22.219 1.00 94.19 302 LEU A C 1
ATOM 2296 O O . LEU A 1 302 ? 13.330 4.071 -21.555 1.00 94.19 302 LEU A O 1
ATOM 2300 N N . ALA A 1 303 ? 11.976 2.736 -22.743 1.00 93.94 303 ALA A N 1
ATOM 2301 C CA . ALA A 1 303 ? 10.777 3.544 -22.521 1.00 93.94 303 ALA A CA 1
ATOM 2302 C C . ALA A 1 303 ? 9.751 2.751 -21.713 1.00 93.94 303 ALA A C 1
ATOM 2304 O O . ALA A 1 303 ? 9.151 1.815 -22.235 1.00 93.94 303 ALA A O 1
ATOM 2305 N N . GLU A 1 304 ? 9.575 3.106 -20.441 1.00 92.44 304 GLU A N 1
ATOM 2306 C CA . GLU A 1 304 ? 8.556 2.501 -19.583 1.00 92.44 304 GLU A CA 1
ATOM 2307 C C . GLU A 1 304 ? 7.170 3.029 -19.963 1.00 92.44 304 GLU A C 1
ATOM 2309 O O . GLU A 1 304 ? 6.955 4.236 -20.056 1.00 92.44 304 GLU A O 1
ATOM 2314 N N . LEU A 1 305 ? 6.243 2.106 -20.204 1.00 94.88 305 LEU A N 1
ATOM 2315 C CA . LEU A 1 305 ? 4.859 2.382 -20.594 1.00 94.88 305 LEU A CA 1
ATOM 2316 C C . LEU A 1 305 ? 3.881 2.100 -19.450 1.00 94.88 305 LEU A C 1
ATOM 2318 O O . LEU A 1 305 ? 2.758 2.599 -19.450 1.00 94.88 305 LEU A O 1
ATOM 2322 N N . GLY A 1 306 ? 4.311 1.318 -18.464 1.00 93.25 306 GLY A N 1
ATOM 2323 C CA . GLY A 1 306 ? 3.594 1.131 -17.218 1.00 93.25 306 GLY A CA 1
ATOM 2324 C C . GLY A 1 306 ? 4.335 0.205 -16.269 1.00 93.25 306 GLY A C 1
ATOM 2325 O O . GLY A 1 306 ? 5.191 -0.577 -16.689 1.00 93.25 306 GLY A O 1
ATOM 2326 N N . SER A 1 307 ? 3.996 0.295 -14.990 1.00 92.62 307 SER A N 1
ATOM 2327 C CA . SER A 1 307 ? 4.554 -0.549 -13.946 1.00 92.62 307 SER A CA 1
ATOM 2328 C C . SER A 1 307 ? 3.564 -0.817 -12.820 1.00 92.62 307 SER A C 1
ATOM 2330 O O . SER A 1 307 ? 2.665 -0.027 -12.530 1.00 92.62 307 SER A O 1
ATOM 2332 N N . GLN A 1 308 ? 3.742 -1.968 -12.184 1.00 89.88 308 GLN A N 1
ATOM 2333 C CA . GLN A 1 308 ? 2.949 -2.438 -11.065 1.00 89.88 308 GLN A CA 1
ATOM 2334 C C . GLN A 1 308 ? 3.882 -3.076 -10.041 1.00 89.88 308 GLN A C 1
ATOM 2336 O O . GLN A 1 308 ? 4.578 -4.048 -10.328 1.00 89.88 308 GLN A O 1
ATOM 2341 N N . ILE A 1 309 ? 3.894 -2.529 -8.830 1.00 84.44 309 ILE A N 1
ATOM 2342 C CA . ILE A 1 309 ? 4.719 -3.040 -7.734 1.00 84.44 309 ILE A CA 1
ATOM 2343 C C . ILE A 1 309 ? 3.857 -3.951 -6.869 1.00 84.44 309 ILE A C 1
ATOM 2345 O O . ILE A 1 309 ? 2.741 -3.585 -6.502 1.00 84.44 309 ILE A O 1
ATOM 2349 N N . TYR A 1 310 ? 4.385 -5.113 -6.507 1.00 77.19 310 TYR A N 1
ATOM 2350 C CA . TYR A 1 310 ? 3.792 -6.013 -5.530 1.00 77.19 310 TYR A CA 1
ATOM 2351 C C . TYR A 1 310 ? 4.715 -6.092 -4.317 1.00 77.19 310 TYR A C 1
ATOM 2353 O O . TYR A 1 310 ? 5.878 -6.474 -4.438 1.00 77.19 310 TYR A O 1
ATOM 2361 N N . LEU A 1 311 ? 4.199 -5.742 -3.140 1.00 69.06 311 LEU A N 1
ATOM 2362 C CA . LEU A 1 311 ? 4.895 -5.855 -1.861 1.00 69.06 311 LEU A CA 1
ATOM 2363 C C . LEU A 1 311 ? 4.178 -6.889 -1.007 1.00 69.06 311 LEU A C 1
ATOM 2365 O O . LEU A 1 311 ? 3.002 -6.732 -0.689 1.00 69.06 311 LEU A O 1
ATOM 2369 N N . ASN A 1 312 ? 4.868 -7.963 -0.627 1.00 67.56 312 ASN A N 1
ATOM 2370 C CA . ASN A 1 312 ? 4.256 -9.067 0.118 1.00 67.56 312 ASN A CA 1
ATOM 2371 C C . ASN A 1 312 ? 2.976 -9.619 -0.543 1.00 67.56 312 ASN A C 1
ATOM 2373 O O . ASN A 1 312 ? 2.010 -9.953 0.139 1.00 67.56 312 ASN A O 1
ATOM 2377 N N . LYS A 1 313 ? 2.985 -9.718 -1.878 1.00 59.41 313 LYS A N 1
ATOM 2378 C CA . LYS A 1 313 ? 1.869 -10.117 -2.753 1.00 59.41 313 LYS A CA 1
ATOM 2379 C C . LYS A 1 313 ? 0.693 -9.132 -2.791 1.00 59.41 313 LYS A C 1
ATOM 2381 O O . LYS A 1 313 ? -0.296 -9.417 -3.459 1.00 59.41 313 LYS A O 1
ATOM 2386 N N . ALA A 1 314 ? 0.798 -7.982 -2.127 1.00 65.31 314 ALA A N 1
ATOM 2387 C CA . ALA A 1 314 ? -0.175 -6.904 -2.226 1.00 65.31 314 ALA A CA 1
ATOM 2388 C C . ALA A 1 314 ? 0.243 -5.922 -3.337 1.00 65.31 314 ALA A C 1
ATOM 2390 O O . ALA A 1 314 ? 1.378 -5.436 -3.314 1.00 65.31 314 ALA A O 1
ATOM 2391 N N . PRO A 1 315 ? -0.628 -5.628 -4.313 1.00 74.06 315 PRO A N 1
ATOM 2392 C CA . PRO A 1 315 ? -0.329 -4.661 -5.358 1.00 74.06 315 PRO A CA 1
ATOM 2393 C C . PRO A 1 315 ? -0.444 -3.229 -4.833 1.00 74.06 315 PRO A C 1
ATOM 2395 O O . PRO A 1 315 ? -1.402 -2.869 -4.152 1.00 74.06 315 PRO A O 1
ATOM 2398 N N . MET A 1 316 ? 0.529 -2.405 -5.198 1.00 77.25 316 MET A N 1
ATOM 2399 C CA . MET A 1 316 ? 0.487 -0.950 -5.066 1.00 77.25 316 MET A CA 1
ATOM 2400 C C . MET A 1 316 ? -0.362 -0.330 -6.193 1.00 77.25 316 MET A C 1
ATOM 2402 O O . MET A 1 316 ? -0.705 -1.016 -7.148 1.00 77.25 316 MET A O 1
ATOM 2406 N N . PRO A 1 317 ? -0.703 0.963 -6.152 1.00 80.94 317 PRO A N 1
ATOM 2407 C CA . PRO A 1 317 ? -1.254 1.660 -7.315 1.00 80.94 317 PRO A CA 1
ATOM 2408 C C . PRO A 1 317 ? -0.382 1.493 -8.582 1.00 80.94 317 PRO A C 1
ATOM 2410 O O . PRO A 1 317 ? 0.814 1.799 -8.506 1.00 80.94 317 PRO A O 1
ATOM 2413 N N . PRO A 1 318 ? -0.931 1.056 -9.735 1.00 86.00 318 PRO A N 1
ATOM 2414 C CA . PRO A 1 318 ? -0.173 0.964 -10.977 1.00 86.00 318 PRO A CA 1
ATOM 2415 C C . PRO A 1 318 ? 0.132 2.351 -11.519 1.00 86.00 318 PRO A C 1
ATOM 2417 O O . PRO A 1 318 ? -0.695 3.259 -11.420 1.00 86.00 318 PRO A O 1
ATOM 2420 N N . LEU A 1 319 ? 1.279 2.484 -12.174 1.00 89.75 319 LEU A N 1
ATOM 2421 C CA . LEU A 1 319 ? 1.607 3.630 -13.009 1.00 89.75 319 LEU A CA 1
ATOM 2422 C C . LEU A 1 319 ? 1.424 3.241 -14.473 1.00 89.75 319 LEU A C 1
ATOM 2424 O O . LEU A 1 319 ? 1.872 2.178 -14.895 1.00 89.75 319 LEU A O 1
ATOM 2428 N N . ALA A 1 320 ? 0.794 4.106 -15.259 1.00 92.44 320 ALA A N 1
ATOM 2429 C CA . ALA A 1 320 ? 0.690 3.935 -16.704 1.00 92.44 320 ALA A CA 1
ATOM 2430 C C . ALA A 1 320 ? 1.058 5.231 -17.417 1.00 92.44 320 ALA A C 1
ATOM 2432 O O . ALA A 1 320 ? 0.716 6.322 -16.953 1.00 92.44 320 ALA A O 1
ATOM 2433 N N . ALA A 1 321 ? 1.737 5.103 -18.555 1.00 93.81 321 ALA A N 1
ATOM 2434 C CA . ALA A 1 321 ? 1.957 6.218 -19.456 1.00 93.81 321 ALA A CA 1
ATOM 2435 C C . ALA A 1 321 ? 0.614 6.665 -20.046 1.00 93.81 321 ALA A C 1
ATOM 2437 O O . ALA A 1 321 ? -0.132 5.857 -20.598 1.00 93.81 321 ALA A O 1
ATOM 2438 N N . THR A 1 322 ? 0.311 7.951 -19.929 1.00 93.00 322 THR A N 1
ATOM 2439 C CA . THR A 1 322 ? -0.834 8.607 -20.569 1.00 93.00 322 THR A CA 1
ATOM 2440 C C . THR A 1 322 ? -0.418 9.289 -21.867 1.00 93.00 322 THR A C 1
ATOM 2442 O O . THR A 1 322 ? -1.200 9.351 -22.813 1.00 93.00 322 THR A O 1
ATOM 2445 N N . GLU A 1 323 ? 0.838 9.731 -21.948 1.00 94.50 323 GLU A N 1
ATOM 2446 C CA . GLU A 1 323 ? 1.449 10.327 -23.133 1.00 94.50 323 GLU A CA 1
ATOM 2447 C C . GLU A 1 323 ? 2.874 9.808 -23.317 1.00 94.50 323 GLU A C 1
ATOM 2449 O O . GLU A 1 323 ? 3.587 9.539 -22.345 1.00 94.50 323 GLU A O 1
ATOM 2454 N N . LEU A 1 324 ? 3.302 9.702 -24.575 1.00 96.88 324 LEU A N 1
ATOM 2455 C CA . LEU A 1 324 ? 4.636 9.252 -24.940 1.00 96.88 324 LEU A CA 1
ATOM 2456 C C . LEU A 1 324 ? 5.144 10.030 -26.156 1.00 96.88 324 LEU A C 1
ATOM 2458 O O . LEU A 1 324 ? 4.454 10.143 -27.166 1.00 96.88 324 LEU A O 1
ATOM 2462 N N . SER A 1 325 ? 6.375 10.521 -26.061 1.00 96.38 325 SER A N 1
ATOM 2463 C CA . SER A 1 325 ? 7.138 11.086 -27.167 1.00 96.38 325 SER A CA 1
ATOM 2464 C C . SER A 1 325 ? 8.483 10.375 -27.254 1.00 96.38 325 SER A C 1
ATOM 2466 O O . SER A 1 325 ? 9.236 10.301 -26.277 1.00 96.38 325 SER A O 1
ATOM 2468 N N . LEU A 1 326 ? 8.756 9.815 -28.429 1.00 96.00 326 LEU A N 1
ATOM 2469 C CA . LEU A 1 326 ? 9.962 9.064 -28.740 1.00 96.00 326 LEU A CA 1
ATOM 2470 C C . LEU A 1 326 ? 10.608 9.663 -29.984 1.00 96.00 326 LEU A C 1
ATOM 2472 O O . LEU A 1 326 ? 9.967 9.800 -31.023 1.00 96.00 326 LEU A O 1
ATOM 2476 N N . SER A 1 327 ? 11.895 9.958 -29.886 1.00 95.19 327 SER A N 1
ATOM 2477 C CA . SER A 1 327 ? 12.767 10.153 -31.038 1.00 95.19 327 SER A CA 1
ATOM 2478 C C . SER A 1 327 ? 13.795 9.043 -30.966 1.00 95.19 327 SER A C 1
ATOM 2480 O O . SER A 1 327 ? 14.523 9.003 -29.978 1.00 95.19 327 SER A O 1
ATOM 2482 N N . LEU A 1 328 ? 13.800 8.126 -31.937 1.00 96.25 328 LEU A N 1
ATOM 2483 C CA . LEU A 1 328 ? 14.704 6.977 -32.008 1.00 96.25 328 LEU A CA 1
ATOM 2484 C C . LEU A 1 328 ? 15.405 6.971 -33.375 1.00 96.25 328 LEU A C 1
ATOM 2486 O O . LEU A 1 328 ? 14.731 7.148 -34.392 1.00 96.25 328 LEU A O 1
ATOM 2490 N N . PRO A 1 329 ? 16.733 6.775 -33.442 1.00 95.06 329 PRO A N 1
ATOM 2491 C CA . PRO A 1 329 ? 17.433 6.702 -34.713 1.00 95.06 329 PRO A CA 1
ATOM 2492 C C . PRO A 1 329 ? 17.113 5.380 -35.423 1.00 95.06 329 PRO A C 1
ATOM 2494 O O . PRO A 1 329 ? 16.873 4.349 -34.792 1.00 95.06 329 PRO A O 1
ATOM 2497 N N . ALA A 1 330 ? 17.099 5.408 -36.757 1.00 90.31 330 ALA A N 1
ATOM 2498 C CA . ALA A 1 330 ? 16.872 4.211 -37.569 1.00 90.31 330 ALA A CA 1
ATOM 2499 C C . ALA A 1 330 ? 18.063 3.235 -37.516 1.00 90.31 330 ALA A C 1
ATOM 2501 O O . ALA A 1 330 ? 17.884 2.023 -37.635 1.00 90.31 330 ALA A O 1
ATOM 2502 N N . THR A 1 331 ? 19.267 3.778 -37.331 1.00 90.75 331 THR A N 1
ATOM 2503 C CA . THR A 1 331 ? 20.529 3.058 -37.133 1.00 90.75 331 THR A CA 1
ATOM 2504 C C . THR A 1 331 ? 21.049 3.295 -35.714 1.00 90.75 331 THR A C 1
ATOM 2506 O O . THR A 1 331 ? 20.460 4.049 -34.946 1.00 90.75 331 THR A O 1
ATOM 2509 N N . LEU A 1 332 ? 22.127 2.608 -35.337 1.00 94.75 332 LEU A N 1
ATOM 2510 C CA . LEU A 1 332 ? 22.785 2.755 -34.035 1.00 94.75 332 LEU A CA 1
ATOM 2511 C C . LEU A 1 332 ? 24.233 3.214 -34.227 1.00 94.75 332 LEU A C 1
ATOM 2513 O O . LEU A 1 332 ? 25.159 2.648 -33.643 1.00 94.75 332 LEU A O 1
ATOM 2517 N N . ASP A 1 333 ? 24.421 4.210 -35.090 1.00 94.88 333 ASP A N 1
ATOM 2518 C CA . ASP A 1 333 ? 25.744 4.753 -35.387 1.00 94.88 333 ASP A CA 1
ATOM 2519 C C . ASP A 1 333 ? 26.269 5.523 -34.167 1.00 94.88 333 ASP A C 1
ATOM 2521 O O . ASP A 1 333 ? 25.478 6.200 -33.502 1.00 94.88 333 ASP A O 1
ATOM 2525 N N . PRO A 1 334 ? 27.571 5.452 -33.836 1.00 96.75 334 PRO A N 1
ATOM 2526 C CA . PRO A 1 334 ? 28.117 6.132 -32.664 1.00 96.75 334 PRO A CA 1
ATOM 2527 C C . PRO A 1 334 ? 27.865 7.648 -32.671 1.00 96.75 334 PRO A C 1
ATOM 2529 O O . PRO A 1 334 ? 28.044 8.318 -33.687 1.00 96.75 334 PRO A O 1
ATOM 2532 N N . GLY A 1 335 ? 27.498 8.202 -31.515 1.00 96.25 335 GLY A N 1
ATOM 2533 C CA . GLY A 1 335 ? 27.276 9.636 -31.302 1.00 96.25 335 GLY A CA 1
ATOM 2534 C C . GLY A 1 335 ? 25.862 10.135 -31.614 1.00 96.25 335 GLY A C 1
ATOM 2535 O O . GLY A 1 335 ? 25.571 11.310 -31.384 1.00 96.25 335 GLY A O 1
ATOM 2536 N N . GLN A 1 336 ? 24.959 9.276 -32.092 1.00 97.38 336 GLN A N 1
ATOM 2537 C CA . GLN A 1 336 ? 23.552 9.631 -32.269 1.00 97.38 336 GLN A CA 1
ATOM 2538 C C . GLN A 1 336 ? 22.877 9.831 -30.910 1.00 97.38 336 GLN A C 1
ATOM 2540 O O . GLN A 1 336 ? 23.039 9.033 -29.989 1.00 97.38 336 GLN A O 1
ATOM 2545 N N . THR A 1 337 ? 22.090 10.899 -30.793 1.00 97.06 337 THR A N 1
ATOM 2546 C CA . THR A 1 337 ? 21.321 11.210 -29.583 1.00 97.06 337 THR A CA 1
ATOM 2547 C C . THR A 1 337 ? 19.837 11.010 -29.839 1.00 97.06 337 THR A C 1
ATOM 2549 O O . THR A 1 337 ? 19.340 11.296 -30.927 1.00 97.06 337 THR A O 1
ATOM 2552 N N . PHE A 1 338 ? 19.132 10.509 -28.832 1.00 97.06 338 PHE A N 1
ATOM 2553 C CA . PHE A 1 338 ? 17.725 10.168 -28.923 1.00 97.06 338 PHE A CA 1
ATOM 2554 C C . PHE A 1 338 ? 17.019 10.416 -27.587 1.00 97.06 338 PHE A C 1
ATOM 2556 O O . PHE A 1 338 ? 17.657 10.465 -26.530 1.00 97.06 338 PHE A O 1
ATOM 2563 N N . HIS A 1 339 ? 15.705 10.625 -27.632 1.00 96.50 339 HIS A N 1
ATOM 2564 C CA . HIS A 1 339 ? 14.943 11.128 -26.489 1.00 96.50 339 HIS A CA 1
ATOM 2565 C C . HIS A 1 339 ? 13.709 10.276 -26.224 1.00 96.50 339 HIS A C 1
ATOM 2567 O O . HIS A 1 339 ? 12.975 9.908 -27.141 1.00 96.50 339 HIS A O 1
ATOM 2573 N N . VAL A 1 340 ? 13.469 10.016 -24.944 1.00 95.44 340 VAL A N 1
ATOM 2574 C CA . VAL A 1 340 ? 12.283 9.340 -24.430 1.00 95.44 340 VAL A CA 1
ATOM 2575 C C . VAL A 1 340 ? 11.630 10.261 -23.415 1.00 95.44 340 VAL A C 1
ATOM 2577 O O . VAL A 1 340 ? 12.238 10.587 -22.398 1.00 95.44 340 VAL A O 1
ATOM 2580 N N . ARG A 1 341 ? 10.390 10.673 -23.668 1.00 95.38 341 ARG A N 1
ATOM 2581 C CA . ARG A 1 341 ? 9.590 11.452 -22.722 1.00 95.38 341 ARG A CA 1
ATOM 2582 C C . ARG A 1 341 ? 8.246 10.773 -22.528 1.00 95.38 341 ARG A C 1
ATOM 2584 O O . ARG A 1 341 ? 7.528 10.545 -23.494 1.00 95.38 341 ARG A O 1
ATOM 2591 N N . SER A 1 342 ? 7.907 10.475 -21.283 1.00 93.31 342 SER A N 1
ATOM 2592 C CA . SER A 1 342 ? 6.632 9.862 -20.907 1.00 93.31 342 SER A CA 1
ATOM 2593 C C . SER A 1 342 ? 5.946 10.700 -19.837 1.00 93.31 342 SER A C 1
ATOM 2595 O O . SER A 1 342 ? 6.612 11.228 -18.948 1.00 93.31 342 SER A O 1
ATOM 2597 N N . SER A 1 343 ? 4.629 10.836 -19.930 1.00 93.12 343 SER A N 1
ATOM 2598 C CA . SER A 1 343 ? 3.790 11.344 -18.845 1.00 93.12 343 SER A CA 1
ATOM 2599 C C . SER A 1 343 ? 3.124 10.141 -18.198 1.00 93.12 343 SER A C 1
ATOM 2601 O O . SER A 1 343 ? 2.449 9.393 -18.899 1.00 93.12 343 SER A O 1
ATOM 2603 N N . VAL A 1 344 ? 3.352 9.904 -16.906 1.00 91.25 344 VAL A N 1
ATOM 2604 C CA . VAL A 1 344 ? 2.833 8.733 -16.185 1.00 91.25 344 VAL A CA 1
ATOM 2605 C C . VAL A 1 344 ? 1.891 9.146 -15.063 1.00 91.25 344 VAL A C 1
ATOM 2607 O O . VAL A 1 344 ? 2.127 10.140 -14.378 1.00 91.25 344 VAL A O 1
ATOM 2610 N N . GLN A 1 345 ? 0.828 8.377 -14.847 1.00 89.94 345 GLN A N 1
ATOM 2611 C CA . GLN A 1 345 ? -0.180 8.649 -13.822 1.00 89.94 345 GLN A CA 1
ATOM 2612 C C . GLN A 1 345 ? -0.589 7.358 -13.107 1.00 89.94 345 GLN A C 1
ATOM 2614 O O . GLN A 1 345 ? -0.534 6.271 -13.688 1.00 89.94 345 GLN A O 1
ATOM 2619 N N . ARG A 1 346 ? -1.020 7.478 -11.844 1.00 86.50 346 ARG A N 1
ATOM 2620 C CA . ARG A 1 346 ? -1.648 6.370 -11.116 1.00 86.50 346 ARG A CA 1
ATOM 2621 C C . ARG A 1 346 ? -3.020 6.069 -11.714 1.00 86.50 346 ARG A C 1
ATOM 2623 O O . ARG A 1 346 ? -3.865 6.954 -11.775 1.00 86.50 346 ARG A O 1
ATOM 2630 N N . THR A 1 347 ? -3.259 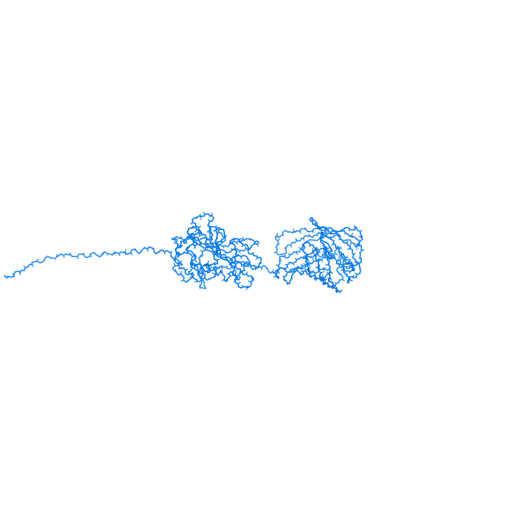4.834 -12.142 1.00 78.00 347 THR A N 1
ATOM 2631 C CA . THR A 1 347 ? -4.493 4.486 -12.879 1.00 78.00 347 THR A CA 1
ATOM 2632 C C . THR A 1 347 ? -5.725 4.323 -11.990 1.00 78.00 347 THR A C 1
ATOM 2634 O O . THR A 1 347 ? -6.848 4.387 -12.482 1.00 78.00 347 THR A O 1
ATOM 2637 N N . ASN A 1 348 ? -5.534 4.127 -10.686 1.00 72.19 348 ASN A N 1
ATOM 2638 C CA . ASN A 1 348 ? -6.609 3.993 -9.701 1.00 72.19 348 ASN A CA 1
ATOM 2639 C C . ASN A 1 348 ? -6.972 5.317 -9.003 1.00 72.19 348 ASN A C 1
ATOM 2641 O O . ASN A 1 348 ? -7.868 5.322 -8.162 1.00 72.19 348 ASN A O 1
ATOM 2645 N N . ASP A 1 349 ? -6.296 6.419 -9.340 1.00 70.75 349 ASP A N 1
ATOM 2646 C CA . ASP A 1 349 ? -6.579 7.750 -8.809 1.00 70.75 349 ASP A CA 1
ATOM 2647 C C . ASP A 1 349 ? -6.709 8.764 -9.960 1.00 70.75 349 ASP A C 1
ATOM 2649 O O . ASP A 1 349 ? -5.708 9.314 -10.429 1.00 70.75 349 ASP A O 1
ATOM 2653 N N . PRO A 1 350 ? -7.944 9.066 -10.401 1.00 62.59 350 PRO A N 1
ATOM 2654 C CA . PRO A 1 350 ? -8.197 10.037 -11.463 1.00 62.59 350 PRO A CA 1
ATOM 2655 C C . PRO A 1 350 ? -7.711 11.456 -11.137 1.00 62.59 350 PRO A C 1
ATOM 2657 O O . PRO A 1 350 ? -7.574 12.275 -12.044 1.00 62.59 350 PRO A O 1
ATOM 2660 N N . LYS A 1 351 ? -7.487 11.773 -9.853 1.00 74.25 351 LYS A N 1
ATOM 2661 C CA . LYS A 1 351 ? -7.020 13.088 -9.395 1.00 74.25 351 LYS A CA 1
ATOM 2662 C C . LYS A 1 351 ? -5.497 13.162 -9.283 1.00 74.25 351 LYS A C 1
ATOM 2664 O O . LYS A 1 351 ? -4.969 14.267 -9.135 1.00 74.25 351 LYS A O 1
ATOM 2669 N N . ALA A 1 352 ? -4.789 12.033 -9.366 1.00 77.50 352 ALA A N 1
ATOM 2670 C CA . ALA A 1 352 ? -3.334 12.011 -9.310 1.00 77.50 352 ALA A CA 1
ATOM 2671 C C . ALA A 1 352 ? -2.761 12.864 -10.445 1.00 77.50 352 ALA A C 1
ATOM 2673 O O . ALA A 1 352 ? -3.104 12.672 -11.608 1.00 77.50 352 ALA A O 1
ATOM 2674 N N . LYS A 1 353 ? -1.874 13.810 -10.135 1.00 83.75 353 LYS A N 1
ATOM 2675 C CA . LYS A 1 353 ? -1.229 14.616 -11.178 1.00 83.75 353 LYS A CA 1
ATOM 2676 C C . LYS A 1 353 ? -0.250 13.742 -11.975 1.00 83.75 353 LYS A C 1
ATOM 2678 O O . LYS A 1 353 ? 0.536 13.027 -11.349 1.00 83.75 353 LYS A O 1
ATOM 2683 N N . PRO A 1 354 ? -0.256 13.804 -13.318 1.00 86.94 354 PRO A N 1
ATOM 2684 C CA . PRO A 1 354 ? 0.748 13.120 -14.117 1.00 86.94 354 PRO A CA 1
ATOM 2685 C C . PRO A 1 354 ? 2.158 13.626 -13.795 1.00 86.94 354 PRO A C 1
ATOM 2687 O O . PRO A 1 354 ? 2.375 14.825 -13.605 1.00 86.94 354 PRO A O 1
ATOM 2690 N N . VAL A 1 355 ? 3.119 12.710 -13.761 1.00 87.69 355 VAL A N 1
ATOM 2691 C CA . VAL A 1 355 ? 4.544 13.004 -13.601 1.00 87.69 355 VAL A CA 1
ATOM 2692 C C . VAL A 1 355 ? 5.225 12.787 -14.941 1.00 87.69 355 VAL A C 1
ATOM 2694 O O . VAL A 1 355 ? 5.068 11.740 -15.563 1.00 87.69 355 VAL A O 1
ATOM 2697 N N . THR A 1 356 ? 5.995 13.771 -15.399 1.00 90.50 356 THR A N 1
ATOM 2698 C CA . THR A 1 356 ? 6.791 13.616 -16.619 1.00 90.50 356 THR A CA 1
ATOM 2699 C C . THR A 1 356 ? 8.150 13.007 -16.294 1.00 90.50 356 THR A C 1
ATOM 2701 O O . THR A 1 356 ? 8.875 13.512 -15.442 1.00 90.50 356 THR A O 1
ATOM 2704 N N . ILE A 1 357 ? 8.510 11.949 -17.015 1.00 89.38 357 ILE A N 1
ATOM 2705 C CA . ILE A 1 357 ? 9.826 11.320 -16.987 1.00 89.38 357 ILE A CA 1
ATOM 2706 C C . ILE A 1 357 ? 10.474 11.534 -18.356 1.00 89.38 357 ILE A C 1
ATOM 2708 O O . ILE A 1 357 ? 9.978 11.029 -19.367 1.00 89.38 357 ILE A O 1
ATOM 2712 N N . SER A 1 358 ? 11.586 12.270 -18.379 1.00 92.38 358 SER A N 1
ATOM 2713 C CA . SER A 1 358 ? 12.384 12.530 -19.582 1.00 92.38 358 SER A CA 1
ATOM 2714 C C . SER A 1 358 ? 13.753 11.867 -19.468 1.00 92.38 358 SER A C 1
ATOM 2716 O O . SER A 1 358 ? 14.415 11.967 -18.434 1.00 92.38 358 SER A O 1
ATOM 2718 N N . LYS A 1 359 ? 14.208 11.233 -20.546 1.00 94.19 359 LYS A N 1
ATOM 2719 C CA . LYS A 1 359 ? 15.526 10.613 -20.655 1.00 94.19 359 LYS A CA 1
ATOM 2720 C C . LYS A 1 359 ? 16.137 10.906 -22.018 1.00 94.19 359 LYS A C 1
ATOM 2722 O O . LYS A 1 359 ? 15.485 10.740 -23.047 1.00 94.19 359 LYS A O 1
ATOM 2727 N N . THR A 1 360 ? 17.402 11.297 -22.006 1.00 96.81 360 THR A N 1
ATOM 2728 C CA . THR A 1 360 ? 18.218 11.478 -23.209 1.00 96.81 360 THR A CA 1
ATOM 2729 C C . THR A 1 360 ? 19.272 10.392 -23.239 1.00 96.81 360 THR A C 1
ATOM 2731 O O . THR A 1 360 ? 19.921 10.156 -22.224 1.00 96.81 360 THR A O 1
ATOM 2734 N N . CYS A 1 361 ? 19.439 9.740 -24.382 1.00 97.81 361 CYS A N 1
ATOM 2735 C CA . CYS A 1 361 ? 20.417 8.684 -24.584 1.00 97.81 361 CYS A CA 1
ATOM 2736 C C . CYS A 1 361 ? 21.327 9.012 -25.766 1.00 97.81 361 CYS A C 1
ATOM 2738 O O . CYS A 1 361 ? 20.858 9.539 -26.772 1.00 97.81 361 CYS A O 1
ATOM 2740 N N . THR A 1 362 ? 22.600 8.644 -25.664 1.00 98.00 362 THR A N 1
ATOM 2741 C CA . THR A 1 362 ? 23.579 8.750 -26.748 1.00 98.00 362 THR A CA 1
ATOM 2742 C C . THR A 1 362 ? 24.158 7.373 -27.056 1.00 98.00 362 THR A C 1
ATOM 2744 O O . THR A 1 362 ? 24.530 6.635 -26.140 1.00 98.00 362 THR A O 1
ATOM 2747 N N . THR A 1 363 ? 24.216 7.018 -28.338 1.00 98.25 363 THR A N 1
ATOM 2748 C CA . THR A 1 363 ? 24.820 5.773 -28.823 1.00 98.25 363 THR A CA 1
ATOM 2749 C C . THR A 1 363 ? 26.345 5.851 -28.763 1.00 98.25 363 THR A C 1
ATOM 2751 O O . THR A 1 363 ? 26.961 6.865 -29.092 1.00 98.25 363 THR A O 1
ATOM 2754 N N . GLY A 1 364 ? 26.969 4.765 -28.331 1.00 97.50 364 GLY A N 1
ATOM 2755 C CA . GLY A 1 364 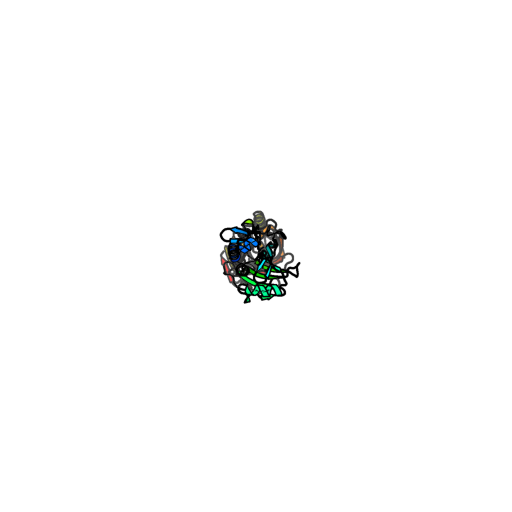? 28.411 4.608 -28.225 1.00 97.50 364 GLY A CA 1
ATOM 2756 C C . GLY A 1 364 ? 28.946 3.568 -29.204 1.00 97.50 364 GLY A C 1
ATOM 2757 O O . GLY A 1 364 ? 28.441 3.401 -30.314 1.00 97.50 364 GLY A O 1
ATOM 2758 N N . ALA A 1 365 ? 30.010 2.880 -28.796 1.00 96.69 365 ALA A N 1
ATOM 2759 C CA . ALA A 1 365 ? 30.654 1.865 -29.614 1.00 96.69 365 ALA A CA 1
ATOM 2760 C C . ALA A 1 365 ? 29.790 0.602 -29.738 1.00 96.69 365 ALA A C 1
ATOM 2762 O O . ALA A 1 365 ? 29.035 0.239 -28.834 1.00 96.69 365 ALA A O 1
ATOM 2763 N N . THR A 1 366 ? 29.959 -0.106 -30.854 1.00 97.69 366 THR A N 1
ATOM 2764 C CA . THR A 1 366 ? 29.445 -1.468 -31.002 1.00 97.69 366 THR A CA 1
ATOM 2765 C C . THR A 1 366 ? 30.487 -2.457 -30.490 1.00 97.69 366 THR A C 1
ATOM 2767 O O . THR A 1 366 ? 31.643 -2.420 -30.909 1.00 97.69 366 THR A O 1
ATOM 2770 N N . VAL A 1 367 ? 30.072 -3.346 -29.593 1.00 97.44 367 VAL A N 1
ATOM 2771 C CA . VAL A 1 367 ? 30.891 -4.410 -29.007 1.00 97.44 367 VAL A CA 1
ATOM 2772 C C . VAL A 1 367 ? 30.241 -5.776 -29.252 1.00 97.44 367 VAL A C 1
ATOM 2774 O O . VAL A 1 367 ? 29.028 -5.851 -29.447 1.00 97.44 367 VAL A O 1
ATOM 2777 N N . PRO A 1 368 ? 30.999 -6.883 -29.237 1.00 98.19 368 PRO A N 1
ATOM 2778 C CA . PRO A 1 368 ? 30.415 -8.222 -29.234 1.00 98.19 368 PRO A CA 1
ATOM 2779 C C . PRO A 1 368 ? 29.476 -8.429 -28.034 1.00 98.19 368 PRO A C 1
ATOM 2781 O O . PRO A 1 368 ? 29.858 -8.175 -26.892 1.00 98.19 368 PRO A O 1
ATOM 2784 N N . ALA A 1 369 ? 28.262 -8.937 -28.266 1.00 97.44 369 ALA A N 1
ATOM 2785 C CA . ALA A 1 369 ? 27.272 -9.147 -27.202 1.00 97.44 369 ALA A CA 1
ATOM 2786 C C . ALA A 1 369 ? 27.732 -10.175 -26.150 1.00 97.44 369 ALA A C 1
ATOM 2788 O O . ALA A 1 369 ? 27.324 -10.111 -24.988 1.00 97.44 369 ALA A O 1
ATOM 2789 N N . ASN A 1 370 ? 28.645 -11.076 -26.525 1.00 96.19 370 ASN A N 1
ATOM 2790 C CA . ASN A 1 370 ? 29.236 -12.055 -25.614 1.00 96.19 370 ASN A CA 1
ATOM 2791 C C . ASN A 1 370 ? 30.107 -11.434 -24.503 1.00 96.19 370 ASN A C 1
ATOM 2793 O O . ASN A 1 370 ? 30.392 -12.115 -23.518 1.00 96.19 370 ASN A O 1
ATOM 2797 N N . GLN A 1 371 ? 30.480 -10.152 -24.622 1.00 96.00 371 GLN A N 1
ATOM 2798 C CA . GLN A 1 371 ? 31.118 -9.389 -23.545 1.00 96.00 371 GLN A CA 1
ATOM 2799 C C . GLN A 1 371 ? 30.137 -9.047 -22.416 1.0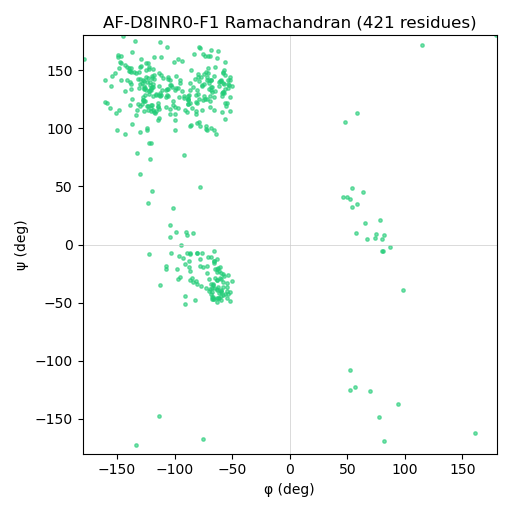0 96.00 371 GLN A C 1
ATOM 2801 O O . GLN A 1 371 ? 30.564 -8.855 -21.282 1.00 96.00 371 GLN A O 1
ATOM 2806 N N . ILE A 1 372 ? 28.832 -8.994 -22.707 1.00 95.69 372 ILE A N 1
ATOM 2807 C CA . ILE A 1 372 ? 27.778 -8.761 -21.709 1.00 95.69 372 ILE A CA 1
ATOM 2808 C C . ILE A 1 372 ? 27.436 -10.068 -20.996 1.00 95.69 372 ILE A C 1
ATOM 2810 O O . ILE A 1 372 ? 27.392 -10.128 -19.769 1.00 95.69 372 ILE A O 1
ATOM 2814 N N . HIS A 1 373 ? 27.229 -11.133 -21.770 1.00 94.06 373 HIS A N 1
ATOM 2815 C CA . HIS A 1 373 ? 27.113 -12.490 -21.255 1.00 94.06 373 HIS A CA 1
ATOM 2816 C C . HIS A 1 373 ? 27.494 -13.498 -22.338 1.00 94.06 373 HIS A C 1
ATOM 2818 O O . HIS A 1 373 ? 27.032 -13.404 -23.471 1.00 94.06 373 HIS A O 1
ATOM 2824 N N . ARG A 1 374 ? 28.278 -14.521 -21.982 1.00 93.19 374 ARG A N 1
ATOM 2825 C CA . ARG A 1 374 ? 28.875 -15.488 -22.924 1.00 93.19 374 ARG A CA 1
ATOM 2826 C C . ARG A 1 374 ? 27.898 -16.191 -23.879 1.00 93.19 374 ARG A C 1
ATOM 2828 O O . ARG A 1 374 ? 28.325 -16.649 -24.931 1.00 93.19 374 ARG A O 1
ATOM 2835 N N . SER A 1 375 ? 26.623 -16.331 -23.502 1.00 88.38 375 SER A N 1
ATOM 2836 C CA . SER A 1 375 ? 25.594 -16.987 -24.329 1.00 88.38 375 SER A CA 1
ATOM 2837 C C . SER A 1 375 ? 24.914 -16.051 -25.331 1.00 88.38 375 SER A C 1
ATOM 2839 O O . SER A 1 375 ? 24.123 -16.522 -26.146 1.00 88.38 375 SER A O 1
ATOM 2841 N N . LEU A 1 376 ? 25.188 -14.745 -25.274 1.00 93.19 376 LEU A N 1
ATOM 2842 C CA . LEU A 1 376 ? 24.559 -13.761 -26.145 1.00 93.19 376 LEU A CA 1
ATOM 2843 C C . LEU A 1 376 ? 25.244 -13.726 -27.521 1.00 93.19 376 LEU A C 1
ATOM 2845 O O . LEU A 1 376 ? 26.450 -13.472 -27.596 1.00 93.19 376 LEU A O 1
ATOM 2849 N N . PRO A 1 377 ? 24.494 -13.959 -28.614 1.00 86.81 377 PRO A N 1
ATOM 2850 C CA . PRO A 1 377 ? 25.013 -13.838 -29.968 1.00 86.81 377 PRO A CA 1
ATOM 2851 C C . PRO A 1 377 ? 24.981 -12.384 -30.458 1.00 86.81 377 PRO A C 1
ATOM 2853 O O . PRO A 1 377 ? 24.258 -11.545 -29.919 1.00 86.81 377 PRO A O 1
ATOM 2856 N N . GLY A 1 378 ? 25.733 -12.114 -31.525 1.00 95.31 378 GLY A N 1
ATOM 2857 C CA . GLY A 1 378 ? 25.665 -10.848 -32.251 1.00 95.31 378 GLY A CA 1
ATOM 2858 C C . GLY A 1 378 ? 26.387 -9.692 -31.562 1.00 95.31 378 GLY A C 1
ATOM 2859 O O . GLY A 1 378 ? 27.410 -9.872 -30.893 1.00 95.31 378 GLY A O 1
ATOM 2860 N N . SER A 1 379 ? 25.849 -8.493 -31.765 1.00 97.62 379 SER A N 1
ATOM 2861 C CA . SER A 1 379 ? 26.461 -7.227 -31.363 1.00 97.62 379 SER A CA 1
ATOM 2862 C C . SER A 1 379 ? 25.600 -6.468 -30.358 1.00 97.62 379 SER A C 1
ATOM 2864 O O . SER A 1 379 ? 24.370 -6.547 -30.374 1.00 97.62 379 SER A O 1
ATOM 2866 N N . ALA A 1 380 ? 26.257 -5.689 -29.506 1.00 98.19 380 ALA A N 1
ATOM 2867 C CA . ALA A 1 380 ? 25.636 -4.762 -28.581 1.00 98.19 380 ALA A CA 1
ATOM 2868 C C . ALA A 1 380 ? 26.152 -3.339 -28.827 1.00 98.19 380 ALA A C 1
ATOM 2870 O O . ALA A 1 380 ? 27.359 -3.132 -28.914 1.00 98.19 380 ALA A O 1
ATOM 2871 N N . THR A 1 381 ? 25.262 -2.353 -28.909 1.00 98.50 381 THR A N 1
ATOM 2872 C CA . THR A 1 381 ? 25.657 -0.934 -28.906 1.00 98.50 381 THR A CA 1
ATOM 2873 C C . THR A 1 381 ? 25.644 -0.424 -27.476 1.00 98.50 381 THR A C 1
ATOM 2875 O O . THR A 1 381 ? 24.638 -0.576 -26.783 1.00 98.50 381 THR A O 1
ATOM 2878 N N . THR A 1 382 ? 26.731 0.191 -27.014 1.00 98.25 382 THR A N 1
ATOM 2879 C CA . THR A 1 382 ? 26.713 0.855 -25.707 1.00 98.25 382 THR A CA 1
ATOM 2880 C C . THR A 1 382 ? 25.845 2.106 -25.775 1.00 98.25 382 THR A C 1
ATOM 2882 O O . THR A 1 382 ? 25.869 2.829 -26.765 1.00 98.25 382 THR A O 1
ATOM 2885 N N . LEU A 1 383 ? 25.050 2.365 -24.744 1.00 98.31 383 LEU A N 1
ATOM 2886 C CA . LEU A 1 383 ? 24.226 3.562 -24.632 1.00 98.31 383 LEU A CA 1
ATOM 2887 C C . LEU A 1 383 ? 24.533 4.247 -23.310 1.00 98.31 383 LEU A C 1
ATOM 2889 O O . LEU A 1 383 ? 24.531 3.592 -22.269 1.00 98.31 383 LEU A O 1
ATOM 2893 N N . THR A 1 384 ? 24.698 5.562 -23.336 1.00 97.56 384 THR A N 1
ATOM 2894 C CA . THR A 1 384 ? 24.720 6.377 -22.118 1.00 97.56 384 THR A CA 1
ATOM 2895 C C . THR A 1 384 ? 23.428 7.161 -22.058 1.00 97.56 384 THR A C 1
ATOM 2897 O O . THR A 1 384 ? 23.161 7.962 -22.950 1.00 97.56 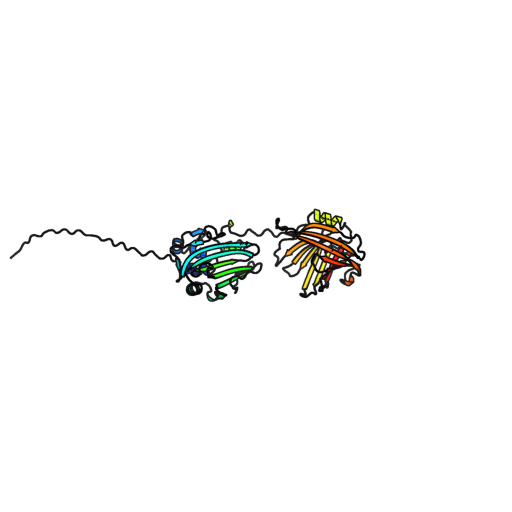384 THR A O 1
ATOM 2900 N N . CYS A 1 385 ? 22.625 6.935 -21.024 1.00 96.62 385 CYS A N 1
ATOM 2901 C CA . CYS A 1 385 ? 21.357 7.617 -20.843 1.00 96.62 385 CYS A CA 1
ATOM 2902 C C . CYS A 1 385 ? 21.313 8.396 -19.533 1.00 96.62 385 CYS A C 1
ATOM 2904 O O . CYS A 1 385 ? 21.612 7.857 -18.470 1.00 96.62 385 CYS A O 1
ATOM 2906 N N . THR A 1 386 ? 20.821 9.626 -19.600 1.00 94.62 386 THR A N 1
ATOM 2907 C CA . THR A 1 386 ? 20.640 10.503 -18.445 1.00 94.62 386 THR A CA 1
ATOM 2908 C C . THR A 1 386 ? 19.169 10.869 -18.335 1.00 94.62 386 THR A C 1
ATOM 2910 O O . THR A 1 386 ? 18.581 11.430 -19.265 1.00 94.62 386 THR A O 1
ATOM 2913 N N . GLN A 1 387 ? 18.562 10.516 -17.204 1.00 90.44 387 GLN A N 1
ATOM 2914 C CA . GLN A 1 387 ? 17.239 11.009 -16.839 1.00 90.44 387 GLN A CA 1
ATOM 2915 C C . GLN A 1 387 ? 17.365 12.449 -16.333 1.00 90.44 387 GLN A C 1
ATOM 2917 O O . GLN A 1 387 ? 18.351 12.793 -15.684 1.00 90.44 387 GLN A O 1
ATOM 2922 N N . GLU A 1 388 ? 16.380 13.292 -16.625 1.00 84.88 388 GLU A N 1
ATOM 2923 C CA . GLU A 1 388 ? 16.340 14.671 -16.131 1.00 84.88 388 GLU A CA 1
ATOM 2924 C C . GLU A 1 388 ? 16.448 14.699 -14.592 1.00 84.88 388 GLU A C 1
ATOM 2926 O O . GLU A 1 388 ? 15.644 14.079 -13.897 1.00 84.88 388 GLU A O 1
ATOM 2931 N N . GLY A 1 389 ? 17.493 15.350 -14.065 1.00 78.62 389 GLY A N 1
ATOM 2932 C CA . GLY A 1 389 ? 17.800 15.389 -12.626 1.00 78.62 389 GLY A CA 1
ATOM 2933 C C . GLY A 1 389 ? 18.380 14.097 -12.024 1.00 78.62 389 GLY A C 1
ATOM 2934 O O . GLY A 1 389 ? 18.555 14.030 -10.810 1.00 78.62 389 GLY A O 1
ATOM 2935 N N . GLY A 1 390 ? 18.672 13.076 -12.838 1.00 82.75 390 GLY A N 1
ATOM 2936 C CA . GLY A 1 390 ? 19.193 11.777 -12.402 1.00 82.75 390 GLY A CA 1
ATOM 2937 C C . GLY A 1 390 ? 20.675 11.552 -12.715 1.00 82.75 390 GLY A C 1
ATOM 2938 O O . GLY A 1 390 ? 21.305 12.302 -13.462 1.00 82.75 390 GLY A O 1
ATOM 2939 N N . THR A 1 391 ? 21.237 10.477 -12.160 1.00 86.88 391 THR A N 1
ATOM 2940 C CA . THR A 1 391 ? 22.588 10.017 -12.501 1.00 86.88 391 THR A CA 1
ATOM 2941 C C . THR A 1 391 ? 22.610 9.348 -13.881 1.00 86.88 391 THR A C 1
ATOM 2943 O O . THR A 1 391 ? 21.636 8.692 -14.269 1.00 86.88 391 THR A O 1
ATOM 2946 N N . PRO A 1 392 ? 23.712 9.480 -14.643 1.00 91.31 392 PRO A N 1
ATOM 2947 C CA . PRO A 1 392 ? 23.888 8.734 -15.881 1.00 91.31 392 PRO A CA 1
ATOM 2948 C C . PRO A 1 392 ? 23.859 7.221 -15.635 1.00 91.31 392 PRO A C 1
ATOM 2950 O O . PRO A 1 392 ? 24.422 6.712 -14.660 1.00 91.31 392 PRO A O 1
ATOM 2953 N N . ARG A 1 393 ? 23.215 6.505 -16.554 1.00 95.75 393 ARG A N 1
ATOM 2954 C CA . ARG A 1 393 ? 23.165 5.043 -16.610 1.00 95.75 393 ARG A CA 1
ATOM 2955 C C . ARG A 1 393 ? 23.733 4.572 -17.936 1.00 95.75 393 ARG A C 1
ATOM 2957 O O . ARG A 1 393 ? 23.447 5.166 -18.977 1.00 95.75 393 ARG A O 1
ATOM 2964 N N . GLU A 1 394 ? 24.497 3.493 -17.897 1.00 97.62 394 GLU A N 1
ATOM 2965 C CA . GLU A 1 394 ? 25.031 2.853 -19.097 1.00 97.62 394 GLU A CA 1
ATOM 2966 C C . GLU A 1 394 ? 24.230 1.584 -19.392 1.00 97.62 394 GLU A C 1
ATOM 2968 O O . GLU A 1 394 ? 23.831 0.853 -18.479 1.00 97.62 394 GLU A O 1
ATOM 2973 N N . TYR A 1 395 ? 23.980 1.333 -20.673 1.00 98.31 395 TYR A N 1
ATOM 2974 C CA . TYR A 1 395 ? 23.280 0.152 -21.158 1.00 98.31 395 TYR A CA 1
ATOM 2975 C C . TYR A 1 395 ? 24.068 -0.501 -22.288 1.00 98.31 395 TYR A C 1
ATOM 2977 O O . TYR A 1 395 ? 24.750 0.169 -23.060 1.00 98.31 395 TYR A O 1
ATOM 2985 N N . ALA A 1 396 ? 23.894 -1.806 -22.439 1.00 98.25 396 ALA A N 1
ATOM 2986 C CA . ALA A 1 396 ? 24.226 -2.536 -23.647 1.00 98.25 396 ALA A CA 1
ATOM 2987 C C . ALA A 1 396 ? 22.930 -2.855 -24.396 1.00 98.25 396 ALA A C 1
ATOM 2989 O O . ALA A 1 396 ? 22.098 -3.630 -23.923 1.00 98.25 396 ALA A O 1
ATOM 2990 N N . PHE A 1 397 ? 22.749 -2.241 -25.561 1.00 98.50 397 PHE A N 1
ATOM 2991 C CA . PHE A 1 397 ? 21.628 -2.512 -26.446 1.00 98.50 397 PHE A CA 1
ATOM 2992 C C . PHE A 1 397 ? 21.944 -3.703 -27.344 1.00 98.50 397 PHE A C 1
ATOM 2994 O O . PHE A 1 397 ? 22.694 -3.576 -28.310 1.00 98.50 397 PHE A O 1
ATOM 3001 N N . LEU A 1 398 ? 21.385 -4.863 -27.013 1.00 98.00 398 LEU A N 1
ATOM 3002 C CA . LEU A 1 398 ? 21.559 -6.118 -27.735 1.00 98.00 398 LEU A CA 1
ATOM 3003 C C . LEU A 1 398 ? 20.804 -6.041 -29.062 1.00 98.00 398 LEU A C 1
ATOM 3005 O O . LEU A 1 398 ? 19.588 -6.243 -29.101 1.00 98.00 398 LEU A O 1
ATOM 3009 N N . GLN A 1 399 ? 21.522 -5.742 -30.145 1.00 96.19 399 GLN A N 1
ATOM 3010 C CA . GLN A 1 399 ? 20.910 -5.398 -31.427 1.00 96.19 399 GLN A CA 1
ATOM 3011 C C . GLN A 1 399 ? 20.038 -6.540 -31.943 1.00 96.19 399 GLN A C 1
ATOM 3013 O O . GLN A 1 399 ? 18.879 -6.313 -32.271 1.00 96.19 399 GLN A O 1
ATOM 3018 N N . ASP A 1 400 ? 20.539 -7.776 -31.929 1.00 94.62 400 ASP A N 1
ATOM 3019 C CA . ASP A 1 400 ? 19.808 -8.958 -32.405 1.00 94.62 400 ASP A CA 1
ATOM 3020 C C . ASP A 1 400 ? 18.510 -9.214 -31.635 1.00 94.62 400 ASP A C 1
ATOM 3022 O O . ASP A 1 400 ? 17.564 -9.757 -32.200 1.00 94.62 400 ASP A O 1
ATOM 3026 N N . LEU A 1 401 ? 18.453 -8.810 -30.364 1.00 96.56 401 LEU A N 1
ATOM 3027 C CA . LEU A 1 401 ? 17.313 -9.061 -29.488 1.00 96.56 401 LEU A CA 1
ATOM 3028 C C . LEU A 1 401 ? 16.353 -7.878 -29.393 1.00 96.56 401 LEU A C 1
ATOM 3030 O O . LEU A 1 401 ? 15.208 -8.102 -29.019 1.00 96.56 401 LEU A O 1
ATOM 3034 N N . GLY A 1 402 ? 16.791 -6.656 -29.708 1.00 96.62 402 GLY A N 1
ATOM 3035 C CA . GLY A 1 402 ? 16.015 -5.437 -29.466 1.00 96.62 402 GLY A CA 1
ATOM 3036 C C . GLY A 1 402 ? 15.771 -5.188 -27.975 1.00 96.62 402 GLY A C 1
ATOM 3037 O O . GLY A 1 402 ? 14.642 -4.936 -27.555 1.00 96.62 402 GLY A O 1
ATOM 3038 N N . LEU A 1 403 ? 16.824 -5.339 -27.164 1.00 97.56 403 LEU A N 1
ATOM 3039 C CA . LEU A 1 403 ? 16.776 -5.266 -25.702 1.00 97.56 403 LEU A CA 1
ATOM 3040 C C . LEU A 1 403 ? 17.963 -4.470 -25.154 1.00 97.56 403 LEU A C 1
ATOM 3042 O O . LEU A 1 403 ? 19.112 -4.835 -25.392 1.00 97.56 403 LEU A O 1
ATOM 3046 N N . ALA A 1 404 ? 17.697 -3.437 -24.358 1.00 98.06 404 ALA A N 1
ATOM 3047 C CA . ALA A 1 404 ? 18.703 -2.769 -23.546 1.00 98.06 404 ALA A CA 1
ATOM 3048 C C . ALA A 1 404 ? 18.837 -3.452 -22.183 1.00 98.06 404 ALA A C 1
ATOM 3050 O O . ALA A 1 404 ? 17.868 -3.557 -21.432 1.00 98.06 404 ALA A O 1
ATOM 3051 N N . LEU A 1 405 ? 20.056 -3.854 -21.837 1.00 97.25 405 LEU A N 1
ATOM 3052 C CA . LEU A 1 405 ? 20.416 -4.292 -20.493 1.00 97.25 405 LEU A CA 1
ATOM 3053 C C . LEU A 1 405 ? 21.248 -3.210 -19.821 1.00 97.25 405 LEU A C 1
ATOM 3055 O O . LEU A 1 405 ? 22.243 -2.764 -20.383 1.00 97.25 405 LEU A O 1
ATOM 3059 N N . MET A 1 406 ? 20.865 -2.789 -18.619 1.00 96.62 406 MET A N 1
ATOM 3060 C CA . MET A 1 406 ? 21.652 -1.822 -17.856 1.00 96.62 406 MET A CA 1
ATOM 3061 C C . MET A 1 406 ? 22.957 -2.479 -17.393 1.00 96.62 406 MET A C 1
ATOM 3063 O O . MET A 1 406 ? 22.924 -3.553 -16.795 1.00 96.62 406 MET A O 1
ATOM 3067 N N . THR A 1 407 ? 24.092 -1.846 -17.667 1.00 96.94 407 THR A N 1
ATOM 3068 C CA . THR A 1 407 ? 25.432 -2.326 -17.289 1.00 96.94 407 THR A CA 1
ATOM 3069 C C . THR A 1 407 ? 26.031 -1.506 -16.155 1.00 96.94 407 THR A C 1
ATOM 3071 O O . THR A 1 407 ? 26.908 -1.993 -15.442 1.00 96.94 407 THR A O 1
ATOM 3074 N N . LYS A 1 408 ? 25.543 -0.276 -15.949 1.00 95.44 408 LYS A N 1
ATOM 3075 C CA . LYS A 1 408 ? 26.038 0.611 -14.898 1.00 95.44 408 LYS A CA 1
ATOM 3076 C C . LYS A 1 408 ? 24.993 1.629 -14.454 1.00 95.44 408 LYS A C 1
ATOM 3078 O O . LYS A 1 408 ? 24.255 2.168 -15.280 1.00 95.44 408 LYS A O 1
ATOM 3083 N N . GLU A 1 409 ? 24.998 1.952 -13.167 1.00 90.56 409 GLU A N 1
ATOM 3084 C CA . GLU A 1 409 ? 24.226 3.049 -12.579 1.00 90.56 409 GLU A CA 1
ATOM 3085 C C . GLU A 1 409 ? 25.119 3.868 -11.641 1.00 90.56 409 GLU A C 1
ATOM 3087 O O . GLU A 1 409 ? 25.545 3.378 -10.595 1.00 90.56 409 GLU A O 1
ATOM 3092 N N . GLY A 1 410 ? 25.435 5.115 -12.012 1.00 88.25 410 GLY A N 1
ATOM 3093 C CA . GLY A 1 410 ? 26.471 5.875 -11.304 1.00 88.25 410 GLY A CA 1
ATOM 3094 C C . GLY A 1 410 ? 27.797 5.106 -11.305 1.00 88.25 410 GLY A C 1
ATOM 3095 O O . GLY A 1 410 ? 28.278 4.727 -12.368 1.00 88.25 410 GLY A O 1
ATOM 3096 N N . ASP A 1 411 ? 28.355 4.824 -10.126 1.00 87.88 411 ASP A N 1
ATOM 3097 C CA . ASP A 1 411 ? 29.572 4.008 -9.971 1.00 87.88 411 ASP A CA 1
ATOM 3098 C C . ASP A 1 411 ? 29.292 2.501 -9.822 1.00 87.88 411 ASP A C 1
ATOM 3100 O O . ASP A 1 411 ? 30.218 1.687 -9.814 1.00 87.88 411 ASP A O 1
ATOM 3104 N N . ALA A 1 412 ? 28.023 2.101 -9.699 1.00 90.94 412 ALA A N 1
ATOM 3105 C CA . ALA A 1 412 ? 27.647 0.712 -9.484 1.00 90.94 412 ALA A CA 1
ATOM 3106 C C . ALA A 1 412 ? 27.693 -0.086 -10.791 1.00 90.94 412 ALA A C 1
ATOM 3108 O O . ALA A 1 412 ? 27.024 0.252 -11.768 1.00 90.94 412 ALA A O 1
ATOM 3109 N N . GLN A 1 413 ? 28.446 -1.187 -10.782 1.00 95.31 413 GLN A N 1
ATOM 3110 C CA . GLN A 1 413 ? 28.499 -2.146 -11.885 1.00 95.31 413 GLN A CA 1
ATOM 3111 C C . GLN A 1 413 ? 27.334 -3.131 -11.815 1.00 95.31 413 GLN A C 1
ATOM 3113 O O . GLN A 1 413 ? 26.953 -3.583 -10.730 1.00 95.31 413 GLN A O 1
ATOM 3118 N N . ILE A 1 414 ? 26.795 -3.491 -12.977 1.00 95.75 414 ILE A N 1
ATOM 3119 C CA . ILE A 1 414 ? 25.665 -4.409 -13.107 1.00 95.75 414 ILE A CA 1
ATOM 3120 C C . ILE A 1 414 ? 26.036 -5.515 -14.086 1.00 95.75 414 ILE A C 1
ATOM 3122 O O . ILE A 1 414 ? 26.470 -5.262 -15.206 1.00 95.75 414 ILE A O 1
ATOM 3126 N N . THR A 1 415 ? 25.874 -6.760 -13.644 1.00 95.62 415 THR A N 1
ATOM 3127 C CA . THR A 1 415 ? 26.235 -7.953 -14.421 1.00 95.62 415 THR A CA 1
ATOM 3128 C C . THR A 1 415 ? 25.080 -8.941 -14.478 1.00 95.62 415 THR A C 1
ATOM 3130 O O . THR A 1 415 ? 24.189 -8.913 -13.627 1.00 95.62 415 THR A O 1
ATOM 3133 N N . TYR A 1 416 ? 25.118 -9.833 -15.469 1.00 92.00 416 TYR A N 1
ATOM 3134 C CA . TYR A 1 416 ? 24.075 -10.827 -15.721 1.00 92.00 416 TYR A CA 1
ATOM 3135 C C . TYR A 1 416 ? 24.666 -12.241 -15.664 1.00 92.00 416 TYR A C 1
ATOM 3137 O O . TYR A 1 416 ? 24.892 -12.839 -16.711 1.00 92.00 416 TYR A O 1
ATOM 3145 N N . PRO A 1 417 ? 25.004 -12.773 -14.473 1.00 76.00 417 PRO A N 1
ATOM 3146 C CA . PRO A 1 417 ? 25.686 -14.067 -14.320 1.00 76.00 417 PRO A CA 1
ATOM 3147 C C . PRO A 1 417 ? 24.929 -15.274 -14.890 1.00 76.00 417 PRO A C 1
ATOM 3149 O O . PRO A 1 417 ? 25.555 -16.283 -15.212 1.00 76.00 417 PRO A O 1
ATOM 3152 N N . GLU A 1 418 ? 23.605 -15.185 -14.998 1.00 81.62 418 GLU A N 1
ATOM 3153 C CA . GLU A 1 418 ? 22.762 -16.225 -15.583 1.00 81.62 418 GLU A CA 1
ATOM 3154 C C . GLU A 1 418 ? 21.891 -15.618 -16.678 1.00 81.62 418 GLU A C 1
ATOM 3156 O O . GLU A 1 418 ? 21.306 -14.550 -16.484 1.00 81.62 418 GLU A O 1
ATOM 3161 N N . PHE A 1 419 ? 21.797 -16.295 -17.824 1.00 88.25 419 PHE A N 1
ATOM 3162 C CA . PHE A 1 419 ? 21.026 -15.821 -18.970 1.00 88.25 419 PHE A CA 1
ATOM 3163 C C . PHE A 1 419 ? 20.498 -16.989 -19.810 1.00 88.25 419 PHE A C 1
ATOM 3165 O O . PHE A 1 419 ? 21.270 -17.702 -20.460 1.00 88.25 419 PHE A O 1
ATOM 3172 N N . ALA A 1 420 ? 19.179 -17.153 -19.825 1.00 78.62 420 ALA A N 1
ATOM 3173 C CA . ALA A 1 420 ? 18.453 -18.100 -20.659 1.00 78.62 420 ALA A CA 1
ATOM 3174 C C . ALA A 1 420 ? 17.619 -17.335 -21.695 1.00 78.62 420 ALA A C 1
ATOM 3176 O O . ALA A 1 420 ? 16.857 -16.439 -21.341 1.00 78.62 420 ALA A O 1
ATOM 3177 N N . LEU A 1 421 ? 17.771 -17.692 -22.972 1.00 88.44 421 LEU A N 1
ATOM 3178 C CA . LEU A 1 421 ? 17.115 -17.046 -24.111 1.00 88.44 421 LEU A CA 1
ATOM 3179 C C . LEU A 1 421 ? 16.299 -18.073 -24.900 1.00 88.44 421 LEU A C 1
ATOM 3181 O O . LEU A 1 421 ? 16.836 -19.094 -25.324 1.00 88.44 421 LEU A O 1
ATOM 3185 N N . THR A 1 422 ? 15.037 -17.745 -25.160 1.00 84.25 422 THR A N 1
ATOM 3186 C CA . THR A 1 422 ? 14.142 -18.449 -26.087 1.00 84.25 422 THR A CA 1
ATOM 3187 C C . THR A 1 422 ? 13.789 -17.486 -27.215 1.00 84.25 422 THR A C 1
ATOM 3189 O O . THR A 1 422 ? 13.433 -16.337 -26.948 1.00 84.25 422 THR A O 1
ATOM 3192 N N . ARG A 1 423 ? 13.944 -17.919 -28.470 1.00 85.38 423 ARG A N 1
ATOM 3193 C CA . ARG A 1 423 ? 13.658 -17.082 -29.644 1.00 85.38 423 ARG A CA 1
ATOM 3194 C C . ARG A 1 423 ? 12.204 -17.164 -30.066 1.00 85.38 423 ARG A C 1
ATOM 3196 O O . ARG A 1 423 ? 11.562 -18.189 -29.749 1.00 85.38 423 ARG A O 1
#

Foldseek 3Di:
DDDDDDDDDDDDDDDDDDDDPPDPPDAQEDELLLLLLVLVLFQVNQLSVLVGVSNVVQQPAWDDDDNGIDRDFQDQADPPSQKGAGVVFYDYQRKTFGIKGWHWYQPDVFGIKTKIFTKIFAALVVCCVRCLVSHDVSVQFDDDPRKTKWKWKDAPPDDTHTDDDHPPDRDDARMKMWMFMWHADPPDRRIITTMIMIGGPDAQVNCCGGPVVDDPVRGDDDPPPQDDWDDFDPQAVVQCCVQAPPPFLQFFPFAKKWFWKWKFDPDTAIWIWIWGRDPRWTFIWTDRDPQWIKTFIGGQQPATQKIWTTDRNRIDQIKGFPDWHWHDDSDLDFFDKIKIKTFIFRPVDPPTHTDIKIKMKGWHDKDACCVQPVPQHDIWIWMWMDIDVAFIWIWTQRRNGSHTDTQDGHPMGMHTHDMDTGD

Solvent-accessible surface area (backbone atoms only — not comparable to full-atom values): 22727 Å² total; per-residue (Å²): 134,82,89,87,81,90,81,83,88,79,89,81,85,82,82,84,79,83,80,79,80,78,73,74,80,77,76,40,48,43,59,58,66,34,54,22,34,42,48,65,54,38,41,56,21,28,41,38,41,48,70,35,61,64,35,48,72,55,61,72,45,64,48,75,57,97,76,28,25,45,78,60,50,83,33,41,71,42,86,74,38,15,44,42,76,32,85,71,48,32,34,40,70,90,40,39,33,44,25,40,40,37,38,45,46,77,55,69,96,60,32,52,36,40,39,38,38,35,36,28,59,33,41,52,70,62,42,47,68,47,43,44,87,43,36,59,67,41,90,55,54,38,78,47,89,83,26,33,29,32,33,29,41,27,52,78,90,52,71,80,37,84,52,90,60,56,82,87,65,77,55,57,92,67,20,28,36,38,32,29,41,38,32,66,34,93,91,36,80,60,27,18,37,39,35,26,37,40,31,26,62,68,44,50,71,53,39,58,60,43,42,65,82,60,53,81,91,71,42,63,75,77,76,74,75,77,66,67,78,68,82,67,43,70,71,34,50,51,38,47,46,72,47,42,40,90,89,36,62,56,29,49,59,42,43,37,36,42,32,33,43,37,42,58,40,101,76,62,49,63,31,45,34,40,37,35,50,54,98,60,29,36,40,35,39,40,35,72,48,100,43,26,36,36,40,35,34,20,44,27,73,74,42,75,36,28,36,30,44,26,57,76,71,42,67,45,79,21,37,34,30,75,42,55,50,62,48,58,70,95,64,77,56,64,72,45,72,33,40,40,36,32,31,31,29,45,76,86,38,93,80,50,74,66,46,78,50,46,35,43,35,33,32,34,62,78,42,62,22,38,78,68,33,80,85,42,70,64,41,16,34,33,32,47,32,34,38,78,99,51,67,53,30,34,26,39,31,31,48,70,40,10,39,44,42,70,39,29,52,68,91,20,46,34,46,44,90,39,76,47,81,40,103

Nearest PDB structures (foldseek):
  2v43-assembly1_A  TM=4.555E-01  e=1.442E-02  Escherichia coli BL21(DE3)
  3m4w-assembly1_C  TM=4.922E-01  e=6.506E-02  Escherichia coli K-12
  2p4b-assembly1_A  TM=4.738E-01  e=6.866E-02  Escherichia coli K-12
  2v42-assembly1_A  TM=4.782E-01  e=8.986E-02  Escherichia coli BL21(DE3)
  2v43-assembly2_C-2  TM=4.696E-01  e=1.114E-01  Escherichia coli BL21(DE3)

Secondary structure (DSSP, 8-state):
-----PPPPPP-----------PPPPP-B--HHHHHHHTTTSTHHHHHHHH-HHHHHHHS-EEEETTEEEE--S-TTSTTTTEEEEEEEEEETTEEEEEEEEEEEE-GGG-EEEEEEEEEES-HHHHHHHHGGGSTTGGG-EEETTEEEEEEEEETTPPPEEE---TTPPPPTTEEEEEEEEEEETTEEEEEEEEEEEEES--HHHHHHH-TT--GGGSPPPPPP----PPPPHHHHHHHHHHS-TTSTTS---SEEEEEEEE-SSS-EEEEEEEEEETTEEEEEEESSSS-EEEEEEETTTEEEEEEEEETTEEPPPEEEEEEEEE--SS--TT-EEEEEEEEEETT-TTSPPEEEEEEEEEEEEEEGGGT-TT--SEEEEEEEEETTS-EEEEEEETTTTEEEEEEETTEEEEEEEEEEE-

Radius of gyration: 36.14 Å; Cα contacts (8 Å, |Δi|>4): 927; chains: 1; bounding box: 99×39×140 Å

pLDDT: mean 85.42, std 15.62, range [36.62, 98.5]

Mean predicted aligned error: 15.28 Å

Organism: Herbaspirillum seropedicae (strain SmR1) (NCBI:txid757424)

Sequence (423 aa):
MSASSKRFIFAASVLMATFSLLAPPALAQMAENTLREFTRCNSSFFSALASDTATQQAIGPVERKDGIAWIKVKDRKNAPANHVDFNPAITVGGLKLLGYFDEISDMEELGHYYYWGFVVEGSVENVIGNLRPLVSDADRLRGSGSDYARTELRSGNSGWRAVHTGSGTVPTANTIERAFIVEPMENNKNATRVSCSLQGSVSAQVLKTERPDLGPDELPAPPPPPAVLGKPPANVIAAVDAAAPQGSVWRPRFSKIVTMLSYGGSKPFKTIIEIDNVEGLLHVREHYTTSSYVERISLSGLAELGSQIYLNKAPMPPLAATELSLSLPATLDPGQTFHVRSSVQRTNDPKAKPVTISKTCTTGATVPANQIHRSLPGSATTLTCTQEGGTPREYAFLQDLGLALMTKEGDAQITYPEFALTR